Protein AF-A0A430B0X4-F1 (afdb_monomer)

Secondary structure (DSSP, 8-state):
-HHHHHHHGGGGGGSSSHHHHHHHHHHHHHHHHHHHHHHHHSEEETTHHHHHHHHHHIIIIIIHHHHHHHHHHHHH---HHHHHHHHHHHHHHHHHHHHHHT-GGGEEE-----HHHHHHHHHHHHHHHHHTTT-HHHHHHHHHHHHHHHHHGGGG---EEEEE---SSS--EEEE-GGG--EEEE-----------TTTHHHHTT-SGGGTHHHHHHHTT---BSEEEE--S-HHHHTTHHHHHHHS-BSEEEEETTGGG-HHHHHHHHTS-TTPEEEEE-SSEEEEETTEEEEEEE-SS---SSGGG--EEEEEETTEEEEE-TT--HHHHHHHHHH-TT---SEEEPGGGG-TTSS-HHHHHHH--SEEEE---TT-TT-PSPHHHHHHHHHTTPEEEEHHHHBEEEEEE-TT-SS--EEEEE-TTT--

Radius of gyration: 25.91 Å; Cα contacts (8 Å, |Δi|>4): 851; chains: 1; bounding box: 62×63×71 Å

pLDDT: mean 88.5, std 10.88, range [31.42, 98.5]

Sequence (432 aa):
MSLCIIYIQPYLKLFPVLWQQKLMFSLLLTICSLPLTSFHFYEWNILSLVFSFVLLPLFQWGLLPVLILCVFSSFLFPDIFLVRWFEELLETFHQLLLFMGDWRFTQMTTGTYSLLLLGILLFLLGGALYHFPENSKKSWRLVLILLFVLGGQKYMKIDGLIVFVDVGQGDSVVIQEPFHGKTVVIDTGGRLNFSVEKWQEKEINNAGAEYTLIPFLKSRGISQIDVFFASHGDEDHIGDLAELAEEIPIHTIVFGKGLEKNDSFLLEVKELKKITRLVPALGPQQLSIGNVAIDLLYPQESGDGGNNHSLVMRAVIKDRSFLFTGDLEAEGERELMEDFPKLQADVLKVAHHGSRTSSTPEFIAALNPQTAIISCGRDNRFGHPHEEVVGTLAENEIDIFRTDQSGMVYYQWYPWDGSLTKIKKVNSKSEL

Solvent-accessible surface area (backbone atoms only — not comparable to full-atom values): 21957 Å² total; per-residue (Å²): 110,72,68,57,51,67,62,48,57,74,61,38,70,79,43,92,46,72,69,55,25,51,48,49,49,33,45,53,52,46,62,69,41,42,68,55,45,27,58,76,66,10,34,49,51,70,53,51,42,60,48,46,51,58,47,48,56,46,41,64,67,47,52,49,54,49,51,53,50,44,57,58,40,53,78,79,40,90,57,64,64,63,51,51,54,48,51,54,52,49,50,53,52,49,52,51,49,50,64,57,58,69,54,51,91,44,52,44,48,25,11,62,74,53,72,66,55,48,51,51,44,52,49,38,48,51,51,15,64,66,30,41,87,84,35,52,70,60,13,52,51,34,49,50,49,43,52,49,50,50,69,46,50,34,55,67,39,53,54,20,38,38,33,44,46,47,30,39,47,27,37,25,34,40,39,36,37,41,49,64,47,50,29,38,34,37,34,39,3,10,63,79,86,67,94,68,58,85,85,52,51,68,64,57,72,64,48,23,28,81,72,33,52,50,52,49,39,23,39,67,24,47,63,52,34,56,35,35,35,42,26,40,46,50,49,34,27,40,53,24,43,38,64,46,45,73,78,34,48,47,46,26,41,35,32,21,31,28,28,87,73,24,67,60,40,47,57,34,59,64,72,49,64,94,78,46,41,80,41,75,39,53,20,80,39,78,46,76,53,78,92,43,46,36,35,32,59,28,26,68,62,75,45,69,13,47,42,69,25,14,28,22,35,38,34,58,53,83,74,42,33,36,32,40,34,44,37,28,25,49,68,39,48,49,51,52,41,71,77,38,78,80,51,64,26,45,32,32,44,42,16,44,30,24,34,87,62,17,62,42,66,69,54,49,62,59,30,58,37,57,30,37,36,30,40,22,18,68,91,41,93,84,54,46,53,27,68,69,38,55,44,49,40,51,76,66,70,28,47,78,44,43,22,56,77,32,19,33,41,33,41,36,33,46,86,88,50,80,45,72,72,43,84,46,67,43,55,85,83,82,82,128

InterPro domains:
  IPR001279 Metallo-beta-lactamase [PF00753] (166-377)
  IPR001279 Metallo-beta-lactamase [SM00849] (169-378)
  IPR004477 ComEC/Rec2-related protein [PF03772] (3-126)
  IPR004797 Competence protein ComEC/Rec2 [TIGR00361] (14-407)
  IPR035681 ComA-like, MBL domain [cd07731] (162-353)
  IPR036866 Ribonuclease Z/Hydroxyacylglutathione hydrolase-like [G3DSA:3.60.15.10] (160-414)
  IPR036866 Ribonuclease Z/Hydroxyacylglutathione hydrolase-like [SSF56281] (162-411)
  IPR052159 Bacterial competence-related DNA uptake protein [PTHR30619] (19-419)

Mean predicted aligned error: 7.08 Å

Foldseek 3Di:
DVVQLVLCVVLLVVDVDPLSSLLVSLVLVLLLCVLVCCQVQQKDFPCSSVCCSVVVCCCVVPLVVLVVVVVVCVVVDVDVVSVVVSVVVVVVVVVVVVVVVLVLVRMFRQAHDDPVVSVVLNVLSVVLSVCCRPPVPSSVVSSVVSVCCSRCVLLVQQKWKWKFFQLAAATWIWTAHGSRAAIEIFFFFAQDDDDDDPVCVVVSVCGGCVNIVLSVCSNSSQQAHAEYEQQFQDRGGCVCLLVNCSRHPYQEYEYAAQRCQPPSVVVSCVSHDPRYHYHHDAPQDWDDTPPKIKGFHDDNDHDNRDLCRTGWIWIDDQPFIEIDREARFPVSLVVSCVSCVQAAGQEYAFHPLQDPRGQDLVSCVSRLYQEYERRHHAPDPRCGNDPVNVVSCVVSVHHYHYCNAQPMWMFMDGPPDNDGDDTHTDDPPDDD

Organism: NCBI:txid180344

Structure (mmCIF, N/CA/C/O backbone):
data_AF-A0A430B0X4-F1
#
_entry.id   AF-A0A430B0X4-F1
#
loop_
_atom_site.group_PDB
_atom_site.id
_atom_site.type_symbol
_atom_site.label_atom_id
_atom_site.label_alt_id
_atom_site.label_comp_id
_atom_site.label_asym_id
_atom_site.label_entity_id
_atom_site.label_seq_id
_atom_site.pdbx_PDB_ins_code
_atom_site.Cartn_x
_atom_site.Cartn_y
_atom_site.Cartn_z
_atom_site.occupancy
_atom_site.B_iso_or_equiv
_atom_site.auth_seq_id
_atom_site.auth_comp_id
_atom_site.auth_asym_id
_atom_site.auth_atom_id
_atom_site.pdbx_PDB_model_num
ATOM 1 N N . MET A 1 1 ? 6.027 -1.176 -30.413 1.00 68.88 1 MET A N 1
ATOM 2 C CA . MET A 1 1 ? 7.444 -1.591 -30.538 1.00 68.88 1 MET A CA 1
ATOM 3 C C . MET A 1 1 ? 7.920 -1.737 -31.981 1.00 68.88 1 MET A C 1
ATOM 5 O O . MET A 1 1 ? 8.886 -1.073 -32.332 1.00 68.88 1 MET A O 1
ATOM 9 N N . SER A 1 2 ? 7.261 -2.520 -32.842 1.00 76.25 2 SER A N 1
ATOM 10 C CA . SER A 1 2 ? 7.733 -2.772 -34.221 1.00 76.25 2 SER A CA 1
ATOM 11 C C . SER A 1 2 ? 7.939 -1.504 -35.064 1.00 76.25 2 SER A C 1
ATOM 13 O O . SER A 1 2 ? 8.945 -1.386 -35.756 1.00 76.25 2 SER A O 1
ATOM 15 N N . LEU A 1 3 ? 7.050 -0.511 -34.941 1.00 78.38 3 LEU A N 1
ATOM 16 C CA . LEU A 1 3 ? 7.197 0.791 -35.610 1.00 78.38 3 LEU A CA 1
ATOM 17 C C . LEU A 1 3 ? 8.462 1.549 -35.171 1.00 78.38 3 LEU A C 1
ATOM 19 O O . LEU A 1 3 ? 9.155 2.121 -36.007 1.00 78.38 3 LEU A O 1
ATOM 23 N N . CYS A 1 4 ? 8.800 1.516 -33.877 1.00 80.75 4 CYS A N 1
ATOM 24 C CA . CYS A 1 4 ? 10.001 2.173 -33.356 1.00 80.75 4 CYS A CA 1
ATOM 25 C C . CYS A 1 4 ? 11.271 1.494 -33.880 1.00 80.75 4 CYS A C 1
ATOM 27 O O . CYS A 1 4 ? 12.213 2.179 -34.258 1.00 80.75 4 CYS A O 1
ATOM 29 N N . ILE A 1 5 ? 11.279 0.158 -33.967 1.00 84.12 5 ILE A N 1
ATOM 30 C CA . ILE A 1 5 ? 12.403 -0.607 -34.529 1.00 84.12 5 ILE A CA 1
ATOM 31 C C . ILE A 1 5 ? 12.640 -0.213 -35.991 1.00 84.12 5 ILE A C 1
ATOM 33 O O . ILE A 1 5 ? 13.765 0.137 -36.348 1.00 84.12 5 ILE A O 1
ATOM 37 N N . ILE A 1 6 ? 11.579 -0.207 -36.809 1.00 85.25 6 ILE A N 1
ATOM 38 C CA . ILE A 1 6 ? 11.643 0.182 -38.228 1.00 85.25 6 ILE A CA 1
ATOM 39 C C . ILE A 1 6 ? 12.188 1.609 -38.373 1.00 85.25 6 ILE A C 1
ATOM 41 O O . ILE A 1 6 ? 13.013 1.866 -39.247 1.00 85.25 6 ILE A O 1
ATOM 45 N N . TYR A 1 7 ? 11.766 2.524 -37.498 1.00 85.00 7 TYR A N 1
ATOM 46 C CA . TYR A 1 7 ? 12.221 3.911 -37.524 1.00 85.00 7 TYR A CA 1
ATOM 47 C C . TYR A 1 7 ? 13.682 4.080 -37.074 1.00 85.00 7 TYR A C 1
ATOM 49 O O . TYR A 1 7 ? 14.415 4.855 -37.674 1.00 85.00 7 TYR A O 1
ATOM 57 N N . ILE A 1 8 ? 14.135 3.370 -36.036 1.00 86.69 8 ILE A N 1
ATOM 58 C CA . ILE A 1 8 ? 15.494 3.514 -35.478 1.00 86.69 8 ILE A CA 1
ATOM 59 C C . ILE A 1 8 ? 16.561 2.916 -36.409 1.00 86.69 8 ILE A C 1
ATOM 61 O O . ILE A 1 8 ? 17.664 3.455 -36.522 1.00 86.69 8 ILE A O 1
ATOM 65 N N . GLN A 1 9 ? 16.249 1.801 -37.076 1.00 85.69 9 GLN A N 1
ATOM 66 C CA . GLN A 1 9 ? 17.218 0.980 -37.808 1.00 85.69 9 GLN A CA 1
ATOM 67 C C . GLN A 1 9 ? 18.061 1.738 -38.861 1.00 85.69 9 GLN A C 1
ATOM 69 O O . GLN A 1 9 ? 19.275 1.511 -38.903 1.00 85.69 9 GLN A O 1
ATOM 74 N N . PRO A 1 10 ? 17.510 2.657 -39.681 1.00 87.38 10 PRO A N 1
ATOM 75 C CA . PRO A 1 10 ? 18.298 3.442 -40.634 1.00 87.38 10 PRO A CA 1
ATOM 76 C C . PRO A 1 10 ? 19.366 4.317 -39.967 1.00 87.38 10 PRO A C 1
ATOM 78 O O . PRO A 1 10 ? 20.463 4.465 -40.505 1.00 87.38 10 PRO A O 1
ATOM 81 N N . TYR A 1 11 ? 19.074 4.859 -38.783 1.00 84.06 11 TYR A N 1
ATOM 82 C CA . TYR A 1 11 ? 19.940 5.813 -38.085 1.00 84.06 11 TYR A CA 1
ATOM 83 C C . TYR A 1 11 ? 21.075 5.151 -37.311 1.00 84.06 11 TYR A C 1
ATOM 85 O O . TYR A 1 11 ? 22.072 5.802 -37.009 1.00 84.06 11 TYR A O 1
ATOM 93 N N . LEU A 1 12 ? 20.994 3.844 -37.048 1.00 86.00 12 LEU A N 1
ATOM 94 C CA . LEU A 1 12 ? 22.111 3.104 -36.457 1.00 86.00 12 LEU A CA 1
ATOM 95 C C . LEU A 1 12 ? 23.358 3.148 -37.348 1.00 86.00 12 LEU A C 1
ATOM 97 O O . LEU A 1 12 ? 24.471 3.138 -36.836 1.00 86.00 12 LEU A O 1
ATOM 101 N N . LYS A 1 13 ? 23.191 3.291 -38.670 1.00 85.06 13 LYS A N 1
ATOM 102 C CA . LYS A 1 13 ? 24.306 3.426 -39.622 1.00 85.06 13 LYS A CA 1
ATOM 103 C C . LYS A 1 13 ? 25.156 4.684 -39.405 1.00 85.06 13 LYS A C 1
ATOM 105 O O . LYS A 1 13 ? 26.257 4.751 -39.939 1.00 85.06 13 LYS A O 1
ATOM 110 N N . LEU A 1 14 ? 24.677 5.655 -38.619 1.00 83.44 14 LEU A N 1
ATOM 111 C CA . LEU A 1 14 ? 25.454 6.832 -38.215 1.00 83.44 14 LEU A CA 1
ATOM 112 C C . LEU A 1 14 ? 26.623 6.470 -37.281 1.00 83.44 14 LEU A C 1
ATOM 114 O O . LEU A 1 14 ? 27.565 7.250 -37.157 1.00 83.44 14 LEU A O 1
ATOM 118 N N . PHE A 1 15 ? 26.584 5.299 -36.636 1.00 86.50 15 PHE A N 1
ATOM 119 C CA . PHE A 1 15 ? 27.659 4.823 -35.770 1.00 86.50 15 PHE A CA 1
ATOM 120 C C . PHE A 1 15 ? 28.603 3.901 -36.554 1.00 86.50 15 PHE A C 1
ATOM 122 O O . PHE A 1 15 ? 28.154 2.880 -37.086 1.00 86.50 15 PHE A O 1
ATOM 129 N N . PRO A 1 16 ? 29.911 4.212 -36.615 1.00 85.56 16 PRO A N 1
ATOM 130 C CA . PRO A 1 16 ? 30.855 3.485 -37.462 1.00 85.56 16 PRO A CA 1
ATOM 131 C C . PRO A 1 16 ? 31.179 2.079 -36.943 1.00 85.56 16 PRO A C 1
ATOM 133 O O . PRO A 1 16 ? 31.606 1.227 -37.719 1.00 85.56 16 PRO A O 1
ATOM 136 N N . VAL A 1 17 ? 30.980 1.813 -35.646 1.00 91.94 17 VAL A N 1
ATOM 137 C CA . VAL A 1 17 ? 31.359 0.539 -35.021 1.00 91.94 17 VAL A CA 1
ATOM 138 C C . VAL A 1 17 ? 30.130 -0.281 -34.628 1.00 91.94 17 VAL A C 1
ATOM 140 O O . VAL A 1 17 ? 29.227 0.217 -33.960 1.00 91.94 17 VAL A O 1
ATOM 143 N N . LEU A 1 18 ? 30.121 -1.575 -34.970 1.00 85.94 18 LEU A N 1
ATOM 144 C CA . LEU A 1 18 ? 28.987 -2.485 -34.732 1.00 85.94 18 LEU A CA 1
ATOM 145 C C . LEU A 1 18 ? 28.515 -2.534 -33.270 1.00 85.94 18 LEU A C 1
ATOM 147 O O . LEU A 1 18 ? 27.313 -2.590 -33.017 1.00 85.94 18 LEU A O 1
ATOM 151 N N . TRP A 1 19 ? 29.425 -2.506 -32.292 1.00 82.81 19 TRP A N 1
ATOM 152 C CA . TRP A 1 19 ? 29.021 -2.524 -30.881 1.00 82.81 19 TRP A CA 1
ATOM 153 C C . TRP A 1 19 ? 28.303 -1.228 -30.473 1.00 82.81 19 TRP A C 1
ATOM 155 O O . TRP A 1 19 ? 27.345 -1.284 -29.707 1.00 82.81 19 TRP A O 1
ATOM 165 N N . GLN A 1 20 ? 28.690 -0.079 -31.044 1.00 87.62 20 GLN A N 1
ATOM 166 C CA . GLN A 1 20 ? 28.015 1.204 -30.816 1.00 87.62 20 GLN A CA 1
ATOM 167 C C . GLN A 1 20 ? 26.603 1.189 -31.405 1.00 87.62 20 GLN A C 1
ATOM 169 O O . GLN A 1 20 ? 25.675 1.682 -30.771 1.00 87.62 20 GLN A O 1
ATOM 174 N N . GLN A 1 21 ? 26.421 0.566 -32.575 1.00 88.06 21 GLN A N 1
ATOM 175 C CA . GLN A 1 21 ? 25.100 0.384 -33.185 1.00 88.06 21 GLN A CA 1
ATOM 176 C C . GLN A 1 21 ? 24.174 -0.429 -32.277 1.00 88.06 21 GLN A C 1
ATOM 178 O O . GLN A 1 21 ? 23.034 -0.037 -32.050 1.00 88.06 21 GLN A O 1
ATOM 183 N N . LYS A 1 22 ? 24.667 -1.536 -31.710 1.00 85.00 22 LYS A N 1
ATOM 184 C CA . LYS A 1 22 ? 23.889 -2.388 -30.794 1.00 85.00 22 LYS A CA 1
ATOM 185 C C . LYS A 1 22 ? 23.558 -1.698 -29.479 1.00 85.00 22 LYS A C 1
ATOM 187 O O . LYS A 1 22 ? 22.436 -1.821 -28.987 1.00 85.00 22 LYS A O 1
ATOM 192 N N . LEU A 1 23 ? 24.522 -0.963 -28.928 1.00 85.81 23 LEU A N 1
ATOM 193 C CA . LEU A 1 23 ? 24.323 -0.189 -27.709 1.00 85.81 23 LEU A CA 1
ATOM 194 C C . LEU A 1 23 ? 23.265 0.891 -27.931 1.00 85.81 23 LEU A C 1
ATOM 196 O O . LEU A 1 23 ? 22.318 0.994 -27.159 1.00 85.81 23 LEU A O 1
ATOM 200 N N . MET A 1 24 ? 23.383 1.642 -29.026 1.00 86.56 24 MET A N 1
ATOM 201 C CA . MET A 1 24 ? 22.424 2.685 -29.376 1.00 86.56 24 MET A CA 1
ATOM 202 C C . MET A 1 24 ? 21.040 2.115 -29.691 1.00 86.56 24 MET A C 1
ATOM 204 O O . MET A 1 24 ? 20.037 2.693 -29.287 1.00 86.56 24 MET A O 1
ATOM 208 N N . PHE A 1 25 ? 20.968 0.969 -30.371 1.00 87.69 25 PHE A N 1
ATOM 209 C CA . PHE A 1 25 ? 19.702 0.282 -30.610 1.00 87.69 25 PHE A CA 1
ATOM 210 C C . PHE A 1 25 ? 19.014 -0.086 -29.297 1.00 87.69 25 PHE A C 1
ATOM 212 O O . PHE A 1 25 ? 17.849 0.252 -29.119 1.00 87.69 25 PHE A O 1
ATOM 219 N N . SER A 1 26 ? 19.747 -0.700 -28.363 1.00 86.56 26 SER A N 1
ATOM 220 C CA . SER A 1 26 ? 19.223 -1.064 -27.040 1.00 86.56 26 SER A CA 1
ATOM 221 C C . SER A 1 26 ? 18.746 0.177 -26.279 1.00 86.56 26 SER A C 1
ATOM 223 O O . SER A 1 26 ? 17.634 0.194 -25.766 1.00 86.56 26 SER A O 1
ATOM 225 N N . LEU A 1 27 ? 19.535 1.256 -26.307 1.00 87.00 27 LEU A N 1
ATOM 226 C CA . LEU A 1 27 ? 19.205 2.539 -25.686 1.00 87.00 27 LEU A CA 1
ATOM 227 C C . LEU A 1 27 ? 17.918 3.158 -26.216 1.00 87.00 27 LEU A C 1
ATOM 229 O O . LEU A 1 27 ? 17.025 3.501 -25.442 1.00 87.00 27 LEU A O 1
ATOM 233 N N . LEU A 1 28 ? 17.808 3.287 -27.534 1.00 87.56 28 LEU A N 1
ATOM 234 C CA . LEU A 1 28 ? 16.633 3.874 -28.162 1.00 87.56 28 LEU A CA 1
ATOM 235 C C . LEU A 1 28 ? 15.401 2.985 -27.979 1.00 87.56 28 LEU A C 1
ATOM 237 O O . LEU A 1 28 ? 14.313 3.512 -27.760 1.00 87.56 28 LEU A O 1
ATOM 241 N N . LEU A 1 29 ? 15.562 1.659 -28.013 1.00 87.19 29 LEU A N 1
ATOM 242 C CA . LEU A 1 29 ? 14.483 0.708 -27.758 1.00 87.19 29 LEU A CA 1
ATOM 243 C C . LEU A 1 29 ? 13.935 0.860 -26.332 1.00 87.19 29 LEU A C 1
ATOM 245 O O . LEU A 1 29 ? 12.721 0.988 -26.168 1.00 87.19 29 LEU A O 1
ATOM 249 N N . THR A 1 30 ? 14.819 0.917 -25.327 1.00 88.06 30 THR A N 1
ATOM 250 C CA . THR A 1 30 ? 14.433 1.155 -23.931 1.00 88.06 30 THR A CA 1
ATOM 251 C C . THR A 1 30 ? 13.682 2.478 -23.814 1.00 88.06 30 THR A C 1
ATOM 253 O O . THR A 1 30 ? 12.539 2.473 -23.365 1.00 88.06 30 THR A O 1
ATOM 256 N N . ILE A 1 31 ? 14.243 3.586 -24.317 1.00 89.31 31 ILE A N 1
ATOM 257 C CA . ILE A 1 31 ? 13.604 4.915 -24.269 1.00 89.31 31 ILE A CA 1
ATOM 258 C C . ILE A 1 31 ? 12.225 4.913 -24.948 1.00 89.31 31 ILE A C 1
ATOM 260 O O . ILE A 1 31 ? 11.288 5.511 -24.423 1.00 89.31 31 ILE A O 1
ATOM 264 N N . CYS A 1 32 ? 12.074 4.223 -26.082 1.00 90.44 32 CYS A N 1
ATOM 265 C CA . CYS A 1 32 ? 10.790 4.128 -26.781 1.00 90.44 32 CYS A CA 1
ATOM 266 C C . CYS A 1 32 ? 9.724 3.378 -25.979 1.00 90.44 32 CYS A C 1
ATOM 268 O O . CYS A 1 32 ? 8.540 3.682 -26.107 1.00 90.44 32 CYS A O 1
ATOM 270 N N . SER A 1 33 ? 10.134 2.391 -25.181 1.00 90.25 33 SER A N 1
ATOM 271 C CA . SER A 1 33 ? 9.215 1.618 -24.346 1.00 90.25 33 SER A CA 1
ATOM 272 C C . SER A 1 33 ? 8.806 2.341 -23.060 1.00 90.25 33 SER A C 1
ATOM 274 O O . SER A 1 33 ? 7.693 2.106 -22.596 1.00 90.25 33 SER A O 1
ATOM 276 N N . LEU A 1 34 ? 9.632 3.264 -22.538 1.00 90.69 34 LEU A N 1
ATOM 277 C CA . LEU A 1 34 ? 9.438 3.882 -21.216 1.00 90.69 34 LEU A CA 1
ATOM 278 C C . LEU A 1 34 ? 8.034 4.470 -20.987 1.00 90.69 34 LEU A C 1
ATOM 280 O O . LEU A 1 34 ? 7.414 4.103 -19.992 1.00 90.69 34 LEU A O 1
ATOM 284 N N . PRO A 1 35 ? 7.467 5.323 -21.869 1.00 92.88 35 PRO A N 1
ATOM 285 C CA . PRO A 1 35 ? 6.143 5.894 -21.616 1.00 92.88 35 PRO A CA 1
ATOM 286 C C . PRO A 1 35 ? 5.018 4.857 -21.580 1.00 92.88 35 PRO A C 1
ATOM 288 O O . PRO A 1 35 ? 3.962 5.144 -21.032 1.00 92.88 35 PRO A O 1
ATOM 291 N N . LEU A 1 36 ? 5.204 3.682 -22.184 1.00 92.00 36 LEU A N 1
ATOM 292 C CA . LEU A 1 36 ? 4.205 2.614 -22.178 1.00 92.00 36 LEU A CA 1
ATOM 293 C C . LEU A 1 36 ? 4.408 1.678 -20.989 1.00 92.00 36 LEU A C 1
ATOM 295 O O . LEU A 1 36 ? 3.442 1.344 -20.311 1.00 92.00 36 LEU A O 1
ATOM 299 N N . THR A 1 37 ? 5.651 1.286 -20.700 1.00 90.75 37 THR A N 1
ATOM 300 C CA . THR A 1 37 ? 5.951 0.423 -19.552 1.00 90.75 37 THR A CA 1
ATOM 301 C C . THR A 1 37 ? 5.586 1.115 -18.246 1.00 90.75 37 THR A C 1
ATOM 303 O O . THR A 1 37 ? 4.884 0.527 -17.432 1.00 90.75 37 THR A O 1
ATOM 306 N N . SER A 1 38 ? 5.944 2.391 -18.086 1.00 91.25 38 SER A N 1
ATOM 307 C CA . SER A 1 38 ? 5.576 3.168 -16.899 1.00 91.25 38 SER A CA 1
ATOM 308 C C . SER A 1 38 ? 4.064 3.404 -16.790 1.00 91.25 38 SER A C 1
ATOM 310 O O . SER A 1 38 ? 3.557 3.561 -15.687 1.00 91.25 38 SER A O 1
ATOM 312 N N . PHE A 1 39 ? 3.324 3.399 -17.906 1.00 91.56 39 PHE A N 1
ATOM 313 C CA . PHE A 1 39 ? 1.870 3.593 -17.896 1.00 91.56 39 PHE A CA 1
ATOM 314 C C . PHE A 1 39 ? 1.136 2.344 -17.403 1.00 91.56 39 PHE A C 1
ATOM 316 O O . PHE A 1 39 ? 0.157 2.470 -16.679 1.00 91.56 39 PHE A O 1
ATOM 323 N N . HIS A 1 40 ? 1.615 1.156 -17.780 1.00 89.62 40 HIS A N 1
ATOM 324 C CA . HIS A 1 40 ? 0.972 -0.113 -17.433 1.00 89.62 40 HIS A CA 1
ATOM 325 C C . HIS A 1 40 ? 1.483 -0.732 -16.130 1.00 89.62 40 HIS A C 1
ATOM 327 O O . HIS A 1 40 ? 0.705 -1.339 -15.408 1.00 89.62 40 HIS A O 1
ATOM 333 N N . PHE A 1 41 ? 2.777 -0.592 -15.836 1.00 89.19 41 PHE A N 1
ATOM 334 C CA . PHE A 1 41 ? 3.414 -1.228 -14.677 1.00 89.19 41 PHE A CA 1
ATOM 335 C C . PHE A 1 41 ? 3.735 -0.239 -13.554 1.00 89.19 41 PHE A C 1
ATOM 337 O O . PHE A 1 41 ? 4.196 -0.641 -12.492 1.00 89.19 41 PHE A O 1
ATOM 344 N N . TYR A 1 42 ? 3.526 1.063 -13.780 1.00 92.94 42 TYR A N 1
ATOM 345 C CA . TYR A 1 42 ? 3.795 2.146 -12.824 1.00 92.94 42 TYR A CA 1
ATOM 346 C C . TYR A 1 42 ? 5.252 2.281 -12.379 1.00 92.94 42 TYR A C 1
ATOM 348 O O . TYR A 1 42 ? 5.568 3.162 -11.577 1.00 92.94 42 TYR A O 1
ATOM 356 N N . GLU A 1 43 ? 6.162 1.495 -12.941 1.00 90.12 43 GLU A N 1
ATOM 357 C CA . GLU A 1 43 ? 7.576 1.479 -12.607 1.00 90.12 43 GLU A CA 1
ATOM 358 C C . GLU A 1 43 ? 8.449 1.240 -13.837 1.00 90.12 43 GLU A C 1
ATOM 360 O O . GLU A 1 43 ? 8.002 0.767 -14.885 1.00 90.12 43 GLU A O 1
ATOM 365 N N . TRP A 1 44 ? 9.726 1.578 -13.700 1.00 87.94 44 TRP A N 1
ATOM 366 C CA . TRP A 1 44 ? 10.751 1.204 -14.662 1.00 87.94 44 TRP A CA 1
ATOM 367 C C . TRP A 1 44 ? 12.087 1.022 -13.949 1.00 87.94 44 TRP A C 1
ATOM 369 O O . TRP A 1 44 ? 12.389 1.715 -12.979 1.00 87.94 44 TRP A O 1
ATOM 379 N N . ASN A 1 45 ? 12.907 0.092 -14.431 1.00 86.44 45 ASN A N 1
ATOM 380 C CA . ASN A 1 45 ? 14.240 -0.135 -13.884 1.00 86.44 45 ASN A CA 1
ATOM 381 C C . ASN A 1 45 ? 15.280 0.640 -14.714 1.00 86.44 45 ASN A C 1
ATOM 383 O O . ASN A 1 45 ? 15.358 0.464 -15.933 1.00 86.44 45 ASN A O 1
ATOM 387 N N . ILE A 1 46 ? 16.093 1.482 -14.068 1.00 83.38 46 ILE A N 1
ATOM 388 C CA . ILE A 1 46 ? 17.122 2.299 -14.740 1.00 83.38 46 ILE A CA 1
ATOM 389 C C . ILE A 1 46 ? 18.162 1.415 -15.447 1.00 83.38 46 ILE A C 1
ATOM 391 O O . ILE A 1 46 ? 18.632 1.737 -16.542 1.00 83.38 46 ILE A O 1
ATOM 395 N N . LEU A 1 47 ? 18.499 0.270 -14.853 1.00 85.06 47 LEU A N 1
ATOM 396 C CA . LEU A 1 47 ? 19.438 -0.699 -15.409 1.00 85.06 47 LEU A CA 1
ATOM 397 C C . LEU A 1 47 ? 18.839 -1.578 -16.502 1.00 85.06 47 LEU A C 1
ATOM 399 O O . LEU A 1 47 ? 19.597 -2.303 -17.145 1.00 85.06 47 LEU A O 1
ATOM 403 N N . SER A 1 48 ? 17.541 -1.457 -16.812 1.00 81.94 48 SER A N 1
ATOM 404 C CA . SER A 1 48 ? 16.922 -2.170 -17.942 1.00 81.94 48 SER A CA 1
ATOM 405 C C . SER A 1 48 ? 17.702 -1.976 -19.238 1.00 81.94 48 SER A C 1
ATOM 407 O O . SER A 1 48 ? 17.766 -2.888 -20.055 1.00 81.94 48 SER A O 1
ATOM 409 N N . LEU A 1 49 ? 18.334 -0.813 -19.421 1.00 80.44 49 LEU A N 1
ATOM 410 C CA . LEU A 1 49 ? 19.230 -0.545 -20.541 1.00 80.44 49 LEU A CA 1
ATOM 411 C C . LEU A 1 49 ? 20.441 -1.486 -20.564 1.00 80.44 49 LEU A C 1
ATOM 413 O O . LEU A 1 49 ? 20.748 -2.096 -21.588 1.00 80.44 49 LEU A O 1
ATOM 417 N N . VAL A 1 50 ? 21.151 -1.555 -19.438 1.00 82.56 50 VAL A N 1
ATOM 418 C CA . VAL A 1 50 ? 22.370 -2.353 -19.281 1.00 82.56 50 VAL A CA 1
ATOM 419 C C . VAL A 1 50 ? 22.019 -3.827 -19.422 1.00 82.56 50 VAL A C 1
ATOM 421 O O . VAL A 1 50 ? 22.662 -4.545 -20.185 1.00 82.56 50 VAL A O 1
ATOM 424 N N . PHE A 1 51 ? 20.943 -4.251 -18.761 1.00 83.25 51 PHE A N 1
ATOM 425 C CA . PHE A 1 51 ? 20.436 -5.613 -18.829 1.00 83.25 51 PHE A CA 1
ATOM 426 C C . PHE A 1 51 ? 20.003 -5.968 -20.247 1.00 83.25 51 PHE A C 1
ATOM 428 O O . PHE A 1 51 ? 20.456 -6.975 -20.769 1.00 83.25 51 PHE A O 1
ATOM 435 N N . SER A 1 52 ? 19.247 -5.114 -20.938 1.00 80.94 52 SER A N 1
ATOM 436 C CA . SER A 1 52 ? 18.861 -5.363 -22.334 1.00 80.94 52 SER A CA 1
ATOM 437 C C . SER A 1 52 ? 20.081 -5.483 -23.247 1.00 80.94 52 SER A C 1
ATOM 439 O O . SER A 1 52 ? 20.134 -6.379 -24.083 1.00 80.94 52 SER A O 1
ATOM 441 N N . PHE A 1 53 ? 21.091 -4.625 -23.078 1.00 83.75 53 PHE A N 1
ATOM 442 C CA . PHE A 1 53 ? 22.299 -4.668 -23.901 1.00 83.75 53 PHE A CA 1
ATOM 443 C C . PHE A 1 53 ? 23.133 -5.942 -23.683 1.00 83.75 53 PHE A C 1
ATOM 445 O O . PHE A 1 53 ? 23.684 -6.474 -24.645 1.00 83.75 53 PHE A O 1
ATOM 452 N N . VAL A 1 54 ? 23.224 -6.433 -22.442 1.00 84.00 54 VAL A N 1
ATOM 453 C CA . VAL A 1 54 ? 23.999 -7.638 -22.090 1.00 84.00 54 VAL A CA 1
ATOM 454 C C . VAL A 1 54 ? 23.212 -8.922 -22.366 1.00 84.00 54 VAL A C 1
ATOM 456 O O . VAL A 1 54 ? 23.749 -9.861 -22.951 1.00 84.00 54 VAL A O 1
ATOM 459 N N . LEU A 1 55 ? 21.937 -8.965 -21.981 1.00 83.50 55 LEU A N 1
ATOM 460 C CA . LEU A 1 55 ? 21.090 -10.155 -22.069 1.00 83.50 55 LEU A CA 1
ATOM 461 C C . LEU A 1 55 ? 20.627 -10.433 -23.498 1.00 83.50 55 LEU A C 1
ATOM 463 O O . LEU A 1 55 ? 20.524 -11.597 -23.875 1.00 83.50 55 LEU A O 1
ATOM 467 N N . LEU A 1 56 ? 20.379 -9.403 -24.318 1.00 83.00 56 LEU A N 1
ATOM 468 C CA . LEU A 1 56 ? 19.863 -9.612 -25.673 1.00 83.00 56 LEU A CA 1
ATOM 469 C C . LEU A 1 56 ? 20.829 -10.437 -26.548 1.00 83.00 56 LEU A C 1
ATOM 471 O O . LEU A 1 56 ? 20.365 -11.401 -27.156 1.00 83.00 56 LEU A O 1
ATOM 475 N N . PRO A 1 57 ? 22.150 -10.161 -26.601 1.00 83.38 57 PRO A N 1
ATOM 476 C CA . PRO A 1 57 ? 23.094 -11.024 -27.309 1.00 83.38 57 PRO A CA 1
ATOM 477 C C . PRO A 1 57 ? 23.202 -12.431 -26.710 1.00 83.38 57 PRO A C 1
ATOM 479 O O . PRO A 1 57 ? 23.259 -13.393 -27.469 1.00 83.38 57 PRO A O 1
ATOM 482 N N . LEU A 1 58 ? 23.205 -12.569 -25.377 1.00 85.06 58 LEU A N 1
ATOM 483 C CA . LEU A 1 58 ? 23.265 -13.880 -24.711 1.00 85.06 58 LEU A CA 1
ATOM 484 C C . LEU A 1 58 ? 22.061 -14.749 -25.086 1.00 85.06 58 LEU A C 1
ATOM 486 O O . LEU A 1 58 ? 22.215 -15.919 -25.435 1.00 85.06 58 LEU A O 1
ATOM 490 N N . PHE A 1 59 ? 20.872 -14.155 -25.098 1.00 86.75 59 PHE A N 1
ATOM 491 C CA . PHE A 1 59 ? 19.652 -14.823 -25.519 1.00 86.75 59 PHE A CA 1
ATOM 492 C C . PHE A 1 59 ? 19.671 -15.155 -27.018 1.00 86.75 59 PHE A C 1
ATOM 494 O O . PHE A 1 59 ? 19.448 -16.299 -27.402 1.00 86.75 59 PHE A O 1
ATOM 501 N N . GLN A 1 60 ? 19.970 -14.177 -27.881 1.00 86.69 60 GLN A N 1
ATOM 502 C CA . GLN A 1 60 ? 19.901 -14.345 -29.338 1.00 86.69 60 GLN A CA 1
ATOM 503 C C . GLN A 1 60 ? 20.973 -15.275 -29.908 1.00 86.69 60 GLN A C 1
ATOM 505 O O . GLN A 1 60 ? 20.728 -15.921 -30.924 1.00 86.69 60 GLN A O 1
ATOM 510 N N . TRP A 1 61 ? 22.167 -15.298 -29.318 1.00 86.62 61 TRP A N 1
ATOM 511 C CA . TRP A 1 61 ? 23.314 -16.036 -29.853 1.00 86.62 61 TRP A CA 1
ATOM 512 C C . TRP A 1 61 ? 23.696 -17.258 -29.029 1.00 86.62 61 TRP A C 1
ATOM 514 O O . TRP A 1 61 ? 24.323 -18.165 -29.566 1.00 86.62 61 TRP A O 1
ATOM 524 N N . GLY A 1 62 ? 23.335 -17.287 -27.748 1.00 85.25 62 GLY A N 1
ATOM 525 C CA . GLY A 1 62 ? 23.521 -18.450 -26.889 1.00 85.25 62 GLY A CA 1
ATOM 526 C C . GLY A 1 62 ? 22.252 -19.288 -26.832 1.00 85.25 62 GLY A C 1
ATOM 527 O O . GLY A 1 62 ? 22.178 -20.364 -27.416 1.00 85.25 62 GLY A O 1
ATOM 528 N N . LEU A 1 63 ? 21.236 -18.769 -26.149 1.00 88.31 63 LEU A N 1
ATOM 529 C CA . LEU A 1 63 ? 20.069 -19.548 -25.732 1.00 88.31 63 LEU A CA 1
ATOM 530 C C . LEU A 1 63 ? 19.180 -19.977 -26.912 1.00 88.31 63 LEU A C 1
ATOM 532 O O . LEU A 1 63 ? 18.836 -21.151 -27.023 1.00 88.31 63 LEU A O 1
ATOM 536 N N . LEU A 1 64 ? 18.853 -19.062 -27.830 1.00 90.06 64 LEU A N 1
ATOM 537 C CA . LEU A 1 64 ? 17.961 -19.341 -28.961 1.00 90.06 64 LEU A CA 1
ATOM 538 C C . LEU A 1 64 ? 18.551 -20.352 -29.970 1.00 90.06 64 LEU A C 1
ATOM 540 O O . LEU A 1 64 ? 17.833 -21.282 -30.340 1.00 90.06 64 LEU A O 1
ATOM 544 N N . PRO A 1 65 ? 19.822 -20.249 -30.417 1.00 90.31 65 PRO A N 1
ATOM 545 C CA . PRO A 1 65 ? 20.400 -21.246 -31.316 1.00 90.31 65 PRO A CA 1
ATOM 546 C C . PRO A 1 65 ? 20.497 -22.629 -30.672 1.00 90.31 65 PRO A C 1
ATOM 548 O O . PRO A 1 65 ? 20.202 -23.619 -31.337 1.00 90.31 65 PRO A O 1
ATOM 551 N N . VAL A 1 66 ? 20.856 -22.701 -29.385 1.00 87.94 66 VAL A N 1
ATOM 552 C CA . VAL A 1 66 ? 20.900 -23.971 -28.645 1.00 87.94 66 VAL A CA 1
ATOM 553 C C . VAL A 1 66 ? 19.503 -24.572 -28.532 1.00 87.94 66 VAL A C 1
ATOM 555 O O . VAL A 1 66 ? 19.339 -25.741 -28.855 1.00 87.94 66 VAL A O 1
ATOM 558 N N . LEU A 1 67 ? 18.483 -23.779 -28.189 1.00 90.31 67 LEU A N 1
ATOM 559 C CA . LEU A 1 67 ? 17.092 -24.240 -28.149 1.00 90.31 67 LEU A CA 1
ATOM 560 C C . LEU A 1 67 ? 16.656 -24.829 -29.497 1.00 90.31 67 LEU A C 1
ATOM 562 O O . LEU A 1 67 ? 16.073 -25.910 -29.543 1.00 90.31 67 LEU A O 1
ATOM 566 N N . ILE A 1 68 ? 16.960 -24.139 -30.600 1.00 90.44 68 ILE A N 1
ATOM 567 C CA . ILE A 1 68 ? 16.651 -24.619 -31.952 1.00 90.44 68 ILE A CA 1
ATOM 568 C C . ILE A 1 68 ? 17.359 -25.955 -32.218 1.00 90.44 68 ILE A C 1
ATOM 570 O O . ILE A 1 68 ? 16.724 -26.896 -32.693 1.00 90.44 68 ILE A O 1
ATOM 574 N N . LEU A 1 69 ? 18.648 -26.062 -31.883 1.00 88.12 69 LEU A N 1
ATOM 575 C CA . LEU A 1 69 ? 19.412 -27.303 -32.030 1.00 88.12 69 LEU A CA 1
ATOM 576 C C . LEU A 1 69 ? 18.826 -28.441 -31.188 1.00 88.12 69 LEU A C 1
ATOM 578 O O . LEU A 1 69 ? 18.680 -29.535 -31.721 1.00 88.12 69 LEU A O 1
ATOM 582 N N . CYS A 1 70 ? 18.436 -28.187 -29.936 1.00 87.12 70 CYS A N 1
ATOM 583 C CA . CYS A 1 70 ? 17.791 -29.164 -29.056 1.00 87.12 70 CYS A CA 1
ATOM 584 C C . CYS A 1 70 ? 16.449 -29.651 -29.623 1.00 87.12 70 CYS A C 1
ATOM 586 O O . CYS A 1 70 ? 16.168 -30.849 -29.620 1.00 87.12 70 CYS A O 1
ATOM 588 N N . VAL A 1 71 ? 15.627 -28.741 -30.158 1.00 87.62 71 VAL A N 1
ATOM 589 C CA . VAL A 1 71 ? 14.356 -29.100 -30.807 1.00 87.62 71 VAL A CA 1
ATOM 590 C C . VAL A 1 71 ? 14.615 -29.987 -32.023 1.00 87.62 71 VAL A C 1
ATOM 592 O O . VAL A 1 71 ? 14.023 -31.057 -32.126 1.00 87.62 71 VAL A O 1
ATOM 595 N N . PHE A 1 72 ? 15.532 -29.609 -32.918 1.00 87.69 72 PHE A N 1
ATOM 596 C CA . PHE A 1 72 ? 15.844 -30.428 -34.092 1.00 87.69 72 PHE A CA 1
ATOM 597 C C . PHE A 1 72 ? 16.502 -31.764 -33.736 1.00 87.69 72 PHE A C 1
ATOM 599 O O . PHE A 1 72 ? 16.165 -32.784 -34.340 1.00 87.69 72 PHE A O 1
ATOM 606 N N . SER A 1 73 ? 17.403 -31.784 -32.751 1.00 83.94 73 SER A N 1
ATOM 607 C CA . SER A 1 73 ? 18.049 -33.015 -32.307 1.00 83.94 73 SER A CA 1
ATOM 608 C C . SER A 1 73 ? 17.033 -33.979 -31.712 1.00 83.94 73 SER A C 1
ATOM 610 O O . SER A 1 73 ? 17.126 -35.159 -32.014 1.00 83.94 73 SER A O 1
ATOM 612 N N . SER A 1 74 ? 16.024 -33.490 -30.979 1.00 85.56 74 SER A N 1
ATOM 613 C CA . SER A 1 74 ? 14.983 -34.330 -30.365 1.00 85.56 74 SER A CA 1
ATOM 614 C C . SER A 1 74 ? 14.186 -35.176 -31.370 1.00 85.56 74 SER A C 1
ATOM 616 O O . SER A 1 74 ? 13.737 -36.269 -31.029 1.00 85.56 74 SER A O 1
ATOM 618 N N . PHE A 1 75 ? 14.053 -34.718 -32.623 1.00 85.25 75 PHE A N 1
ATOM 619 C CA . PHE A 1 75 ? 13.394 -35.480 -33.692 1.00 85.25 75 PHE A CA 1
ATOM 620 C C . PHE A 1 75 ? 14.278 -36.582 -34.286 1.00 85.25 75 PHE A C 1
ATOM 622 O O . PHE A 1 75 ? 13.760 -37.553 -34.833 1.00 85.25 75 PHE A O 1
ATOM 629 N N . LEU A 1 76 ? 15.601 -36.411 -34.234 1.00 83.69 76 LEU A N 1
ATOM 630 C CA . LEU A 1 76 ? 16.569 -37.312 -34.868 1.00 83.69 76 LEU A CA 1
ATOM 631 C C . LEU A 1 76 ? 17.149 -38.319 -33.875 1.00 83.69 76 LEU A C 1
ATOM 633 O O . LEU A 1 76 ? 17.369 -39.479 -34.217 1.00 83.69 76 LEU A O 1
ATOM 637 N N . PHE A 1 77 ? 17.380 -37.871 -32.645 1.00 78.19 77 PHE A N 1
ATOM 638 C CA . PHE A 1 77 ? 17.950 -38.640 -31.557 1.00 78.19 77 PHE A CA 1
ATOM 639 C C . PHE A 1 77 ? 17.206 -38.261 -30.269 1.00 78.19 77 PHE A C 1
ATOM 641 O O . PHE A 1 77 ? 17.173 -37.080 -29.917 1.00 78.19 77 PHE A O 1
ATOM 648 N N . PRO A 1 78 ? 16.648 -39.221 -29.514 1.00 70.31 78 PRO A N 1
ATOM 649 C CA . PRO A 1 78 ? 16.184 -38.979 -28.149 1.00 70.31 78 PRO A CA 1
ATOM 650 C C . PRO A 1 78 ? 17.398 -38.828 -27.213 1.00 70.31 78 PRO A C 1
ATOM 652 O O . PRO A 1 78 ? 17.594 -39.608 -26.284 1.00 70.31 78 PRO A O 1
ATOM 655 N N . ASP A 1 79 ? 18.280 -37.876 -27.521 1.00 65.69 79 ASP A N 1
ATOM 656 C CA . ASP A 1 79 ? 19.519 -37.643 -26.795 1.00 65.69 79 ASP A CA 1
ATOM 657 C C . ASP A 1 79 ? 19.244 -36.764 -25.573 1.00 65.69 79 ASP A C 1
ATOM 659 O O . ASP A 1 79 ? 18.970 -35.566 -25.671 1.00 65.69 79 ASP A O 1
ATOM 663 N N . ILE A 1 80 ? 19.315 -37.396 -24.403 1.00 71.81 80 ILE A N 1
ATOM 664 C CA . ILE A 1 80 ? 19.089 -36.773 -23.097 1.00 71.81 80 ILE A CA 1
ATOM 665 C C . ILE A 1 80 ? 20.216 -35.777 -22.767 1.00 71.81 80 ILE A C 1
ATOM 667 O O . ILE A 1 80 ? 20.003 -34.842 -21.996 1.00 71.81 80 ILE A O 1
ATOM 671 N N . PHE A 1 81 ? 21.411 -35.930 -23.351 1.00 80.38 81 PHE A N 1
ATOM 672 C CA . PHE A 1 81 ? 22.576 -35.127 -22.979 1.00 80.38 81 PHE A CA 1
ATOM 673 C C . PHE A 1 81 ? 22.450 -33.654 -23.394 1.00 80.38 81 PHE A C 1
ATOM 675 O O . PHE A 1 81 ? 22.659 -32.765 -22.570 1.00 80.38 81 PHE A O 1
ATOM 682 N N . LEU A 1 82 ? 22.067 -33.385 -24.649 1.00 79.50 82 LEU A N 1
ATOM 683 C CA . LEU A 1 82 ? 21.866 -32.018 -25.153 1.00 79.50 82 LEU A CA 1
ATOM 684 C C . LEU A 1 82 ? 20.737 -31.293 -24.415 1.00 79.50 82 LEU A C 1
ATOM 686 O O . LEU A 1 82 ? 20.852 -30.101 -24.139 1.00 79.50 82 LEU A O 1
ATOM 690 N N . VAL A 1 83 ? 19.663 -32.015 -24.082 1.00 81.88 83 VAL A N 1
ATOM 691 C CA . VAL A 1 83 ? 18.534 -31.472 -23.316 1.00 81.88 83 VAL A CA 1
ATOM 692 C C . VAL A 1 83 ? 18.981 -31.094 -21.906 1.00 81.88 83 VAL A C 1
ATOM 694 O O . VAL A 1 83 ? 18.771 -29.958 -21.496 1.00 81.88 83 VAL A O 1
ATOM 697 N N . ARG A 1 84 ? 19.690 -31.987 -21.205 1.00 83.88 84 ARG A N 1
ATOM 698 C CA . ARG A 1 84 ? 20.213 -31.715 -19.859 1.00 83.88 84 ARG A CA 1
ATOM 699 C C . ARG A 1 84 ? 21.181 -30.532 -19.833 1.00 83.88 84 ARG A C 1
ATOM 701 O O . ARG A 1 84 ? 21.107 -29.694 -18.942 1.00 83.88 84 ARG A O 1
ATOM 708 N N . TRP A 1 85 ? 22.084 -30.442 -20.809 1.00 85.25 85 TRP A N 1
ATOM 709 C CA . TRP A 1 85 ? 23.006 -29.308 -20.891 1.00 85.25 85 TRP A CA 1
ATOM 710 C C . TRP A 1 85 ? 22.265 -27.983 -21.120 1.00 85.25 85 TRP A C 1
ATOM 712 O O . TRP A 1 85 ? 22.622 -26.955 -20.544 1.00 85.25 85 TRP A O 1
ATOM 722 N N . PHE A 1 86 ? 21.207 -28.001 -21.933 1.00 86.81 86 PHE A N 1
ATOM 723 C CA . PHE A 1 86 ? 20.360 -26.831 -22.133 1.00 86.81 86 PHE A CA 1
ATOM 724 C C . PHE A 1 86 ? 19.567 -26.458 -20.873 1.00 86.81 86 PHE A C 1
ATOM 726 O O . PHE A 1 86 ? 19.473 -25.274 -20.567 1.00 86.81 86 PHE A O 1
ATOM 733 N N . GLU A 1 87 ? 19.060 -27.432 -20.113 1.00 87.62 87 GLU A N 1
ATOM 734 C CA . GLU A 1 87 ? 18.439 -27.191 -18.802 1.00 87.62 87 GLU A CA 1
ATOM 735 C C . GLU A 1 87 ? 19.417 -26.515 -17.828 1.00 87.62 87 GLU A C 1
ATOM 737 O O . GLU A 1 87 ? 19.065 -25.510 -17.217 1.00 87.62 87 GLU A O 1
ATOM 742 N N . GLU A 1 88 ? 20.668 -26.980 -17.743 1.00 89.19 88 GLU A N 1
ATOM 743 C CA . GLU A 1 88 ? 21.707 -26.350 -16.908 1.00 89.19 88 GLU A CA 1
ATOM 744 C C . GLU A 1 88 ? 22.028 -24.910 -17.362 1.00 89.19 88 GLU A C 1
ATOM 746 O O . GLU A 1 88 ? 22.221 -24.010 -16.536 1.00 89.19 88 GLU A O 1
ATOM 751 N N . LEU A 1 89 ? 22.049 -24.659 -18.677 1.00 88.50 89 LEU A N 1
ATOM 752 C CA . LEU A 1 89 ? 22.215 -23.314 -19.235 1.00 88.50 89 LEU A CA 1
ATOM 753 C C . LEU A 1 89 ? 21.023 -22.404 -18.898 1.00 88.50 89 LEU A C 1
ATOM 755 O O . LEU A 1 89 ? 21.231 -21.242 -18.539 1.00 88.50 89 LEU A O 1
ATOM 759 N N . LEU A 1 90 ? 19.794 -22.915 -19.015 1.00 89.56 90 LEU A N 1
ATOM 760 C CA . LEU A 1 90 ? 18.571 -22.196 -18.657 1.00 89.56 90 LEU A CA 1
ATOM 761 C C . LEU A 1 90 ? 18.545 -21.855 -17.171 1.00 89.56 90 LEU A C 1
ATOM 763 O O . LEU A 1 90 ? 18.254 -20.712 -16.835 1.00 89.56 90 LEU A O 1
ATOM 767 N N . GLU A 1 91 ? 18.897 -22.805 -16.307 1.00 91.62 91 GLU A N 1
ATOM 768 C CA . GLU A 1 91 ? 18.962 -22.591 -14.864 1.00 91.62 91 GLU A CA 1
ATOM 769 C C . GLU A 1 91 ? 20.001 -21.519 -14.526 1.00 91.62 91 GLU A C 1
ATOM 771 O O . GLU A 1 91 ? 19.710 -20.558 -13.822 1.00 91.62 91 GLU A O 1
ATOM 776 N N . THR A 1 92 ? 21.194 -21.590 -15.122 1.00 89.81 92 THR A N 1
ATOM 777 C CA . THR A 1 92 ? 22.230 -20.560 -14.936 1.00 89.81 92 THR A CA 1
ATOM 778 C C . THR A 1 92 ? 21.746 -19.179 -15.391 1.00 89.81 92 THR A C 1
ATOM 780 O O . THR A 1 92 ? 21.995 -18.171 -14.725 1.00 89.81 92 THR A O 1
ATOM 783 N N . PHE A 1 93 ? 21.042 -19.111 -16.524 1.00 88.19 93 PHE A N 1
ATOM 784 C CA . PHE A 1 93 ? 20.460 -17.866 -17.022 1.00 88.19 93 PHE A CA 1
ATOM 785 C C . PHE A 1 93 ? 19.343 -17.353 -16.104 1.00 88.19 93 PHE A C 1
ATOM 787 O O . PHE A 1 93 ? 19.276 -16.154 -15.842 1.00 88.19 93 PHE A O 1
ATOM 794 N N . HIS A 1 94 ? 18.505 -18.243 -15.573 1.00 90.00 94 HIS A N 1
ATOM 795 C CA . HIS A 1 94 ? 17.464 -17.912 -14.606 1.00 90.00 94 HIS A CA 1
ATOM 796 C C . HIS A 1 94 ? 18.058 -17.346 -13.311 1.00 90.00 94 HIS A C 1
ATOM 798 O O . HIS A 1 94 ? 17.663 -16.261 -12.892 1.00 90.00 94 HIS A O 1
ATOM 804 N N . GLN A 1 95 ? 19.079 -17.992 -12.745 1.00 89.75 95 GLN A N 1
ATOM 805 C CA . GLN A 1 95 ? 19.792 -17.502 -11.561 1.00 89.75 95 GLN A CA 1
ATOM 806 C C . GLN A 1 95 ? 20.445 -16.132 -11.801 1.00 89.75 95 GLN A C 1
ATOM 808 O O . GLN A 1 95 ? 20.413 -15.262 -10.932 1.00 89.75 95 GLN A O 1
ATOM 813 N N . LEU A 1 96 ? 20.989 -15.890 -13.001 1.00 86.94 96 LEU A N 1
ATOM 814 C CA . LEU A 1 96 ? 21.497 -14.568 -13.380 1.00 86.94 96 LEU A CA 1
ATOM 815 C C . LEU A 1 96 ? 20.380 -13.511 -13.409 1.00 86.94 96 LEU A C 1
ATOM 817 O O . LEU A 1 96 ? 20.601 -12.385 -12.965 1.00 86.94 96 LEU A O 1
ATOM 821 N N . LEU A 1 97 ? 19.195 -13.857 -13.923 1.00 85.00 97 LEU A N 1
ATOM 822 C CA . LEU A 1 97 ? 18.038 -12.960 -13.925 1.00 85.00 97 LEU A CA 1
ATOM 823 C C . LEU A 1 97 ? 17.541 -12.665 -12.508 1.00 85.00 97 LEU A C 1
ATOM 825 O O . LEU A 1 97 ? 17.239 -11.508 -12.236 1.00 85.00 97 LEU A O 1
ATOM 829 N N . LEU A 1 98 ? 17.498 -13.660 -11.615 1.00 84.69 98 LEU A N 1
ATOM 830 C CA . LEU A 1 98 ? 17.144 -13.462 -10.204 1.00 84.69 98 LEU A CA 1
ATOM 831 C C . LEU A 1 98 ? 18.140 -12.519 -9.520 1.00 84.69 98 LEU A C 1
ATOM 833 O O . LEU A 1 98 ? 17.740 -11.494 -8.979 1.00 84.69 98 LEU A O 1
ATOM 837 N N . PHE A 1 99 ? 19.442 -12.774 -9.678 1.00 84.50 99 PHE A N 1
ATOM 838 C CA . PHE A 1 99 ? 20.495 -11.904 -9.150 1.00 84.50 99 PHE A CA 1
ATOM 839 C C . PHE A 1 99 ? 20.386 -10.455 -9.658 1.00 84.50 99 PHE A C 1
ATOM 841 O O . PHE A 1 99 ? 20.610 -9.503 -8.911 1.00 84.50 99 PHE A O 1
ATOM 848 N N . MET A 1 100 ? 20.052 -10.265 -10.939 1.00 81.31 100 MET A N 1
ATOM 849 C CA . MET A 1 100 ? 19.793 -8.935 -11.504 1.00 81.31 100 MET A CA 1
ATOM 850 C C . MET A 1 100 ? 18.476 -8.330 -10.998 1.00 81.31 100 MET A C 1
ATOM 852 O O . MET A 1 100 ? 18.386 -7.113 -10.832 1.00 81.31 100 MET A O 1
ATOM 856 N N . GLY A 1 101 ? 17.462 -9.164 -10.767 1.00 76.25 101 GLY A N 1
ATOM 857 C CA . GLY A 1 101 ? 16.163 -8.793 -10.212 1.00 76.25 101 GLY A CA 1
ATOM 858 C C . GLY A 1 101 ? 16.264 -8.259 -8.786 1.00 76.25 101 GLY A C 1
ATOM 859 O O . GLY A 1 101 ? 15.553 -7.316 -8.447 1.00 76.25 101 GLY A O 1
ATOM 860 N N . ASP A 1 102 ? 17.218 -8.758 -7.998 1.00 76.12 102 ASP A N 1
ATOM 861 C CA . ASP A 1 102 ? 17.498 -8.279 -6.639 1.00 76.12 102 ASP A CA 1
ATOM 862 C C . ASP A 1 102 ? 17.998 -6.828 -6.598 1.00 76.12 102 ASP A C 1
ATOM 864 O O . ASP A 1 102 ? 17.954 -6.165 -5.556 1.00 76.12 102 ASP A O 1
ATOM 868 N N . TRP A 1 103 ? 18.443 -6.270 -7.731 1.00 78.12 103 TRP A N 1
ATOM 869 C CA . TRP A 1 103 ? 18.935 -4.890 -7.828 1.00 78.12 103 TRP A CA 1
ATOM 870 C C . TRP A 1 103 ? 17.787 -3.868 -7.897 1.00 78.12 103 TRP A C 1
ATOM 872 O O . TRP A 1 103 ? 17.810 -2.895 -8.661 1.00 78.12 103 TRP A O 1
ATOM 882 N N . ARG A 1 104 ? 16.784 -4.060 -7.038 1.00 70.81 104 ARG A N 1
ATOM 883 C CA . ARG A 1 104 ? 15.561 -3.254 -6.922 1.00 70.81 104 ARG A CA 1
ATOM 884 C C . ARG A 1 104 ? 15.805 -1.812 -6.496 1.00 70.81 104 ARG A C 1
ATOM 886 O O . ARG A 1 104 ? 15.004 -0.943 -6.806 1.00 70.81 104 ARG A O 1
ATOM 893 N N . PHE A 1 105 ? 16.960 -1.500 -5.902 1.00 73.19 105 PHE A N 1
ATOM 894 C CA . PHE A 1 105 ? 17.356 -0.111 -5.611 1.00 73.19 105 PHE A CA 1
ATOM 895 C C . PHE A 1 105 ? 17.449 0.777 -6.871 1.00 73.19 105 PHE A C 1
ATOM 897 O O . PHE A 1 105 ? 17.562 1.996 -6.763 1.00 73.19 105 PHE A O 1
ATOM 904 N N . THR A 1 106 ? 17.418 0.173 -8.065 1.00 79.94 106 THR A N 1
ATOM 905 C CA . THR A 1 106 ? 17.404 0.864 -9.363 1.00 79.94 106 THR A CA 1
ATOM 906 C C . THR A 1 106 ? 16.020 0.954 -10.009 1.00 79.94 106 THR A C 1
ATOM 908 O O . THR A 1 106 ? 15.886 1.554 -11.081 1.00 79.94 106 THR A O 1
ATOM 911 N N . GLN A 1 107 ? 14.990 0.384 -9.379 1.00 85.75 107 GLN A N 1
ATOM 912 C CA . GLN A 1 107 ? 13.602 0.565 -9.788 1.00 85.75 107 GLN A CA 1
ATOM 913 C C . GLN A 1 107 ? 13.116 1.957 -9.384 1.00 85.75 107 GLN A C 1
ATOM 915 O O . GLN A 1 107 ? 13.312 2.425 -8.265 1.00 85.75 107 GLN A O 1
ATOM 920 N N . MET A 1 108 ? 12.467 2.632 -10.326 1.00 88.94 108 MET A N 1
ATOM 921 C CA . MET A 1 108 ? 11.831 3.921 -10.116 1.00 88.94 108 MET A CA 1
ATOM 922 C C . MET A 1 108 ? 10.324 3.776 -10.271 1.00 88.94 108 MET A C 1
ATOM 924 O O . MET A 1 108 ? 9.813 3.632 -11.384 1.00 88.94 108 MET A O 1
ATOM 928 N N . THR A 1 109 ? 9.602 3.896 -9.160 1.00 92.12 109 THR A N 1
ATOM 929 C CA . THR A 1 109 ? 8.142 3.994 -9.170 1.00 92.12 109 THR A CA 1
ATOM 930 C C . THR A 1 109 ? 7.726 5.370 -9.682 1.00 92.12 109 THR A C 1
ATOM 932 O O . THR A 1 109 ? 8.099 6.406 -9.117 1.00 92.12 109 THR A O 1
ATOM 935 N N . THR A 1 110 ? 6.955 5.369 -10.764 1.00 91.75 110 THR A N 1
ATOM 936 C CA . THR A 1 110 ? 6.436 6.551 -11.466 1.00 91.75 110 THR A CA 1
ATOM 937 C C . THR A 1 110 ? 4.978 6.838 -11.138 1.00 91.75 110 THR A C 1
ATOM 939 O O . THR A 1 110 ? 4.594 8.004 -11.156 1.00 91.75 110 THR A O 1
ATOM 942 N N . GLY A 1 111 ? 4.183 5.821 -10.797 1.00 92.31 111 GLY A N 1
ATOM 943 C CA . GLY A 1 111 ? 2.745 5.964 -10.577 1.00 92.31 111 GLY A CA 1
ATOM 944 C C . GLY A 1 111 ? 1.927 6.114 -11.856 1.00 92.31 111 GLY A C 1
ATOM 945 O O . GLY A 1 111 ? 2.455 6.247 -12.956 1.00 92.31 111 GLY A O 1
ATOM 946 N N . THR A 1 112 ? 0.607 6.122 -11.699 1.00 91.00 112 THR A N 1
ATOM 947 C CA . THR A 1 112 ? -0.362 6.352 -12.776 1.00 91.00 112 THR A CA 1
ATOM 948 C C . THR A 1 112 ? -0.238 7.761 -13.334 1.00 91.00 112 THR A C 1
ATOM 950 O O . THR A 1 112 ? -0.015 8.708 -12.574 1.00 91.00 112 THR A O 1
ATOM 953 N N . TYR A 1 113 ? -0.530 7.926 -14.618 1.00 91.00 113 TYR A N 1
ATOM 954 C CA . TYR A 1 113 ? -0.726 9.230 -15.244 1.00 91.00 113 TYR A CA 1
ATOM 955 C C . TYR A 1 113 ? -1.861 9.204 -16.261 1.00 91.00 113 TYR A C 1
ATOM 957 O O . TYR A 1 113 ? -2.268 8.151 -16.737 1.00 91.00 113 TYR A O 1
ATOM 965 N N . SER A 1 114 ? -2.393 10.381 -16.591 1.00 91.88 114 SER A N 1
ATOM 966 C CA . SER A 1 114 ? -3.514 10.509 -17.521 1.00 91.88 114 SER A CA 1
ATOM 967 C C . SER A 1 114 ? -3.120 10.168 -18.962 1.00 91.88 114 SER A C 1
ATOM 969 O O . SER A 1 114 ? -1.968 10.331 -19.371 1.00 91.88 114 SER A O 1
ATOM 971 N N . LEU A 1 115 ? -4.110 9.787 -19.778 1.00 94.31 115 LEU A N 1
ATOM 972 C CA . LEU A 1 115 ? -3.930 9.596 -21.225 1.00 94.31 115 LEU A CA 1
ATOM 973 C C . LEU A 1 115 ? -3.395 10.855 -21.923 1.00 94.31 115 LEU A C 1
ATOM 975 O O . LEU A 1 115 ? -2.650 10.757 -22.896 1.00 94.31 115 LEU A O 1
ATOM 979 N N . LEU A 1 116 ? -3.731 12.042 -21.407 1.00 95.06 116 LEU A N 1
ATOM 980 C CA . LEU A 1 116 ? -3.173 13.301 -21.894 1.00 95.06 116 LEU A CA 1
ATOM 981 C C . LEU A 1 116 ? -1.663 13.368 -21.646 1.00 95.06 116 LEU A C 1
ATOM 983 O O . LEU A 1 116 ? -0.913 13.693 -22.566 1.00 95.06 116 LEU A O 1
ATOM 987 N N . LEU A 1 117 ? -1.210 13.034 -20.431 1.00 94.12 117 LEU A N 1
ATOM 988 C CA . LEU A 1 117 ? 0.220 13.013 -20.133 1.00 94.12 117 LEU A CA 1
ATOM 989 C C . LEU A 1 117 ? 0.938 11.956 -20.974 1.00 94.12 117 LEU A C 1
ATOM 991 O O . LEU A 1 117 ? 1.991 12.250 -21.530 1.00 94.12 117 LEU A O 1
ATOM 995 N N . LEU A 1 118 ? 0.341 10.774 -21.155 1.00 95.38 118 LEU A N 1
ATOM 996 C CA . LEU A 1 118 ? 0.864 9.757 -22.070 1.00 95.38 118 LEU A CA 1
ATOM 997 C C . LEU A 1 118 ? 1.024 10.315 -23.494 1.00 95.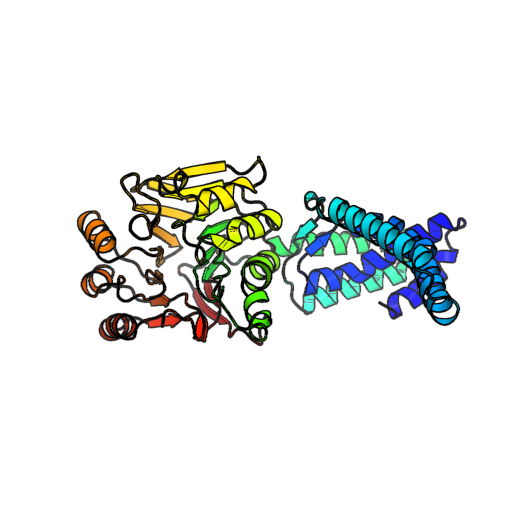38 118 LEU A C 1
ATOM 999 O O . LEU A 1 118 ? 2.086 10.163 -24.094 1.00 95.38 118 LEU A O 1
ATOM 1003 N N . GLY A 1 119 ? 0.019 11.022 -24.017 1.00 96.44 119 GLY A N 1
ATOM 1004 C CA . GLY A 1 119 ? 0.089 11.682 -25.323 1.00 96.44 119 GLY A CA 1
ATOM 1005 C C . GLY A 1 119 ? 1.226 12.706 -25.420 1.00 96.44 119 GLY A C 1
ATOM 1006 O O . GLY A 1 119 ? 1.962 12.713 -26.407 1.00 96.44 119 GLY A O 1
ATOM 1007 N N . ILE A 1 120 ? 1.430 13.520 -24.379 1.00 96.06 120 ILE A N 1
ATOM 1008 C CA . ILE A 1 120 ? 2.544 14.481 -24.297 1.00 96.06 120 ILE A CA 1
ATOM 1009 C C . ILE A 1 120 ? 3.893 13.752 -24.306 1.00 96.06 120 ILE A C 1
ATOM 1011 O O . ILE A 1 120 ? 4.801 14.142 -25.039 1.00 96.06 120 ILE A O 1
ATOM 1015 N N . LEU A 1 121 ? 4.032 12.679 -23.528 1.00 95.81 121 LEU A N 1
ATOM 1016 C CA . LEU A 1 121 ? 5.261 11.889 -23.457 1.00 95.81 121 LEU A CA 1
ATOM 1017 C C . LEU A 1 121 ? 5.579 11.216 -24.798 1.00 95.81 121 LEU A C 1
ATOM 1019 O O . LEU A 1 121 ? 6.722 11.261 -25.251 1.00 95.81 121 LEU A O 1
ATOM 1023 N N . LEU A 1 122 ? 4.573 10.657 -25.473 1.00 95.31 122 LEU A N 1
ATOM 1024 C CA . LEU A 1 122 ? 4.726 10.080 -26.810 1.00 95.31 122 LEU A CA 1
ATOM 1025 C C . LEU A 1 122 ? 5.064 11.146 -27.861 1.00 95.31 122 LEU A C 1
ATOM 1027 O O . LEU A 1 122 ? 5.871 10.888 -28.753 1.00 95.31 122 LEU A O 1
ATOM 1031 N N . PHE A 1 123 ? 4.513 12.356 -27.740 1.00 95.75 123 PHE A N 1
ATOM 1032 C CA . PHE A 1 123 ? 4.872 13.482 -28.601 1.00 95.75 123 PHE A CA 1
ATOM 1033 C C . PHE A 1 123 ? 6.327 13.926 -28.390 1.00 95.75 123 PHE A C 1
ATOM 1035 O O . PHE A 1 123 ? 7.065 14.098 -29.362 1.00 95.75 123 PHE A O 1
ATOM 1042 N N . LEU A 1 124 ? 6.776 14.054 -27.135 1.00 96.31 124 LEU A N 1
ATOM 1043 C CA . LEU A 1 124 ? 8.174 14.354 -26.802 1.00 96.31 124 LEU A CA 1
ATOM 1044 C C . LEU A 1 124 ? 9.123 13.275 -27.332 1.00 96.31 124 LEU A C 1
ATOM 1046 O O . LEU A 1 124 ? 10.159 13.603 -27.911 1.00 96.31 124 LEU A O 1
ATOM 1050 N N . LEU A 1 125 ? 8.747 12.002 -27.184 1.00 94.81 125 LEU A N 1
ATOM 1051 C CA . LEU A 1 125 ? 9.480 10.864 -27.733 1.00 94.81 125 LEU A CA 1
ATOM 1052 C C . LEU A 1 125 ? 9.564 10.939 -29.264 1.00 94.81 125 LEU A C 1
ATOM 1054 O O . LEU A 1 125 ? 10.653 10.822 -29.822 1.00 94.81 125 LEU A O 1
ATOM 1058 N N . GLY A 1 126 ? 8.443 11.188 -29.945 1.00 93.19 126 GLY A N 1
ATOM 1059 C CA . GLY A 1 126 ? 8.399 11.356 -31.398 1.00 93.19 126 GLY A CA 1
ATOM 1060 C C . GLY A 1 126 ? 9.278 12.513 -31.876 1.00 93.19 126 GLY A C 1
ATOM 1061 O O . GLY A 1 126 ? 10.052 12.355 -32.817 1.00 93.19 126 GLY A O 1
ATOM 1062 N N . GLY A 1 127 ? 9.240 13.653 -31.179 1.00 94.00 127 GLY A N 1
ATOM 1063 C CA . GLY A 1 127 ? 10.112 14.796 -31.451 1.00 94.00 127 GLY A CA 1
ATOM 1064 C C . GLY A 1 127 ? 11.596 14.499 -31.212 1.00 94.00 127 GLY A C 1
ATOM 1065 O O . GLY A 1 127 ? 12.444 14.952 -31.985 1.00 94.00 127 GLY A O 1
ATOM 1066 N N . ALA A 1 128 ? 11.926 13.720 -30.176 1.00 93.25 128 ALA A N 1
ATOM 1067 C CA . ALA A 1 128 ? 13.292 13.270 -29.923 1.00 93.25 128 ALA A CA 1
ATOM 1068 C C . ALA A 1 128 ? 13.793 12.393 -31.078 1.00 93.25 128 ALA A C 1
ATOM 1070 O O . ALA A 1 128 ? 14.824 12.693 -31.677 1.00 93.25 128 ALA A O 1
ATOM 1071 N N . LEU A 1 129 ? 13.012 11.382 -31.462 1.00 90.75 129 LEU A N 1
ATOM 1072 C CA . LEU A 1 129 ? 13.317 10.485 -32.578 1.00 90.75 129 LEU A CA 1
ATOM 1073 C C . LEU A 1 129 ? 13.419 11.222 -33.924 1.00 90.75 129 LEU A C 1
ATOM 1075 O O . LEU A 1 129 ? 14.297 10.909 -34.726 1.00 90.75 129 LEU A O 1
ATOM 1079 N N . TYR A 1 130 ? 12.569 12.222 -34.166 1.00 91.50 130 TYR A N 1
ATOM 1080 C CA . TYR A 1 130 ? 12.622 13.063 -35.364 1.00 91.50 130 TYR A CA 1
ATOM 1081 C C . TYR A 1 130 ? 13.927 13.861 -35.455 1.00 91.50 130 TYR A C 1
ATOM 1083 O O . TYR A 1 130 ? 14.571 13.895 -36.499 1.00 91.50 130 TYR A O 1
ATOM 1091 N N . HIS A 1 131 ? 14.353 14.479 -34.350 1.00 91.44 131 HIS A N 1
ATOM 1092 C CA . HIS A 1 131 ? 15.561 15.304 -34.324 1.00 91.44 131 HIS A CA 1
ATOM 1093 C C . HIS A 1 131 ? 16.861 14.524 -34.123 1.00 91.44 131 HIS A C 1
ATOM 1095 O O . HIS A 1 131 ? 17.932 15.098 -34.315 1.00 91.44 131 HIS A O 1
ATOM 1101 N N . PHE A 1 132 ? 16.798 13.250 -33.739 1.00 88.44 132 PHE A N 1
ATOM 1102 C CA . PHE A 1 132 ? 17.970 12.410 -33.493 1.00 88.44 132 PHE A CA 1
ATOM 1103 C C . PHE A 1 132 ? 19.025 12.434 -34.622 1.00 88.44 132 PHE A C 1
ATOM 1105 O O . PHE A 1 132 ? 20.204 12.594 -34.295 1.00 88.44 132 PHE A O 1
ATOM 1112 N N . PRO A 1 133 ? 18.658 12.357 -35.921 1.00 86.25 133 PRO A N 1
ATOM 1113 C CA . PRO A 1 133 ? 19.630 12.282 -37.015 1.00 86.25 133 PRO A CA 1
ATOM 1114 C C . PRO A 1 133 ? 20.306 13.625 -37.320 1.00 86.25 133 PRO A C 1
ATOM 1116 O O . PRO A 1 133 ? 21.491 13.665 -37.633 1.00 86.25 133 PRO A O 1
ATOM 1119 N N . GLU A 1 134 ? 19.554 14.725 -37.232 1.00 87.56 134 GLU A N 1
ATOM 1120 C CA . GLU A 1 134 ? 20.008 16.061 -37.647 1.00 87.56 134 GLU A CA 1
ATOM 1121 C C . GLU A 1 134 ? 20.578 16.885 -36.486 1.00 87.56 134 GLU A C 1
ATOM 1123 O O . GLU A 1 134 ? 21.461 17.722 -36.669 1.00 87.56 134 GLU A O 1
ATOM 1128 N N . ASN A 1 135 ? 20.063 16.683 -35.271 1.00 88.38 135 ASN A N 1
ATOM 1129 C CA . ASN A 1 135 ? 20.408 17.474 -34.097 1.00 88.38 135 ASN A CA 1
ATOM 1130 C C . ASN A 1 135 ? 20.317 16.638 -32.814 1.00 88.38 135 ASN A C 1
ATOM 1132 O O . ASN A 1 135 ? 19.391 16.770 -32.002 1.00 88.38 135 ASN A O 1
ATOM 1136 N N . SER A 1 136 ? 21.343 15.816 -32.597 1.00 85.19 136 SER A N 1
ATOM 1137 C CA . SER A 1 136 ? 21.445 14.931 -31.432 1.00 85.19 136 SER A CA 1
ATOM 1138 C C . SER A 1 136 ? 21.315 15.675 -30.096 1.00 85.19 136 SER A C 1
ATOM 1140 O O . SER A 1 136 ? 20.682 15.169 -29.172 1.00 85.19 136 SER A O 1
ATOM 1142 N N . LYS A 1 137 ? 21.820 16.915 -29.990 1.00 93.19 137 LYS A N 1
ATOM 1143 C CA . LYS A 1 137 ? 21.680 17.740 -28.775 1.00 93.19 137 LYS A CA 1
ATOM 1144 C C . LYS A 1 137 ? 20.217 18.063 -28.468 1.00 93.19 137 LYS A C 1
ATOM 1146 O O . LYS A 1 137 ? 19.811 17.987 -27.311 1.00 93.19 137 LYS A O 1
ATOM 1151 N N . LYS A 1 138 ? 19.419 18.427 -29.479 1.00 94.56 138 LYS A N 1
ATOM 1152 C CA . LYS A 1 138 ? 17.983 18.698 -29.302 1.00 94.56 138 LYS A CA 1
ATOM 1153 C C . LYS A 1 138 ? 17.224 17.423 -28.934 1.00 94.56 138 LYS A C 1
ATOM 1155 O O . LYS A 1 138 ? 16.416 17.469 -28.013 1.00 94.56 138 LYS A O 1
ATOM 1160 N N . SER A 1 139 ? 17.535 16.299 -29.584 1.00 92.38 139 SER A N 1
ATOM 1161 C CA . SER A 1 139 ? 16.966 14.989 -29.235 1.00 92.38 139 SER A CA 1
ATOM 1162 C C . SER A 1 139 ? 17.207 14.642 -27.766 1.00 92.38 139 SER A C 1
ATOM 1164 O O . SER A 1 139 ? 16.261 14.370 -27.034 1.00 92.38 139 SER A O 1
ATOM 1166 N N . TRP A 1 140 ? 18.457 14.722 -27.299 1.00 93.50 140 TRP A N 1
ATOM 1167 C CA . TRP A 1 140 ? 18.788 14.408 -25.907 1.00 93.50 140 TRP A CA 1
ATOM 1168 C C . TRP A 1 140 ? 18.126 15.353 -24.903 1.00 93.50 140 TRP A C 1
ATOM 1170 O O . TRP A 1 140 ? 17.698 14.899 -23.848 1.00 93.50 140 TRP A O 1
ATOM 1180 N N . ARG A 1 141 ? 17.952 16.640 -25.231 1.00 96.38 141 ARG A N 1
ATOM 1181 C CA . ARG A 1 141 ? 17.167 17.563 -24.389 1.00 96.38 141 ARG A CA 1
ATOM 1182 C C . ARG A 1 141 ? 15.711 17.120 -24.252 1.00 96.38 141 ARG A C 1
ATOM 1184 O O . ARG A 1 141 ? 15.182 17.161 -23.150 1.00 96.38 141 ARG A O 1
ATOM 1191 N N . LEU A 1 142 ? 15.077 16.685 -25.342 1.00 96.38 142 LEU A N 1
ATOM 1192 C CA . LEU A 1 142 ? 13.702 16.177 -25.304 1.00 96.38 142 LEU A CA 1
ATOM 1193 C C . LEU A 1 142 ? 13.596 14.886 -24.482 1.00 96.38 142 LEU A C 1
ATOM 1195 O O . LEU A 1 142 ? 12.665 14.758 -23.694 1.00 96.38 142 LEU A O 1
ATOM 1199 N N . VAL A 1 143 ? 14.574 13.979 -24.594 1.00 94.19 143 VAL A N 1
ATOM 1200 C CA . VAL A 1 143 ? 14.653 12.779 -23.740 1.00 94.19 143 VAL A CA 1
ATOM 1201 C C . VAL A 1 143 ? 14.801 13.159 -22.266 1.00 94.19 143 VAL A C 1
ATOM 1203 O O . VAL A 1 143 ? 14.101 12.605 -21.427 1.00 94.19 143 VAL A O 1
ATOM 1206 N N . LEU A 1 144 ? 15.656 14.128 -21.930 1.00 95.19 144 LEU A N 1
ATOM 1207 C CA . LEU A 1 144 ? 15.811 14.593 -20.547 1.00 95.19 144 LEU A CA 1
ATOM 1208 C C . LEU A 1 144 ? 14.522 15.219 -19.998 1.00 95.19 144 LEU A C 1
ATOM 1210 O O . LEU A 1 144 ? 14.174 14.962 -18.851 1.00 95.19 144 LEU A O 1
ATOM 1214 N N . ILE A 1 145 ? 13.792 15.992 -20.810 1.00 96.62 145 ILE A N 1
ATOM 1215 C CA . ILE A 1 145 ? 12.476 16.528 -20.429 1.00 96.62 145 ILE A CA 1
ATOM 1216 C C . ILE A 1 145 ? 11.485 15.382 -20.201 1.00 96.62 145 ILE A C 1
ATOM 1218 O O . ILE A 1 145 ? 10.787 15.381 -19.194 1.00 96.62 145 ILE A O 1
ATOM 1222 N N . LEU A 1 146 ? 11.448 14.388 -21.093 1.00 95.12 146 LEU A N 1
ATOM 1223 C CA . LEU A 1 146 ? 10.601 13.203 -20.950 1.00 95.12 146 LEU A CA 1
ATOM 1224 C C . LEU A 1 146 ? 10.893 12.457 -19.640 1.00 95.12 146 LEU A C 1
ATOM 1226 O O . LEU A 1 146 ? 9.962 12.147 -18.901 1.00 95.12 146 LEU A O 1
ATOM 1230 N N . LEU A 1 147 ? 12.170 12.217 -19.322 1.00 92.81 147 LEU A N 1
ATOM 1231 C CA . LEU A 1 147 ? 12.583 11.551 -18.082 1.00 92.81 147 LEU A CA 1
ATOM 1232 C C . LEU A 1 147 ? 12.244 12.389 -16.843 1.00 92.81 147 LEU A C 1
ATOM 1234 O O . LEU A 1 147 ? 11.776 11.842 -15.847 1.00 92.81 147 LEU A O 1
ATOM 1238 N N . PHE A 1 148 ? 12.434 13.709 -16.911 1.00 93.62 148 PHE A N 1
ATOM 1239 C CA . PHE A 1 148 ? 12.074 14.628 -15.832 1.00 93.62 148 PHE A CA 1
ATOM 1240 C C . PHE A 1 148 ? 10.566 14.622 -15.561 1.00 93.62 148 PHE A C 1
ATOM 1242 O O . PHE A 1 148 ? 10.151 14.522 -14.411 1.00 93.62 148 PHE A O 1
ATOM 1249 N N . VAL A 1 149 ? 9.743 14.673 -16.613 1.00 93.56 149 VAL A N 1
ATOM 1250 C CA . VAL A 1 149 ? 8.282 14.611 -16.486 1.00 93.56 149 VAL A CA 1
ATOM 1251 C C . VAL A 1 149 ? 7.852 13.257 -15.920 1.00 93.56 149 VAL A C 1
ATOM 1253 O O . VAL A 1 149 ? 7.092 13.233 -14.959 1.00 93.56 149 VAL A O 1
ATOM 1256 N N . LEU A 1 150 ? 8.374 12.140 -16.441 1.00 90.94 150 LEU A N 1
ATOM 1257 C CA . LEU A 1 150 ? 8.056 10.797 -15.937 1.00 90.94 150 LEU A CA 1
ATOM 1258 C C . LEU A 1 150 ? 8.426 10.610 -14.460 1.00 90.94 150 LEU A C 1
ATOM 1260 O O . LEU A 1 150 ? 7.620 10.100 -13.687 1.00 90.94 150 LEU A O 1
ATOM 1264 N N . GLY A 1 151 ? 9.630 11.025 -14.059 1.00 89.00 151 GLY A N 1
ATOM 1265 C CA . GLY A 1 151 ? 10.088 10.902 -12.673 1.00 89.00 151 GLY A CA 1
ATOM 1266 C C . GLY A 1 151 ? 9.418 11.893 -11.716 1.00 89.00 151 GLY A C 1
ATOM 1267 O O . GLY A 1 151 ? 9.252 11.590 -10.535 1.00 89.00 151 GLY A O 1
ATOM 1268 N N . GLY A 1 152 ? 9.025 13.067 -12.218 1.00 90.12 152 GLY A N 1
ATOM 1269 C CA . GLY A 1 152 ? 8.459 14.158 -11.426 1.00 90.12 152 GLY A CA 1
ATOM 1270 C C . GLY A 1 152 ? 6.943 14.095 -11.237 1.00 90.12 152 GLY A C 1
ATOM 1271 O O . GLY A 1 152 ? 6.431 14.637 -10.262 1.00 90.12 152 GLY A O 1
ATOM 1272 N N . GLN A 1 153 ? 6.207 13.433 -12.134 1.00 89.81 153 GLN A N 1
ATOM 1273 C CA . GLN A 1 153 ? 4.743 13.526 -12.165 1.00 89.81 153 GLN A CA 1
ATOM 1274 C C . GLN A 1 153 ? 4.051 13.016 -10.890 1.00 89.81 153 GLN A C 1
ATOM 1276 O O . GLN A 1 153 ? 3.036 13.577 -10.486 1.00 89.81 153 GLN A O 1
ATOM 1281 N N . LYS A 1 154 ? 4.633 12.032 -10.191 1.00 89.00 154 LYS A N 1
ATOM 1282 C CA . LYS A 1 154 ? 4.087 11.530 -8.918 1.00 89.00 154 LYS A CA 1
ATOM 1283 C C . LYS A 1 154 ? 4.010 12.592 -7.819 1.00 89.00 154 LYS A C 1
ATOM 1285 O O . LYS A 1 154 ? 3.091 12.548 -7.010 1.00 89.00 154 LYS A O 1
ATOM 1290 N N . TYR A 1 155 ? 4.912 13.575 -7.832 1.00 88.31 155 TYR A N 1
ATOM 1291 C CA . TYR A 1 155 ? 4.924 14.691 -6.878 1.00 88.31 155 TYR A CA 1
ATOM 1292 C C . TYR A 1 155 ? 3.858 15.751 -7.186 1.00 88.31 155 TYR A C 1
ATOM 1294 O O . TYR A 1 155 ? 3.603 16.631 -6.371 1.00 88.31 155 TYR A O 1
ATOM 1302 N N . MET A 1 156 ? 3.208 15.660 -8.351 1.00 86.50 156 MET A N 1
ATOM 1303 C CA . MET A 1 156 ? 2.091 16.529 -8.729 1.00 86.50 156 MET A CA 1
ATOM 1304 C C . MET A 1 156 ? 0.745 16.006 -8.204 1.00 86.50 156 MET A C 1
ATOM 1306 O O . MET A 1 156 ? -0.280 16.650 -8.421 1.00 86.50 156 MET A O 1
ATOM 1310 N N . LYS A 1 157 ? 0.725 14.852 -7.516 1.00 85.62 157 LYS A N 1
ATOM 1311 C CA . LYS A 1 157 ? -0.456 14.359 -6.798 1.00 85.62 157 LYS A CA 1
ATOM 1312 C C . LYS A 1 157 ? -0.663 15.198 -5.538 1.00 85.62 157 LYS A C 1
ATOM 1314 O O . LYS A 1 157 ? 0.011 15.029 -4.526 1.00 85.62 157 LYS A O 1
ATOM 1319 N N . ILE A 1 158 ? -1.562 16.166 -5.660 1.00 90.50 158 ILE A N 1
ATOM 1320 C CA . ILE A 1 158 ? -1.911 17.157 -4.634 1.00 90.50 158 ILE A CA 1
ATOM 1321 C C . ILE A 1 158 ? -2.929 16.635 -3.612 1.00 90.50 158 ILE A C 1
ATOM 1323 O O . ILE A 1 158 ? -3.161 17.295 -2.608 1.00 90.50 158 ILE A O 1
ATOM 1327 N N . ASP A 1 159 ? -3.564 15.497 -3.880 1.00 91.31 159 ASP A N 1
ATOM 1328 C CA . ASP A 1 159 ? -4.545 14.845 -3.015 1.00 91.31 159 ASP A CA 1
ATOM 1329 C C . ASP A 1 159 ? -3.865 13.990 -1.941 1.00 91.31 159 ASP A C 1
ATOM 1331 O O . ASP A 1 159 ? -2.911 13.263 -2.225 1.00 91.31 159 ASP A O 1
ATOM 1335 N N . GLY A 1 160 ? -4.391 14.056 -0.721 1.00 92.94 160 GLY A N 1
ATOM 1336 C CA . GLY A 1 160 ? -4.192 13.035 0.301 1.00 92.94 160 GLY A CA 1
ATOM 1337 C C . GLY A 1 160 ? -5.320 12.012 0.243 1.00 92.94 160 GLY A C 1
ATOM 1338 O O . GLY A 1 160 ? -6.422 12.319 -0.229 1.00 92.94 160 GLY A O 1
ATOM 1339 N N . LEU A 1 161 ? -5.048 10.792 0.701 1.00 94.00 161 LEU A N 1
ATOM 1340 C CA . LEU A 1 161 ? -6.044 9.728 0.722 1.00 94.00 161 LEU A CA 1
ATOM 1341 C C . LEU A 1 161 ? -5.930 8.792 1.926 1.00 94.00 161 LEU A C 1
ATOM 1343 O O . LEU A 1 161 ? -4.855 8.615 2.494 1.00 94.00 161 LEU A O 1
ATOM 1347 N N . ILE A 1 162 ? -7.063 8.183 2.270 1.00 96.19 162 ILE A N 1
ATOM 1348 C CA . ILE A 1 162 ? -7.161 6.950 3.053 1.00 96.19 162 ILE A CA 1
ATOM 1349 C C . ILE A 1 162 ? -7.860 5.936 2.156 1.00 96.19 162 ILE A C 1
ATOM 1351 O O . ILE A 1 162 ? -8.910 6.253 1.593 1.00 96.19 162 ILE A O 1
ATOM 1355 N N . VAL A 1 163 ? -7.301 4.744 1.996 1.00 96.19 163 VAL A N 1
ATOM 1356 C CA . VAL A 1 163 ? -7.922 3.670 1.214 1.00 96.19 163 VAL A CA 1
ATOM 1357 C C . VAL A 1 163 ? -8.004 2.418 2.048 1.00 96.19 163 VAL A C 1
ATOM 1359 O O . VAL A 1 163 ? -6.985 1.965 2.548 1.00 96.19 163 VAL A O 1
ATOM 1362 N N . PHE A 1 164 ? -9.200 1.854 2.126 1.00 96.56 164 PHE A N 1
ATOM 1363 C CA . PHE A 1 164 ? -9.436 0.492 2.580 1.00 96.56 164 PHE A CA 1
ATOM 1364 C C . PHE A 1 164 ? -9.337 -0.391 1.341 1.00 96.56 164 PHE A C 1
ATOM 1366 O O . PHE A 1 164 ? -10.186 -0.318 0.443 1.00 96.56 164 PHE A O 1
ATOM 1373 N N . VAL A 1 165 ? -8.216 -1.095 1.231 1.00 95.19 165 VAL A N 1
ATOM 1374 C CA . VAL A 1 165 ? -7.834 -1.865 0.051 1.00 95.19 165 VAL A CA 1
ATOM 1375 C C . VAL A 1 165 ? -8.620 -3.175 0.055 1.00 95.19 165 VAL A C 1
ATOM 1377 O O . VAL A 1 165 ? -8.701 -3.863 1.065 1.00 95.19 165 VAL A O 1
ATOM 1380 N N . ASP A 1 166 ? -9.208 -3.521 -1.088 1.00 92.88 166 ASP A N 1
ATOM 1381 C CA . ASP A 1 166 ? -9.859 -4.812 -1.300 1.00 92.88 166 ASP A CA 1
ATOM 1382 C C . ASP A 1 166 ? -8.774 -5.866 -1.544 1.00 92.88 166 ASP A C 1
ATOM 1384 O O . ASP A 1 166 ? -8.361 -6.090 -2.682 1.00 92.88 166 ASP A O 1
ATOM 1388 N N . VAL A 1 167 ? -8.263 -6.437 -0.453 1.00 89.56 167 VAL A N 1
ATOM 1389 C CA . VAL A 1 167 ? -7.261 -7.519 -0.445 1.00 89.56 167 VAL A CA 1
ATOM 1390 C C . VAL A 1 167 ? -7.912 -8.909 -0.454 1.00 89.56 167 VAL A C 1
ATOM 1392 O O . VAL A 1 167 ? -7.247 -9.922 -0.257 1.00 89.56 167 VAL A O 1
ATOM 1395 N N . GLY A 1 168 ? -9.223 -8.982 -0.706 1.00 87.88 168 GLY A N 1
ATOM 1396 C CA . GLY A 1 168 ? -10.006 -10.193 -0.505 1.00 87.88 168 GLY A CA 1
ATOM 1397 C C . GLY A 1 168 ? -10.391 -10.352 0.963 1.00 87.88 168 GLY A C 1
ATOM 1398 O O . GLY A 1 168 ? -11.008 -9.460 1.539 1.00 87.88 168 GLY A O 1
ATOM 1399 N N . GLN A 1 169 ? -10.093 -11.510 1.552 1.00 88.12 169 GLN A N 1
ATOM 1400 C CA . GLN A 1 169 ? -10.337 -11.738 2.975 1.00 88.12 169 GLN A CA 1
ATOM 1401 C C . GLN A 1 169 ? -9.136 -11.233 3.776 1.00 88.12 169 GLN A C 1
ATOM 1403 O O . GLN A 1 169 ? -8.046 -11.776 3.627 1.00 88.12 169 GLN A O 1
ATOM 1408 N N . GLY A 1 170 ? -9.361 -10.206 4.593 1.00 92.00 170 GLY A N 1
ATOM 1409 C CA . GLY A 1 170 ? -8.336 -9.577 5.416 1.00 92.00 170 GLY A CA 1
ATOM 1410 C C . GLY A 1 170 ? -8.427 -8.059 5.419 1.00 92.00 170 GLY A C 1
ATOM 1411 O O . GLY A 1 170 ? -9.341 -7.472 4.831 1.00 92.00 170 GLY A O 1
ATOM 1412 N N . ASP A 1 171 ? -7.445 -7.433 6.058 1.00 94.56 171 ASP A N 1
ATOM 1413 C CA . ASP A 1 171 ? -7.353 -5.984 6.207 1.00 94.56 171 ASP A CA 1
ATOM 1414 C C . ASP A 1 171 ? -6.132 -5.398 5.516 1.00 94.56 171 ASP A C 1
ATOM 1416 O O . ASP A 1 171 ? -5.008 -5.844 5.708 1.00 94.56 171 ASP A O 1
ATOM 1420 N N . SER A 1 172 ? -6.336 -4.298 4.794 1.00 96.94 172 SER A N 1
ATOM 1421 C CA . SER A 1 172 ? -5.242 -3.386 4.493 1.00 96.94 172 SER A CA 1
ATOM 1422 C C . SER A 1 172 ? -5.752 -1.966 4.307 1.00 96.94 172 SER A C 1
ATOM 1424 O O . SER A 1 172 ? -6.678 -1.703 3.533 1.00 96.94 172 SER A O 1
ATOM 1426 N N . VAL A 1 173 ? -5.137 -1.025 5.020 1.00 98.06 173 VAL A N 1
ATOM 1427 C CA . VAL A 1 173 ? -5.457 0.399 4.936 1.00 98.06 173 VAL A CA 1
ATOM 1428 C C . VAL A 1 173 ? -4.214 1.192 4.573 1.00 98.06 173 VAL A C 1
ATOM 1430 O O . VAL A 1 173 ? -3.171 1.067 5.204 1.00 98.06 173 VAL A O 1
ATOM 1433 N N . VAL A 1 174 ? -4.332 2.077 3.586 1.00 98.06 174 VAL A N 1
ATOM 1434 C CA . VAL A 1 174 ? -3.252 2.977 3.170 1.00 98.06 174 VAL A CA 1
ATOM 1435 C C . VAL A 1 174 ? -3.647 4.417 3.444 1.00 98.06 174 VAL A C 1
ATOM 1437 O O . VAL A 1 174 ? -4.653 4.889 2.922 1.00 98.06 174 VAL A O 1
ATOM 1440 N N . ILE A 1 175 ? -2.820 5.141 4.194 1.00 97.31 175 ILE A N 1
ATOM 1441 C CA . ILE A 1 175 ? -2.937 6.585 4.404 1.00 97.31 175 ILE A CA 1
ATOM 1442 C C . ILE A 1 175 ? -1.756 7.257 3.701 1.00 97.31 175 ILE A C 1
ATOM 1444 O O . ILE A 1 175 ? -0.600 7.024 4.048 1.00 97.31 175 ILE A O 1
ATOM 1448 N N . GLN A 1 176 ? -2.038 8.107 2.716 1.00 95.88 176 GLN A N 1
ATOM 1449 C CA . GLN A 1 176 ? -1.028 8.874 1.988 1.00 95.88 176 GLN A CA 1
ATOM 1450 C C . GLN A 1 176 ? -1.307 10.364 2.146 1.00 95.88 176 GLN A C 1
ATOM 1452 O O . GLN A 1 176 ? -2.397 10.841 1.828 1.00 95.88 176 GLN A O 1
ATOM 1457 N N . GLU A 1 177 ? -0.309 11.118 2.595 1.00 94.06 177 GLU A N 1
ATOM 1458 C CA . GLU A 1 177 ? -0.414 12.572 2.662 1.00 94.06 177 GLU A CA 1
ATOM 1459 C C . GLU A 1 177 ? -0.391 13.242 1.271 1.00 94.06 177 GLU A C 1
ATOM 1461 O O . GLU A 1 177 ? 0.224 12.720 0.332 1.00 94.06 177 GLU A O 1
ATOM 1466 N N . PRO A 1 178 ? -0.984 14.447 1.141 1.00 92.44 178 PRO A N 1
ATOM 1467 C CA . PRO A 1 178 ? -0.853 15.284 -0.048 1.00 92.44 178 PRO A CA 1
ATOM 1468 C C . PRO A 1 178 ? 0.598 15.517 -0.484 1.00 92.44 178 PRO A C 1
ATOM 1470 O O . PRO A 1 178 ? 1.518 15.490 0.331 1.00 92.44 178 PRO A O 1
ATOM 1473 N N . PHE A 1 179 ? 0.789 15.843 -1.766 1.00 90.56 179 PHE A N 1
ATOM 1474 C CA . PHE A 1 179 ? 2.095 16.162 -2.363 1.00 90.56 179 PHE A CA 1
ATOM 1475 C C . PHE A 1 179 ? 3.123 15.031 -2.262 1.00 90.56 179 PHE A C 1
ATOM 1477 O O . PHE A 1 179 ? 4.323 15.291 -2.164 1.00 90.56 179 PHE A O 1
ATOM 1484 N N . HIS A 1 180 ? 2.657 13.777 -2.317 1.00 89.81 180 HIS A N 1
ATOM 1485 C CA . HIS A 1 180 ? 3.518 12.599 -2.168 1.00 89.81 180 HIS A CA 1
ATOM 1486 C C . HIS A 1 180 ? 4.271 12.616 -0.822 1.00 89.81 180 HIS A C 1
ATOM 1488 O O . HIS A 1 180 ? 5.470 12.352 -0.757 1.00 89.81 180 HIS A O 1
ATOM 1494 N N . GLY A 1 181 ? 3.561 13.009 0.243 1.00 92.56 181 GLY A N 1
ATOM 1495 C CA . GLY A 1 181 ? 4.091 13.077 1.602 1.00 92.56 181 GLY A CA 1
ATOM 1496 C C . GLY A 1 181 ? 4.240 11.698 2.251 1.00 92.56 181 GLY A C 1
ATOM 1497 O O . GLY A 1 181 ? 4.462 10.693 1.570 1.00 92.56 181 GLY A O 1
ATOM 1498 N N . LYS A 1 182 ? 4.137 11.639 3.584 1.00 95.81 182 LYS A N 1
ATOM 1499 C CA . LYS A 1 182 ? 4.317 10.377 4.305 1.00 95.81 182 LYS A CA 1
ATOM 1500 C C . LYS A 1 182 ? 3.248 9.357 3.928 1.00 95.81 182 LYS A C 1
ATOM 1502 O O . LYS A 1 182 ? 2.090 9.704 3.688 1.00 95.81 182 LYS A O 1
ATOM 1507 N N . THR A 1 183 ? 3.667 8.097 3.872 1.00 97.50 183 THR A N 1
ATOM 1508 C CA . THR A 1 183 ? 2.792 6.951 3.622 1.00 97.50 183 THR A CA 1
ATOM 1509 C C . THR A 1 183 ? 2.780 6.034 4.834 1.00 97.50 183 THR A C 1
ATOM 1511 O O . THR A 1 183 ? 3.829 5.559 5.276 1.00 97.50 183 THR A O 1
ATOM 1514 N N . VAL A 1 184 ? 1.577 5.770 5.331 1.00 98.19 184 VAL A N 1
ATOM 1515 C CA . VAL A 1 184 ? 1.293 4.790 6.373 1.00 98.19 184 VAL A CA 1
ATOM 1516 C C . VAL A 1 184 ? 0.501 3.643 5.765 1.00 98.19 184 VAL A C 1
ATOM 1518 O O . VAL A 1 184 ? -0.426 3.877 4.991 1.00 98.19 184 VAL A O 1
ATOM 1521 N N . VAL A 1 185 ? 0.864 2.417 6.120 1.00 98.25 185 VAL A N 1
ATOM 1522 C CA . VAL A 1 185 ? 0.091 1.216 5.792 1.00 98.25 185 VAL A CA 1
ATOM 1523 C C . VAL A 1 185 ? -0.275 0.525 7.100 1.00 98.25 185 VAL A C 1
ATOM 1525 O O . VAL A 1 185 ? 0.563 0.439 7.991 1.00 98.25 185 VAL A O 1
ATOM 1528 N N . ILE A 1 186 ? -1.521 0.096 7.239 1.00 98.31 186 ILE A N 1
ATOM 1529 C CA . ILE A 1 186 ? -2.013 -0.701 8.362 1.00 98.31 186 ILE A CA 1
ATOM 1530 C C . ILE A 1 186 ? -2.427 -2.035 7.767 1.00 98.31 186 ILE A C 1
ATOM 1532 O O . ILE A 1 186 ? -3.350 -2.047 6.955 1.00 98.31 186 ILE A O 1
ATOM 1536 N N . ASP A 1 187 ? -1.741 -3.102 8.164 1.00 97.19 187 ASP A N 1
ATOM 1537 C CA . ASP A 1 187 ? -1.943 -4.465 7.676 1.00 97.19 187 ASP A CA 1
ATOM 1538 C C . ASP A 1 187 ? -1.771 -4.629 6.145 1.00 97.19 187 ASP A C 1
ATOM 1540 O O . ASP A 1 187 ? -1.782 -3.682 5.345 1.00 97.19 187 ASP A O 1
ATOM 1544 N N . THR A 1 188 ? -1.520 -5.860 5.717 1.00 94.62 188 THR A N 1
ATOM 1545 C CA . THR A 1 188 ? -1.288 -6.251 4.320 1.00 94.62 188 THR A CA 1
ATOM 1546 C C . THR A 1 188 ? -2.405 -7.085 3.718 1.00 94.62 188 THR A C 1
ATOM 1548 O O . THR A 1 188 ? -2.479 -7.186 2.494 1.00 94.62 188 THR A O 1
ATOM 1551 N N . GLY A 1 189 ? -3.255 -7.683 4.547 1.00 91.38 189 GLY A N 1
ATOM 1552 C CA . GLY A 1 189 ? -4.006 -8.869 4.171 1.00 91.38 189 GLY A CA 1
ATOM 1553 C C . GLY A 1 189 ? -3.105 -10.101 4.216 1.00 91.38 189 GLY A C 1
ATOM 1554 O O . GLY A 1 189 ? -1.994 -10.057 4.759 1.00 91.38 189 GLY A O 1
ATOM 1555 N N . GLY A 1 190 ? -3.564 -11.169 3.575 1.00 85.62 190 GLY A N 1
ATOM 1556 C CA . GLY A 1 190 ? -2.730 -12.319 3.262 1.00 85.62 190 GLY A CA 1
ATOM 1557 C C . GLY A 1 190 ? -3.483 -13.427 2.548 1.00 85.62 190 GLY A C 1
ATOM 1558 O O . GLY A 1 190 ? -4.687 -13.347 2.272 1.00 85.62 190 GLY A O 1
ATOM 1559 N N . ARG A 1 191 ? -2.749 -14.488 2.219 1.00 80.19 191 ARG A N 1
ATOM 1560 C CA . ARG A 1 191 ? -3.276 -15.644 1.494 1.00 80.19 191 ARG A CA 1
ATOM 1561 C C . ARG A 1 191 ? -3.754 -16.700 2.472 1.00 80.19 191 ARG A C 1
ATOM 1563 O O . ARG A 1 191 ? -2.980 -17.538 2.904 1.00 80.19 191 ARG A O 1
ATOM 1570 N N . LEU A 1 192 ? -5.049 -16.725 2.757 1.00 66.62 192 LEU A N 1
ATOM 1571 C CA . LEU A 1 192 ? -5.602 -17.778 3.605 1.00 66.62 192 LEU A CA 1
ATOM 1572 C C . LEU A 1 192 ? -5.475 -19.154 2.940 1.00 66.62 192 LEU A C 1
ATOM 1574 O O . LEU A 1 192 ? -6.178 -19.483 1.975 1.00 66.62 192 LEU A O 1
ATOM 1578 N N . ASN A 1 193 ? -4.580 -19.976 3.482 1.00 60.03 193 ASN A N 1
ATOM 1579 C CA . ASN A 1 193 ? -4.275 -21.303 2.965 1.00 60.03 193 ASN A CA 1
ATOM 1580 C C . ASN A 1 193 ? -5.338 -22.323 3.389 1.00 60.03 193 ASN A C 1
ATOM 1582 O O . ASN A 1 193 ? -5.164 -23.121 4.312 1.00 60.03 193 ASN A O 1
ATOM 1586 N N . PHE A 1 194 ? -6.466 -22.339 2.683 1.00 59.31 194 PHE A N 1
ATOM 1587 C CA . PHE A 1 194 ? -7.462 -23.388 2.867 1.00 59.31 194 PHE A CA 1
ATOM 1588 C C . PHE A 1 194 ? -7.107 -24.647 2.069 1.00 59.31 194 PHE A C 1
ATOM 1590 O O . PHE A 1 194 ? -6.703 -24.573 0.911 1.00 59.31 194 PHE A O 1
ATOM 1597 N N . SER A 1 195 ? -7.346 -25.830 2.646 1.00 53.25 195 SER A N 1
ATOM 1598 C CA . SER A 1 195 ? -7.290 -27.089 1.894 1.00 53.25 195 SER A CA 1
ATOM 1599 C C . SER A 1 195 ? -8.327 -27.037 0.769 1.00 53.25 195 SER A C 1
ATOM 1601 O O . SER A 1 195 ? -9.535 -26.987 1.032 1.00 53.25 195 SER A O 1
ATOM 1603 N N . VAL A 1 196 ? -7.867 -27.005 -0.481 1.00 58.28 196 VAL A N 1
ATOM 1604 C CA . VAL A 1 196 ? -8.733 -26.919 -1.660 1.00 58.28 196 VAL A CA 1
ATOM 1605 C C . VAL A 1 196 ? -8.418 -28.003 -2.674 1.00 58.28 196 VAL A C 1
ATOM 1607 O O . VAL A 1 196 ? -7.322 -28.557 -2.709 1.00 58.28 196 VAL A O 1
ATOM 1610 N N . GLU A 1 197 ? -9.407 -28.331 -3.501 1.00 57.09 197 GLU A N 1
ATOM 1611 C CA . GLU A 1 197 ? -9.200 -29.245 -4.616 1.00 57.09 197 GLU A CA 1
ATOM 1612 C C . GLU A 1 197 ? -8.344 -28.578 -5.705 1.00 57.09 197 GLU A C 1
ATOM 1614 O O . GLU A 1 197 ? -8.452 -27.377 -5.946 1.00 57.09 197 GLU A O 1
ATOM 1619 N N . LYS A 1 198 ? -7.533 -29.366 -6.425 1.00 59.09 198 LYS A N 1
ATOM 1620 C CA . LYS A 1 198 ? -6.548 -28.882 -7.417 1.00 59.09 198 LYS A CA 1
ATOM 1621 C C . LYS A 1 198 ? -7.082 -27.910 -8.479 1.00 59.09 198 LYS A C 1
ATOM 1623 O O . LYS A 1 198 ? -6.313 -27.165 -9.074 1.00 59.09 198 LYS A O 1
ATOM 1628 N N . TRP A 1 199 ? -8.381 -27.931 -8.773 1.00 62.25 199 TRP A N 1
ATOM 1629 C CA . TRP A 1 199 ? -8.989 -27.014 -9.743 1.00 62.25 199 TRP A CA 1
ATOM 1630 C C . TRP A 1 199 ? -9.254 -25.610 -9.168 1.00 62.25 199 TRP A C 1
ATOM 1632 O O . TRP A 1 199 ? -9.327 -24.659 -9.941 1.00 62.25 199 TRP A O 1
ATOM 1642 N N . GLN A 1 200 ? -9.343 -25.472 -7.840 1.00 51.72 200 GLN A N 1
ATOM 1643 C CA . GLN A 1 200 ? -9.537 -24.207 -7.115 1.00 51.72 200 GLN A CA 1
ATOM 1644 C C . GLN A 1 200 ? -8.216 -23.502 -6.774 1.00 51.72 200 GLN A C 1
ATOM 1646 O O . GLN A 1 200 ? -8.214 -22.295 -6.542 1.00 51.72 200 GLN A O 1
ATOM 1651 N N . GLU A 1 201 ? -7.083 -24.214 -6.801 1.00 54.56 201 GLU A N 1
ATOM 1652 C CA . GLU A 1 201 ? -5.748 -23.653 -6.515 1.00 54.56 201 GLU A CA 1
ATOM 1653 C C . GLU A 1 201 ? -5.430 -22.412 -7.376 1.00 54.56 201 GLU A C 1
ATOM 1655 O O . GLU A 1 201 ? -4.778 -21.477 -6.920 1.00 54.56 201 GLU A O 1
ATOM 1660 N N . LYS A 1 202 ? -5.941 -22.348 -8.615 1.00 48.19 202 LYS A N 1
ATOM 1661 C CA . LYS A 1 202 ? -5.711 -21.215 -9.528 1.00 48.19 202 LYS A CA 1
ATOM 1662 C C . LYS A 1 202 ? -6.387 -19.906 -9.110 1.00 48.19 202 LYS A C 1
ATOM 1664 O O . LYS A 1 202 ? -5.876 -18.854 -9.475 1.00 48.19 202 LYS A O 1
ATOM 1669 N N . GLU A 1 203 ? -7.524 -19.955 -8.417 1.00 49.62 203 GLU A N 1
ATOM 1670 C CA . GLU A 1 203 ? -8.197 -18.739 -7.931 1.00 49.62 203 GLU A CA 1
ATOM 1671 C C . GLU A 1 203 ? -7.535 -18.206 -6.656 1.00 49.62 203 GLU A C 1
ATOM 1673 O O . GLU A 1 203 ? -7.409 -16.995 -6.512 1.00 49.62 203 GLU A O 1
ATOM 1678 N N . ILE A 1 204 ? -7.020 -19.094 -5.796 1.00 51.72 204 ILE A N 1
ATOM 1679 C CA . ILE A 1 204 ? -6.294 -18.724 -4.568 1.00 51.72 204 ILE A CA 1
ATOM 1680 C C . ILE A 1 204 ? -4.928 -18.109 -4.888 1.00 51.72 204 ILE A C 1
ATOM 1682 O O . ILE A 1 204 ? -4.520 -17.154 -4.241 1.00 51.72 204 ILE A O 1
ATOM 1686 N N . ASN A 1 205 ? -4.254 -18.577 -5.942 1.00 48.56 205 ASN A N 1
ATOM 1687 C CA . ASN A 1 205 ? -2.971 -18.011 -6.377 1.00 48.56 205 ASN A CA 1
ATOM 1688 C C . ASN A 1 205 ? -3.057 -16.561 -6.901 1.00 48.56 205 ASN A C 1
ATOM 1690 O O . ASN A 1 205 ? -2.014 -15.944 -7.090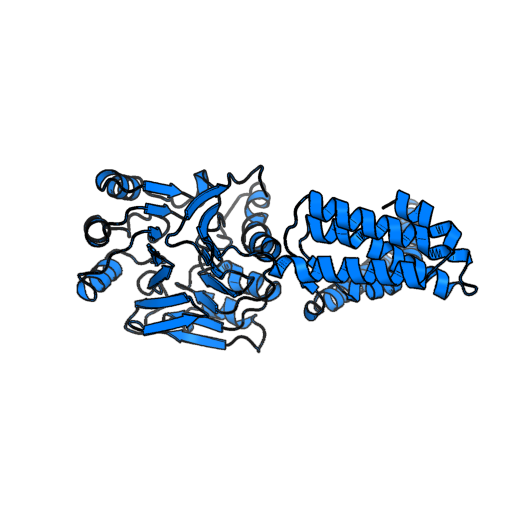 1.00 48.56 205 ASN A O 1
ATOM 1694 N N . ASN A 1 206 ? -4.264 -16.031 -7.152 1.00 51.31 206 ASN A N 1
ATOM 1695 C CA . ASN A 1 206 ? -4.485 -14.621 -7.506 1.00 51.31 206 ASN A CA 1
ATOM 1696 C C . ASN A 1 206 ? -4.934 -13.769 -6.300 1.00 51.31 206 ASN A C 1
ATOM 1698 O O . ASN A 1 206 ? -5.353 -12.625 -6.483 1.00 51.31 206 ASN A O 1
ATOM 1702 N N . ALA A 1 207 ? -4.916 -14.332 -5.090 1.00 54.62 207 ALA A N 1
ATOM 1703 C CA . ALA A 1 207 ? -5.117 -13.602 -3.847 1.00 54.62 207 ALA A CA 1
ATOM 1704 C C . ALA A 1 207 ? -3.756 -13.170 -3.281 1.00 54.62 207 ALA A C 1
ATOM 1706 O O . ALA A 1 207 ? -2.759 -13.871 -3.454 1.00 54.62 207 ALA A O 1
ATOM 1707 N N . GLY A 1 208 ? -3.734 -12.009 -2.632 1.00 74.31 208 GLY A N 1
ATOM 1708 C CA . GLY A 1 208 ? -2.557 -11.457 -1.969 1.00 74.31 208 GLY A CA 1
ATOM 1709 C C . GLY A 1 208 ? -2.158 -10.060 -2.451 1.00 74.31 208 GLY A C 1
ATOM 1710 O O . GLY A 1 208 ? -2.731 -9.496 -3.399 1.00 74.31 208 GLY A O 1
ATOM 1711 N N . ALA A 1 209 ? -1.170 -9.486 -1.774 1.00 80.56 209 ALA A N 1
ATOM 1712 C CA . ALA A 1 209 ? -0.689 -8.130 -1.984 1.00 80.56 209 ALA A CA 1
ATOM 1713 C C . ALA A 1 209 ? -0.191 -7.886 -3.420 1.00 80.56 209 ALA A C 1
ATOM 1715 O O . ALA A 1 209 ? -0.419 -6.791 -3.943 1.00 80.56 209 ALA A O 1
ATOM 1716 N N . GLU A 1 210 ? 0.405 -8.883 -4.091 1.00 83.56 210 GLU A N 1
ATOM 1717 C CA . GLU A 1 210 ? 0.905 -8.813 -5.477 1.00 83.56 210 GLU A CA 1
ATOM 1718 C C . GLU A 1 210 ? -0.153 -8.333 -6.479 1.00 83.56 210 GLU A C 1
ATOM 1720 O O . GLU A 1 210 ? 0.171 -7.629 -7.438 1.00 83.56 210 GLU A O 1
ATOM 1725 N N . TYR A 1 211 ? -1.426 -8.667 -6.253 1.00 83.50 211 TYR A N 1
ATOM 1726 C CA . TYR A 1 211 ? -2.519 -8.347 -7.176 1.00 83.50 211 TYR A CA 1
ATOM 1727 C C . TYR A 1 211 ? -3.351 -7.138 -6.744 1.00 83.50 211 TYR A C 1
ATOM 1729 O O . TYR A 1 211 ? -4.114 -6.599 -7.548 1.00 83.50 211 TYR A O 1
ATOM 1737 N N . THR A 1 212 ? -3.209 -6.697 -5.492 1.00 89.00 212 THR A N 1
ATOM 1738 C CA . THR A 1 212 ? -4.098 -5.704 -4.875 1.00 89.00 212 THR A CA 1
ATOM 1739 C C . THR A 1 212 ? -3.303 -4.534 -4.289 1.00 89.00 212 THR A C 1
ATOM 1741 O O . THR A 1 212 ? -3.218 -3.469 -4.912 1.00 89.00 212 THR A O 1
ATOM 1744 N N . LEU A 1 213 ? -2.675 -4.726 -3.127 1.00 93.81 213 LEU A N 1
ATOM 1745 C CA . LEU A 1 213 ? -1.965 -3.696 -2.372 1.00 93.81 213 LEU A CA 1
ATOM 1746 C C . LEU A 1 213 ? -0.725 -3.163 -3.104 1.00 93.81 213 LEU A C 1
ATOM 1748 O O . LEU A 1 213 ? -0.587 -1.950 -3.263 1.00 93.81 213 LEU A O 1
ATOM 1752 N N . ILE A 1 214 ? 0.166 -4.031 -3.591 1.00 94.00 214 ILE A N 1
ATOM 1753 C CA . ILE A 1 214 ? 1.418 -3.622 -4.247 1.00 94.00 214 ILE A CA 1
ATOM 1754 C C . ILE A 1 214 ? 1.137 -2.839 -5.541 1.00 94.00 214 ILE A C 1
ATOM 1756 O O . ILE A 1 214 ? 1.659 -1.722 -5.674 1.00 94.00 214 ILE A O 1
ATOM 1760 N N . PRO A 1 215 ? 0.289 -3.317 -6.480 1.00 92.44 215 PRO A N 1
ATOM 1761 C CA . PRO A 1 215 ? -0.081 -2.539 -7.657 1.00 92.44 215 PRO A CA 1
ATOM 1762 C C . PRO A 1 215 ? -0.729 -1.210 -7.283 1.00 92.44 215 PRO A C 1
ATOM 1764 O O . PRO A 1 215 ? -0.411 -0.193 -7.900 1.00 92.44 215 PRO A O 1
ATOM 1767 N N . PHE A 1 216 ? -1.581 -1.181 -6.251 1.00 94.25 216 PHE A N 1
ATOM 1768 C CA . PHE A 1 216 ? -2.193 0.055 -5.772 1.00 94.25 216 PHE A CA 1
ATOM 1769 C C . PHE A 1 216 ? -1.141 1.058 -5.275 1.00 94.25 216 PHE A C 1
ATOM 1771 O O . PHE A 1 216 ? -1.129 2.207 -5.734 1.00 94.25 216 PHE A O 1
ATOM 1778 N N . LEU A 1 217 ? -0.218 0.638 -4.409 1.00 95.75 217 LEU A N 1
ATOM 1779 C CA . LEU A 1 217 ? 0.865 1.485 -3.905 1.00 95.75 217 LEU A CA 1
ATOM 1780 C C . LEU A 1 217 ? 1.735 2.007 -5.061 1.00 95.75 217 LEU A C 1
ATOM 1782 O O . LEU A 1 217 ? 1.954 3.221 -5.185 1.00 95.75 217 LEU A O 1
ATOM 1786 N N . LYS A 1 218 ? 2.136 1.122 -5.985 1.00 94.19 218 LYS A N 1
ATOM 1787 C CA . LYS A 1 218 ? 2.897 1.495 -7.187 1.00 94.19 218 LYS A CA 1
ATOM 1788 C C . LYS A 1 218 ? 2.121 2.485 -8.057 1.00 94.19 218 LYS A C 1
ATOM 1790 O O . LYS A 1 218 ? 2.699 3.484 -8.481 1.00 94.19 218 LYS A O 1
ATOM 1795 N N . SER A 1 219 ? 0.809 2.306 -8.238 1.00 92.94 219 SER A N 1
ATOM 1796 C CA . SER A 1 219 ? -0.081 3.224 -8.973 1.00 92.94 219 SER A CA 1
ATOM 1797 C C . SER A 1 219 ? -0.121 4.627 -8.341 1.00 92.94 219 SER A C 1
ATOM 1799 O O . SER A 1 219 ? -0.164 5.659 -9.024 1.00 92.94 219 SER A O 1
ATOM 1801 N N . ARG A 1 220 ? -0.012 4.708 -7.010 1.00 93.38 220 ARG A N 1
ATOM 1802 C CA . ARG A 1 220 ? 0.117 5.963 -6.254 1.00 93.38 220 ARG A CA 1
ATOM 1803 C C . ARG A 1 220 ? 1.532 6.545 -6.277 1.00 93.38 220 ARG A C 1
ATOM 1805 O O . ARG A 1 220 ? 1.756 7.621 -5.725 1.00 93.38 220 ARG A O 1
ATOM 1812 N N . GLY A 1 221 ? 2.459 5.906 -6.989 1.00 93.44 221 GLY A N 1
ATOM 1813 C CA . GLY A 1 221 ? 3.856 6.315 -7.082 1.00 93.44 221 GLY A CA 1
ATOM 1814 C C . GLY A 1 221 ? 4.632 6.063 -5.791 1.00 93.44 221 GLY A C 1
ATOM 1815 O O . GLY A 1 221 ? 5.716 6.627 -5.632 1.00 93.44 221 GLY A O 1
ATOM 1816 N N . ILE A 1 222 ? 4.063 5.307 -4.849 1.00 94.62 222 ILE A N 1
ATOM 1817 C CA . ILE A 1 222 ? 4.654 5.024 -3.542 1.00 94.62 222 ILE A CA 1
ATOM 1818 C C . ILE A 1 222 ? 5.816 4.060 -3.767 1.00 94.62 222 ILE A C 1
ATOM 1820 O O . ILE A 1 222 ? 5.639 2.966 -4.291 1.00 94.62 222 ILE A O 1
ATOM 1824 N N . SER A 1 223 ? 7.017 4.508 -3.411 1.00 92.19 223 SER A N 1
ATOM 1825 C CA . SER A 1 223 ? 8.260 3.740 -3.552 1.00 92.19 223 SER A CA 1
ATOM 1826 C C . SER A 1 223 ? 8.866 3.341 -2.207 1.00 92.19 223 SER A C 1
ATOM 1828 O O . SER A 1 223 ? 9.941 2.756 -2.178 1.00 92.19 223 SER A O 1
ATOM 1830 N N . GLN A 1 224 ? 8.229 3.730 -1.103 1.00 93.69 224 GLN A N 1
ATOM 1831 C CA . GLN A 1 224 ? 8.604 3.377 0.263 1.00 93.69 224 GLN A CA 1
ATOM 1832 C C . GLN A 1 224 ? 7.396 3.564 1.183 1.00 93.69 224 GLN A C 1
ATOM 1834 O O . GLN A 1 224 ? 6.560 4.434 0.928 1.00 93.69 224 GLN A O 1
ATOM 1839 N N . ILE A 1 225 ? 7.348 2.798 2.265 1.00 96.44 225 ILE A N 1
ATOM 1840 C CA . ILE A 1 225 ? 6.386 2.951 3.356 1.00 96.44 225 ILE A CA 1
ATOM 1841 C C . ILE A 1 225 ? 7.137 3.538 4.551 1.00 96.44 225 ILE A C 1
ATOM 1843 O O . ILE A 1 225 ? 8.140 2.981 5.003 1.00 96.44 225 ILE A O 1
ATOM 1847 N N . ASP A 1 226 ? 6.684 4.685 5.057 1.00 97.25 226 ASP A N 1
ATOM 1848 C CA . ASP A 1 226 ? 7.349 5.356 6.177 1.00 97.25 226 ASP A CA 1
ATOM 1849 C C . ASP A 1 226 ? 7.074 4.638 7.501 1.00 97.25 226 ASP A C 1
ATOM 1851 O O . ASP A 1 226 ? 7.984 4.451 8.319 1.00 97.25 226 ASP A O 1
ATOM 1855 N N . VAL A 1 227 ? 5.818 4.233 7.699 1.00 97.81 227 VAL A N 1
ATOM 1856 C CA . VAL A 1 227 ? 5.380 3.454 8.856 1.00 97.81 227 VAL A CA 1
ATOM 1857 C C . VAL A 1 227 ? 4.375 2.404 8.410 1.00 97.81 227 VAL A C 1
ATOM 1859 O O . VAL A 1 227 ? 3.366 2.722 7.788 1.00 97.81 227 VAL A O 1
ATOM 1862 N N . PHE A 1 228 ? 4.660 1.157 8.740 1.00 98.00 228 PHE A N 1
ATOM 1863 C CA . PHE A 1 228 ? 3.723 0.054 8.663 1.00 98.00 228 PHE A CA 1
ATOM 1864 C C . PHE A 1 228 ? 3.230 -0.259 10.077 1.00 98.00 228 PHE A C 1
ATOM 1866 O O . PHE A 1 228 ? 4.043 -0.340 10.999 1.00 98.00 228 PHE A O 1
ATOM 1873 N N . PHE A 1 229 ? 1.927 -0.419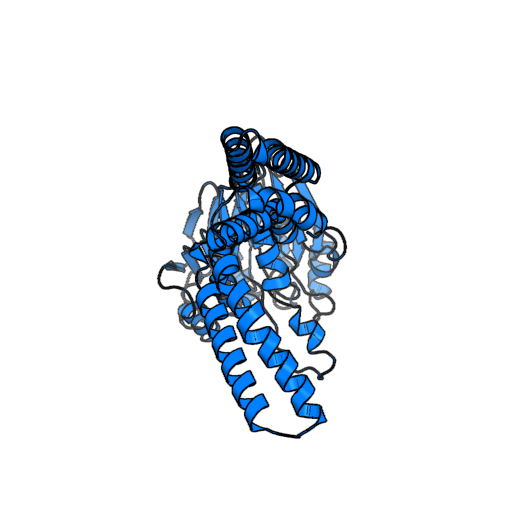 10.257 1.00 98.19 229 PHE A N 1
ATOM 1874 C CA . PHE A 1 229 ? 1.328 -0.892 11.497 1.00 98.19 229 PHE A CA 1
ATOM 1875 C C . PHE A 1 229 ? 0.841 -2.322 11.304 1.00 98.19 229 PHE A C 1
ATOM 1877 O O . PHE A 1 229 ? 0.064 -2.566 10.387 1.00 98.19 229 PHE A O 1
ATOM 1884 N N . ALA A 1 230 ? 1.286 -3.232 12.170 1.00 96.94 230 ALA A N 1
ATOM 1885 C CA . ALA A 1 230 ? 0.698 -4.561 12.295 1.00 96.94 230 ALA A CA 1
ATOM 1886 C C . ALA A 1 230 ? -0.306 -4.539 13.448 1.00 96.94 230 ALA A C 1
ATOM 1888 O O . ALA A 1 230 ? 0.080 -4.242 14.588 1.00 96.94 230 ALA A O 1
ATOM 1889 N N . SER A 1 231 ? -1.573 -4.827 13.156 1.00 95.06 231 SER A N 1
ATOM 1890 C CA . SER A 1 231 ? -2.606 -4.908 14.185 1.00 95.06 231 SER A CA 1
ATOM 1891 C C . SER A 1 231 ? -2.389 -6.128 15.082 1.00 95.06 231 SER A C 1
ATOM 1893 O O . SER A 1 231 ? -2.248 -5.957 16.291 1.00 95.06 231 SER A O 1
ATOM 1895 N N . HIS A 1 232 ? -2.283 -7.324 14.503 1.00 92.62 232 HIS A N 1
ATOM 1896 C CA . HIS A 1 232 ? -2.009 -8.587 15.195 1.00 92.62 232 HIS 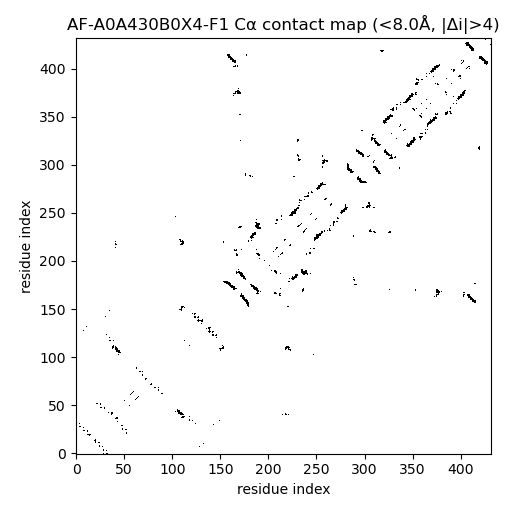A CA 1
ATOM 1897 C C . HIS A 1 232 ? -1.359 -9.617 14.248 1.00 92.62 232 HIS A C 1
ATOM 1899 O O . HIS A 1 232 ? -0.914 -9.265 13.157 1.00 92.62 232 HIS A O 1
ATOM 1905 N N . GLY A 1 233 ? -1.205 -10.861 14.712 1.00 90.19 233 GLY A N 1
ATOM 1906 C CA . GLY A 1 233 ? -0.367 -11.888 14.080 1.00 90.19 233 GLY A CA 1
ATOM 1907 C C . GLY A 1 233 ? -1.014 -12.777 13.020 1.00 90.19 233 GLY A C 1
ATOM 1908 O O . GLY A 1 233 ? -0.330 -13.679 12.524 1.00 90.19 233 GLY A O 1
ATOM 1909 N N . ASP A 1 234 ? -2.288 -12.571 12.696 1.00 91.06 234 ASP A N 1
ATOM 1910 C CA . ASP A 1 234 ? -3.026 -13.495 11.834 1.00 91.06 234 ASP A CA 1
ATOM 1911 C C . ASP A 1 234 ? -2.694 -13.294 10.347 1.00 91.06 234 ASP A C 1
ATOM 1913 O O . ASP A 1 234 ? -2.272 -12.223 9.892 1.00 91.06 234 ASP A O 1
ATOM 1917 N N . GLU A 1 235 ? -2.851 -14.374 9.577 1.00 88.12 235 GLU A N 1
ATOM 1918 C CA . GLU A 1 235 ? -2.450 -14.445 8.166 1.00 88.12 235 GLU A CA 1
ATOM 1919 C C . GLU A 1 235 ? -3.219 -13.430 7.308 1.00 88.12 235 GLU A C 1
ATOM 1921 O O . GLU A 1 235 ? -2.640 -12.832 6.414 1.00 88.12 235 GLU A O 1
ATOM 1926 N N . ASP A 1 236 ? -4.484 -13.142 7.606 1.00 87.38 236 ASP A N 1
ATOM 1927 C CA . ASP A 1 236 ? -5.291 -12.142 6.900 1.00 87.38 236 ASP A CA 1
ATOM 1928 C C . ASP A 1 236 ? -5.017 -10.686 7.330 1.00 87.38 236 ASP A C 1
ATOM 1930 O O . ASP A 1 236 ? -5.686 -9.764 6.859 1.00 87.38 236 ASP A O 1
ATOM 1934 N N . HIS A 1 237 ? -3.992 -10.456 8.157 1.00 93.19 237 HIS A N 1
ATOM 1935 C CA . HIS A 1 237 ? -3.512 -9.125 8.538 1.00 93.19 237 HIS A CA 1
ATOM 1936 C C . HIS A 1 237 ? -2.056 -8.900 8.149 1.00 93.19 237 HIS A C 1
ATOM 1938 O O . HIS A 1 237 ? -1.740 -7.862 7.576 1.00 93.19 237 HIS A O 1
ATOM 1944 N N . ILE A 1 238 ? -1.164 -9.850 8.426 1.00 92.75 238 ILE A N 1
ATOM 1945 C CA . ILE A 1 238 ? 0.278 -9.696 8.169 1.00 92.75 238 ILE A CA 1
ATOM 1946 C C . ILE A 1 238 ? 0.847 -10.720 7.183 1.00 92.75 238 ILE A C 1
ATOM 1948 O O . ILE A 1 238 ? 2.054 -10.716 6.959 1.00 92.75 238 ILE A O 1
ATOM 1952 N N . GLY A 1 239 ? 0.020 -11.591 6.599 1.00 89.94 239 GLY A N 1
ATOM 1953 C CA . GLY A 1 239 ? 0.487 -12.733 5.805 1.00 89.94 239 GLY A CA 1
ATOM 1954 C C . GLY A 1 239 ? 1.191 -12.379 4.494 1.00 89.94 239 GLY A C 1
ATOM 1955 O O . GLY A 1 239 ? 1.877 -13.226 3.938 1.00 89.94 239 GLY A O 1
ATOM 1956 N N . ASP A 1 240 ? 1.060 -11.140 4.011 1.00 92.25 240 ASP A N 1
ATOM 1957 C CA . ASP A 1 240 ? 1.813 -10.639 2.852 1.00 92.25 240 ASP A CA 1
ATOM 1958 C C . ASP A 1 240 ? 2.851 -9.561 3.239 1.00 92.25 240 ASP A C 1
ATOM 1960 O O . ASP A 1 240 ? 3.309 -8.787 2.390 1.00 92.25 240 ASP A O 1
ATOM 1964 N N . LEU A 1 241 ? 3.239 -9.462 4.517 1.00 93.69 241 LEU A N 1
ATOM 1965 C CA . LEU A 1 241 ? 4.199 -8.459 4.988 1.00 93.69 241 LEU A CA 1
ATOM 1966 C C . LEU A 1 241 ? 5.589 -8.654 4.371 1.00 93.69 241 LEU A C 1
ATOM 1968 O O . LEU A 1 241 ? 6.189 -7.675 3.909 1.00 93.69 241 LEU A O 1
ATOM 1972 N N . ALA A 1 242 ? 6.106 -9.885 4.341 1.00 90.75 242 ALA A N 1
ATOM 1973 C CA . ALA A 1 242 ? 7.385 -10.188 3.706 1.00 90.75 242 ALA A CA 1
ATOM 1974 C C . ALA A 1 242 ? 7.351 -9.852 2.206 1.00 90.75 242 ALA A C 1
ATOM 1976 O O . ALA A 1 242 ? 8.222 -9.127 1.719 1.00 90.75 242 ALA A O 1
ATOM 1977 N N . GLU A 1 243 ? 6.300 -10.282 1.501 1.00 90.00 243 GLU A N 1
ATOM 1978 C CA . GLU A 1 243 ? 6.092 -10.006 0.073 1.00 90.00 243 GLU A CA 1
ATOM 1979 C C . GLU A 1 243 ? 6.049 -8.494 -0.213 1.00 90.00 243 GLU A C 1
ATOM 1981 O O . GLU A 1 243 ? 6.745 -7.983 -1.099 1.00 90.00 243 GLU A O 1
ATOM 1986 N N . LEU A 1 244 ? 5.295 -7.739 0.591 1.00 92.75 244 LEU A N 1
ATOM 1987 C CA . LEU A 1 244 ? 5.239 -6.285 0.490 1.00 92.75 244 LEU A CA 1
ATOM 1988 C C . LEU A 1 244 ? 6.618 -5.651 0.696 1.00 92.75 244 LEU A C 1
ATOM 1990 O O . LEU A 1 244 ? 7.001 -4.759 -0.063 1.00 92.75 244 LEU A O 1
ATOM 1994 N N . ALA A 1 245 ? 7.368 -6.091 1.706 1.00 91.38 245 ALA A N 1
ATOM 1995 C CA . ALA A 1 245 ? 8.674 -5.532 2.042 1.00 91.38 245 ALA A CA 1
ATOM 1996 C C . ALA A 1 245 ? 9.777 -5.876 1.024 1.00 91.38 245 ALA A C 1
ATOM 1998 O O . ALA A 1 245 ? 10.776 -5.146 0.909 1.00 91.38 245 ALA A O 1
ATOM 1999 N N . GLU A 1 246 ? 9.614 -6.963 0.269 1.00 87.19 246 GLU A N 1
ATOM 2000 C CA . GLU A 1 246 ? 10.475 -7.283 -0.865 1.00 87.19 246 GLU A CA 1
ATOM 2001 C C . GLU A 1 246 ? 10.321 -6.254 -1.992 1.00 87.19 246 GLU A C 1
ATOM 2003 O O . GLU A 1 246 ? 11.328 -5.814 -2.570 1.00 87.19 246 GLU A O 1
ATOM 2008 N N . GLU A 1 247 ? 9.083 -5.857 -2.301 1.00 88.06 247 GLU A N 1
ATOM 2009 C CA . GLU A 1 247 ? 8.728 -4.932 -3.388 1.00 88.06 247 GLU A CA 1
ATOM 2010 C C . GLU A 1 247 ? 8.865 -3.455 -2.995 1.00 88.06 247 GLU A C 1
ATOM 2012 O 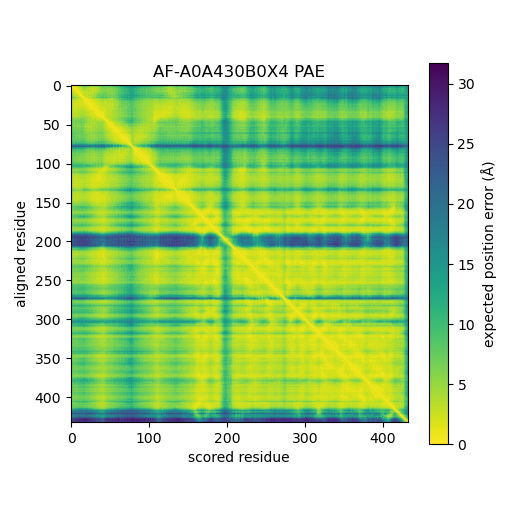O . GLU A 1 247 ? 9.397 -2.649 -3.762 1.00 88.06 247 GLU A O 1
ATOM 2017 N N . ILE A 1 248 ? 8.403 -3.082 -1.802 1.00 91.50 248 ILE A N 1
ATOM 2018 C CA . ILE A 1 248 ? 8.335 -1.699 -1.329 1.00 91.50 248 ILE A CA 1
ATOM 2019 C C . ILE A 1 248 ? 9.034 -1.605 0.033 1.00 91.50 248 ILE A C 1
ATOM 2021 O O . ILE A 1 248 ? 8.521 -2.106 1.030 1.00 91.50 248 ILE A O 1
ATOM 2025 N N . PRO A 1 249 ? 10.195 -0.927 0.119 1.00 92.06 249 PRO A N 1
ATOM 2026 C CA . PRO A 1 249 ? 10.923 -0.776 1.373 1.00 92.06 249 PRO A CA 1
ATOM 2027 C C . PRO A 1 249 ? 10.070 -0.153 2.483 1.00 92.06 249 PRO A C 1
ATOM 2029 O O . PRO A 1 249 ? 9.476 0.911 2.293 1.00 92.06 249 PRO A O 1
ATOM 2032 N N . ILE A 1 250 ? 10.083 -0.779 3.660 1.00 94.75 250 ILE A N 1
ATOM 2033 C CA . ILE A 1 250 ? 9.404 -0.298 4.866 1.00 94.75 250 ILE A CA 1
ATOM 2034 C C . ILE A 1 250 ? 10.450 0.272 5.824 1.00 94.75 250 ILE A C 1
ATOM 2036 O O . ILE A 1 250 ? 11.402 -0.412 6.191 1.00 94.75 250 ILE A O 1
ATOM 2040 N N . HIS A 1 251 ? 10.300 1.530 6.236 1.00 95.06 251 HIS A N 1
ATOM 2041 C CA . HIS A 1 251 ? 11.261 2.165 7.141 1.00 95.06 251 HIS A CA 1
ATOM 2042 C C . HIS A 1 251 ? 11.034 1.760 8.604 1.00 95.06 251 HIS A C 1
ATOM 2044 O O . HIS A 1 251 ? 11.987 1.458 9.326 1.00 95.06 251 HIS A O 1
ATOM 2050 N N . THR A 1 252 ? 9.777 1.749 9.049 1.00 96.88 252 THR A N 1
ATOM 2051 C CA . THR A 1 252 ? 9.404 1.446 10.437 1.00 96.88 252 THR A CA 1
ATOM 2052 C C . THR A 1 252 ? 8.215 0.503 10.453 1.00 96.88 252 THR A C 1
ATOM 2054 O O . THR A 1 252 ? 7.239 0.773 9.763 1.00 96.88 252 THR A O 1
ATOM 2057 N N . ILE A 1 253 ? 8.270 -0.551 11.262 1.00 97.38 253 ILE A N 1
ATOM 2058 C CA . ILE A 1 253 ? 7.125 -1.406 11.575 1.00 97.38 253 ILE A CA 1
ATOM 2059 C C . ILE A 1 253 ? 6.788 -1.207 13.048 1.00 97.38 253 ILE A C 1
ATOM 2061 O O . ILE A 1 253 ? 7.637 -1.424 13.916 1.00 97.38 253 ILE A O 1
ATOM 2065 N N . VAL A 1 254 ? 5.567 -0.760 13.316 1.00 97.44 254 VAL A N 1
ATOM 2066 C CA . VAL A 1 254 ? 5.011 -0.569 14.654 1.00 97.44 254 VAL A CA 1
ATOM 2067 C C . VAL A 1 254 ? 3.967 -1.652 14.899 1.00 97.44 254 VAL A C 1
ATOM 2069 O O . VAL A 1 254 ? 3.163 -1.942 14.021 1.00 97.44 254 VAL A O 1
ATOM 2072 N N . PHE A 1 255 ? 3.981 -2.261 16.077 1.00 96.25 255 PHE A N 1
ATOM 2073 C CA . PHE A 1 255 ? 3.086 -3.369 16.413 1.00 96.25 255 PHE A CA 1
ATOM 2074 C C . PHE A 1 255 ? 2.766 -3.396 17.904 1.00 96.25 255 PHE A C 1
ATOM 2076 O O . PHE A 1 255 ? 3.535 -2.868 18.711 1.00 96.25 255 PHE A O 1
ATOM 2083 N N . GLY A 1 256 ? 1.649 -4.024 18.274 1.00 94.06 256 GLY A N 1
ATOM 2084 C CA . GLY A 1 256 ? 1.281 -4.233 19.673 1.00 94.06 256 GLY A CA 1
ATOM 2085 C C . GLY A 1 256 ? 2.340 -5.049 20.417 1.00 94.06 256 GLY A C 1
ATOM 2086 O O . GLY A 1 256 ? 2.761 -6.115 19.966 1.00 94.06 256 GLY A O 1
ATOM 2087 N N . LYS A 1 257 ? 2.804 -4.552 21.566 1.00 92.81 257 LYS A N 1
ATOM 2088 C CA . LYS A 1 257 ? 3.814 -5.244 22.372 1.00 92.81 257 LYS A CA 1
ATOM 2089 C C . LYS A 1 257 ? 3.302 -6.620 22.802 1.00 92.81 257 LYS A C 1
ATOM 2091 O O . LYS A 1 257 ? 2.247 -6.749 23.414 1.00 92.81 257 LYS A O 1
ATOM 2096 N N . GLY A 1 258 ? 4.102 -7.647 22.572 1.00 90.12 258 GLY A N 1
ATOM 2097 C CA . GLY A 1 258 ? 3.707 -9.045 22.708 1.00 90.12 258 GLY A CA 1
ATOM 2098 C C . GLY A 1 258 ? 3.661 -9.762 21.364 1.00 90.12 258 GLY A C 1
ATOM 2099 O O . GLY A 1 258 ? 3.994 -10.943 21.331 1.00 90.12 258 GLY A O 1
ATOM 2100 N N . LEU A 1 259 ? 3.370 -9.052 20.266 1.00 91.81 259 LEU A N 1
ATOM 2101 C CA . LEU A 1 259 ? 3.356 -9.636 18.924 1.00 91.81 259 LEU A CA 1
ATOM 2102 C C . LEU A 1 259 ? 4.735 -10.167 18.505 1.00 91.81 259 LEU A C 1
ATOM 2104 O O . LEU A 1 259 ? 4.823 -11.153 17.786 1.00 91.81 259 LEU A O 1
ATOM 2108 N N . GLU A 1 260 ? 5.828 -9.617 19.042 1.00 91.31 260 GLU A N 1
ATOM 2109 C CA . GLU A 1 260 ? 7.180 -10.155 18.845 1.00 91.31 260 GLU A CA 1
ATOM 2110 C C . GLU A 1 260 ? 7.390 -11.579 19.398 1.00 91.31 260 GLU A C 1
ATOM 2112 O O . GLU A 1 260 ? 8.452 -12.162 19.192 1.00 91.31 260 GLU A O 1
ATOM 2117 N N . LYS A 1 261 ? 6.417 -12.130 20.135 1.00 89.56 261 LYS A N 1
ATOM 2118 C CA . LYS A 1 261 ? 6.415 -13.517 20.623 1.00 89.56 261 LYS A CA 1
ATOM 2119 C C . LYS A 1 261 ? 5.615 -14.459 19.718 1.00 89.56 261 LYS A C 1
ATOM 2121 O O . LYS A 1 261 ? 5.662 -15.664 19.942 1.00 89.56 261 LYS A O 1
ATOM 2126 N N . ASN A 1 262 ? 4.857 -13.925 18.762 1.00 90.25 262 ASN A N 1
ATOM 2127 C CA . ASN A 1 262 ? 4.031 -14.702 17.850 1.00 90.25 262 ASN A CA 1
ATOM 2128 C C . ASN A 1 262 ? 4.902 -15.277 16.720 1.00 90.25 262 ASN A C 1
ATOM 2130 O O . ASN A 1 262 ? 5.631 -14.542 16.053 1.00 90.25 262 ASN A O 1
ATOM 2134 N N . ASP A 1 263 ? 4.826 -16.592 16.505 1.00 88.19 263 ASP A N 1
ATOM 2135 C CA . ASP A 1 263 ? 5.660 -17.289 15.519 1.00 88.19 263 ASP A CA 1
ATOM 2136 C C . ASP A 1 263 ? 5.373 -16.843 14.076 1.00 88.19 263 ASP A C 1
ATOM 2138 O O . ASP A 1 263 ? 6.313 -16.707 13.295 1.00 88.19 263 ASP A O 1
ATOM 2142 N N . SER A 1 264 ? 4.106 -16.567 13.733 1.00 85.12 264 SER A N 1
ATOM 2143 C CA . SER A 1 264 ? 3.698 -16.063 12.410 1.00 85.12 264 SER A CA 1
ATOM 2144 C C . SER A 1 264 ? 4.361 -14.716 12.128 1.00 85.12 264 SER A C 1
ATOM 2146 O O . SER A 1 264 ? 5.088 -14.557 11.149 1.00 85.12 264 SER A O 1
ATOM 2148 N N . PHE A 1 265 ? 4.246 -13.777 13.071 1.00 90.38 265 PHE A N 1
ATOM 2149 C CA . PHE A 1 265 ? 4.899 -12.476 12.949 1.00 90.38 265 PHE A CA 1
ATOM 2150 C C . PHE A 1 265 ? 6.423 -12.587 12.868 1.00 90.38 265 PHE A C 1
ATOM 2152 O O . PHE A 1 265 ? 7.052 -11.896 12.068 1.00 90.38 265 PHE A O 1
ATOM 2159 N N . LEU A 1 266 ? 7.038 -13.465 13.668 1.00 89.06 266 LEU A N 1
ATOM 2160 C CA . LEU A 1 266 ? 8.483 -13.688 13.629 1.00 89.06 266 LEU A CA 1
ATOM 2161 C C . LEU A 1 266 ? 8.967 -14.231 12.279 1.00 89.06 266 LEU A C 1
ATOM 2163 O O . LEU A 1 266 ? 10.072 -13.877 11.862 1.00 89.06 266 LEU A O 1
ATOM 2167 N N . LEU A 1 267 ? 8.174 -15.070 11.607 1.00 86.75 267 LEU A N 1
ATOM 2168 C CA . LEU A 1 267 ? 8.474 -15.555 10.258 1.00 86.75 267 LEU A CA 1
ATOM 2169 C C . LEU A 1 267 ? 8.463 -14.400 9.253 1.00 86.75 267 LEU A C 1
ATOM 2171 O O . LEU A 1 267 ? 9.458 -14.210 8.555 1.00 86.75 267 LEU A O 1
ATOM 2175 N N . GLU A 1 268 ? 7.412 -13.580 9.269 1.00 88.44 268 GLU A N 1
ATOM 2176 C CA . GLU A 1 268 ? 7.272 -12.422 8.379 1.00 88.44 268 GLU A CA 1
ATOM 2177 C C . GLU A 1 268 ? 8.400 -11.399 8.571 1.00 88.44 268 GLU A C 1
ATOM 2179 O O . GLU A 1 268 ? 9.014 -10.930 7.610 1.00 88.44 268 GLU A O 1
ATOM 2184 N N . VAL A 1 269 ? 8.746 -11.066 9.823 1.00 89.00 269 VAL A N 1
ATOM 2185 C CA . VAL A 1 269 ? 9.765 -10.034 10.079 1.00 89.00 269 VAL A CA 1
ATOM 2186 C C . VAL A 1 269 ? 11.202 -10.509 9.870 1.00 89.00 269 VAL A C 1
ATOM 2188 O O . VAL A 1 269 ? 12.106 -9.683 9.721 1.00 89.00 269 VAL A O 1
ATOM 2191 N N . LYS A 1 270 ? 11.448 -11.822 9.872 1.00 84.94 270 LYS A N 1
ATOM 2192 C CA . LYS A 1 270 ? 12.790 -12.392 9.687 1.00 84.94 270 LYS A CA 1
ATOM 2193 C C . LYS A 1 270 ? 13.305 -12.210 8.262 1.00 84.94 270 LYS A C 1
ATOM 2195 O O . LYS A 1 270 ? 14.510 -12.023 8.082 1.00 84.94 270 LYS A O 1
ATOM 2200 N N . GLU A 1 271 ? 12.406 -12.2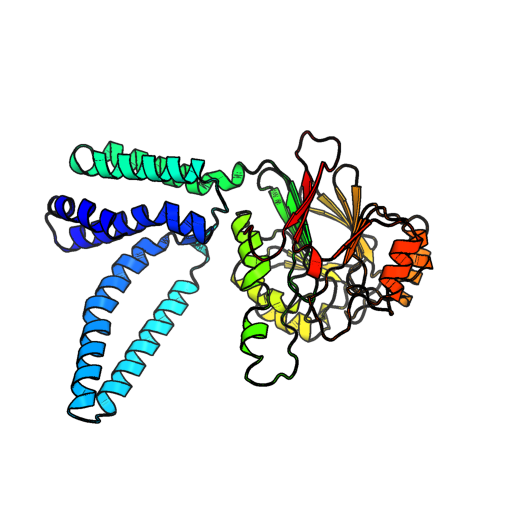34 7.285 1.00 76.12 271 GLU A N 1
ATOM 2201 C CA . GLU A 1 271 ? 12.726 -12.045 5.866 1.00 76.12 271 GLU A CA 1
ATOM 2202 C C . GLU A 1 271 ? 12.931 -10.558 5.506 1.00 76.12 271 GLU A C 1
ATOM 2204 O O . GLU A 1 271 ? 13.404 -10.211 4.422 1.00 76.12 271 GLU A O 1
ATOM 2209 N N . LEU A 1 272 ? 12.663 -9.642 6.445 1.00 82.38 272 LEU A N 1
ATOM 2210 C CA . LEU A 1 272 ? 12.843 -8.213 6.221 1.00 82.38 272 LEU A CA 1
ATOM 2211 C C . LEU A 1 272 ? 14.317 -7.816 6.101 1.00 82.38 272 LEU A C 1
ATOM 2213 O O . LEU A 1 272 ? 15.219 -8.281 6.806 1.00 82.38 272 LEU A O 1
ATOM 2217 N N . LYS A 1 273 ? 14.566 -6.827 5.241 1.00 69.69 273 LYS A N 1
ATOM 2218 C CA . LYS A 1 273 ? 15.892 -6.218 5.086 1.00 69.69 273 LYS A CA 1
ATOM 2219 C C . LYS A 1 273 ? 16.324 -5.555 6.401 1.00 69.69 273 LYS A C 1
ATOM 2221 O O . LYS A 1 273 ? 15.549 -4.862 7.050 1.00 69.69 273 LYS A O 1
ATOM 2226 N N . LYS A 1 274 ? 17.621 -5.648 6.730 1.00 64.88 274 LYS A N 1
ATOM 2227 C CA . LYS A 1 274 ? 18.245 -5.134 7.977 1.00 64.88 274 LYS A CA 1
ATOM 2228 C C . LYS A 1 274 ? 18.027 -3.641 8.298 1.00 64.88 274 LYS A C 1
ATOM 2230 O O . LYS A 1 274 ? 18.460 -3.190 9.353 1.00 64.88 274 LYS A O 1
ATOM 2235 N N . ILE A 1 275 ? 17.455 -2.861 7.383 1.00 72.06 275 ILE A N 1
ATOM 2236 C CA . ILE A 1 275 ? 17.261 -1.410 7.520 1.00 72.06 275 ILE A CA 1
ATOM 2237 C C . ILE A 1 275 ? 15.920 -1.087 8.207 1.00 72.06 275 ILE A C 1
ATOM 2239 O O . ILE A 1 275 ? 15.767 0.008 8.745 1.00 72.06 275 ILE A O 1
ATOM 2243 N N . THR A 1 276 ? 14.973 -2.028 8.241 1.00 90.06 276 THR A N 1
ATOM 2244 C CA . THR A 1 276 ? 13.647 -1.817 8.829 1.00 90.06 276 THR A CA 1
ATOM 2245 C C . THR A 1 276 ? 13.715 -1.733 10.354 1.00 90.06 276 THR A C 1
ATOM 2247 O O . THR A 1 276 ? 14.249 -2.621 11.020 1.00 90.06 276 THR A O 1
ATOM 2250 N N . ARG A 1 277 ? 13.150 -0.669 10.936 1.00 94.56 277 ARG A N 1
ATOM 2251 C CA . ARG A 1 277 ? 13.071 -0.488 12.391 1.00 94.56 277 ARG A CA 1
ATOM 2252 C C . ARG A 1 277 ? 11.803 -1.133 12.950 1.00 94.56 277 ARG A C 1
ATOM 2254 O O . ARG A 1 277 ? 10.709 -0.664 12.662 1.00 94.56 277 ARG A O 1
ATOM 2261 N N . LEU A 1 278 ? 11.959 -2.128 13.817 1.00 95.00 278 LEU A N 1
ATOM 2262 C CA . LEU A 1 278 ? 10.864 -2.743 14.575 1.00 95.00 278 LEU A CA 1
ATOM 2263 C C . LEU A 1 278 ? 10.601 -1.961 15.875 1.00 95.00 278 LEU A C 1
ATOM 2265 O O . LEU A 1 278 ? 11.539 -1.680 16.628 1.00 95.00 278 LEU A O 1
ATOM 2269 N N . VAL A 1 279 ? 9.348 -1.580 16.131 1.00 95.81 279 VAL A N 1
ATOM 2270 C CA . VAL A 1 279 ? 8.935 -0.784 17.296 1.00 95.81 279 VAL A CA 1
ATOM 2271 C C . VAL A 1 279 ? 7.721 -1.434 17.976 1.00 95.81 279 VAL A C 1
ATOM 2273 O O . VAL A 1 279 ? 6.595 -1.210 17.533 1.00 95.81 279 VAL A O 1
ATOM 2276 N N . PRO A 1 280 ? 7.915 -2.194 19.069 1.00 95.25 280 PRO A N 1
ATOM 2277 C CA . PRO A 1 280 ? 6.797 -2.622 19.900 1.00 95.25 280 PRO A CA 1
ATOM 2278 C C . PRO A 1 280 ? 6.183 -1.403 20.598 1.00 95.25 280 PRO A C 1
ATOM 2280 O O . PRO A 1 280 ? 6.908 -0.566 21.148 1.00 95.25 280 PRO A O 1
ATOM 2283 N N . ALA A 1 281 ? 4.859 -1.310 20.594 1.00 95.31 281 ALA A N 1
ATOM 2284 C CA . ALA A 1 281 ? 4.104 -0.186 21.129 1.00 95.31 281 ALA A CA 1
ATOM 2285 C C . ALA A 1 281 ? 3.001 -0.643 22.092 1.00 95.31 281 ALA A C 1
ATOM 2287 O O . ALA A 1 281 ? 2.490 -1.758 22.004 1.00 95.31 281 ALA A O 1
ATOM 2288 N N . LEU A 1 282 ? 2.661 0.243 23.024 1.00 95.31 282 LEU A N 1
ATOM 2289 C CA . LEU A 1 282 ? 1.527 0.122 23.936 1.00 95.31 282 LEU A CA 1
ATOM 2290 C C . LEU A 1 282 ? 0.729 1.427 23.877 1.00 95.31 282 LEU A C 1
ATOM 2292 O O . LEU A 1 282 ? 1.313 2.498 23.688 1.00 95.31 282 LEU A O 1
ATOM 2296 N N . GLY A 1 283 ? -0.583 1.337 24.056 1.00 92.75 283 GLY A N 1
ATOM 2297 C CA . GLY A 1 283 ? -1.450 2.485 24.303 1.00 92.75 283 GLY A CA 1
ATOM 2298 C C . GLY A 1 283 ? -1.500 2.871 25.793 1.00 92.75 283 GLY A C 1
ATOM 2299 O O . GLY A 1 283 ? -1.077 2.092 26.646 1.00 92.75 283 GLY A O 1
ATOM 2300 N N . PRO A 1 284 ? -2.022 4.063 26.132 1.00 95.12 284 PRO A N 1
ATOM 2301 C CA . PRO A 1 284 ? -2.240 5.192 25.234 1.00 95.12 284 PRO A CA 1
ATOM 2302 C C . PRO A 1 284 ? -0.918 5.865 24.829 1.00 95.12 284 PRO A C 1
ATOM 2304 O O . PRO A 1 284 ? -0.127 6.280 25.678 1.00 95.12 284 PRO A O 1
ATOM 2307 N N . GLN A 1 285 ? -0.695 6.054 23.529 1.00 95.94 285 GLN A N 1
ATOM 2308 C CA . GLN A 1 285 ? 0.461 6.781 22.993 1.00 95.94 285 GLN A CA 1
ATOM 2309 C C . GLN A 1 285 ? 0.086 7.494 21.694 1.00 95.94 285 GLN A C 1
ATOM 2311 O O . GLN A 1 285 ? -0.556 6.905 20.841 1.00 95.94 285 GLN A O 1
ATOM 2316 N N . GLN A 1 286 ? 0.541 8.730 21.480 1.00 95.88 286 GLN A N 1
ATOM 2317 C CA . GLN A 1 286 ? 0.376 9.406 20.188 1.00 95.88 286 GLN A CA 1
ATOM 2318 C C . GLN A 1 286 ? 1.664 9.339 19.362 1.00 95.88 286 GLN A C 1
ATOM 2320 O O . GLN A 1 286 ? 2.756 9.626 19.859 1.00 95.88 286 GLN A O 1
ATOM 2325 N N . LEU A 1 287 ? 1.524 8.998 18.083 1.00 95.62 287 LEU A N 1
ATOM 2326 C CA . LEU A 1 287 ? 2.585 9.011 17.085 1.00 95.62 287 LEU A CA 1
ATOM 2327 C C . LEU A 1 287 ? 2.280 10.059 16.013 1.00 95.62 287 LEU A C 1
ATOM 2329 O O . LEU A 1 287 ? 1.198 10.078 15.430 1.00 95.62 287 LEU A O 1
ATOM 2333 N N . SER A 1 288 ? 3.250 10.923 15.722 1.00 94.38 288 SER A N 1
ATOM 2334 C CA . SER A 1 288 ? 3.171 11.872 14.607 1.00 94.38 288 SER A CA 1
ATOM 2335 C C . SER A 1 288 ? 3.968 11.356 13.416 1.00 94.38 288 SER A C 1
ATOM 2337 O O . SER A 1 288 ? 5.182 11.164 13.508 1.00 94.38 288 SER A O 1
ATOM 2339 N N . ILE A 1 289 ? 3.288 11.155 12.290 1.00 93.94 289 ILE A N 1
ATOM 2340 C CA . ILE A 1 289 ? 3.868 10.662 11.041 1.00 93.94 289 ILE A CA 1
ATOM 2341 C C . ILE A 1 289 ? 3.570 11.694 9.957 1.00 93.94 289 ILE A C 1
ATOM 2343 O O . ILE A 1 289 ? 2.470 11.756 9.411 1.00 93.94 289 ILE A O 1
ATOM 2347 N N . GLY A 1 290 ? 4.550 12.556 9.682 1.00 91.06 290 GLY A N 1
ATOM 2348 C CA . GLY A 1 290 ? 4.307 13.734 8.846 1.00 91.06 290 GLY A CA 1
ATOM 2349 C C . GLY A 1 290 ? 3.325 14.676 9.543 1.00 91.06 290 GLY A C 1
ATOM 2350 O O . GLY A 1 290 ? 3.564 15.061 10.686 1.00 91.06 290 GLY A O 1
ATOM 2351 N N . ASN A 1 291 ? 2.227 15.022 8.873 1.00 89.62 291 ASN A N 1
ATOM 2352 C CA . ASN A 1 291 ? 1.128 15.814 9.435 1.00 89.62 291 ASN A CA 1
ATOM 2353 C C . ASN A 1 291 ? -0.045 14.954 9.935 1.00 89.62 291 ASN A C 1
ATOM 2355 O O . ASN A 1 291 ? -1.065 15.509 10.346 1.00 89.62 291 ASN A O 1
ATOM 2359 N N . VAL A 1 292 ? 0.069 13.622 9.902 1.00 89.25 292 VAL A N 1
ATOM 2360 C CA . VAL A 1 292 ? -0.944 12.712 10.449 1.00 89.25 292 VAL A CA 1
ATOM 2361 C C . VAL A 1 292 ? -0.573 12.363 11.888 1.00 89.25 292 VAL A C 1
ATOM 2363 O O . VAL A 1 292 ? 0.527 11.876 12.157 1.00 89.25 292 VAL A O 1
ATOM 2366 N N . ALA A 1 293 ? -1.492 12.615 12.818 1.00 93.12 293 ALA A N 1
ATOM 2367 C CA . ALA A 1 293 ? -1.395 12.139 14.192 1.00 93.12 293 ALA A CA 1
ATOM 2368 C C . ALA A 1 293 ? -2.228 10.862 14.343 1.00 93.12 293 ALA A C 1
ATOM 2370 O O . ALA A 1 293 ? -3.405 10.840 13.973 1.00 93.12 293 ALA A O 1
ATOM 2371 N N . ILE A 1 294 ? -1.600 9.815 14.873 1.00 96.94 294 ILE A N 1
ATOM 2372 C CA . ILE A 1 294 ? -2.229 8.530 15.166 1.00 96.94 294 ILE A CA 1
ATOM 2373 C C . ILE A 1 294 ? -2.129 8.292 16.669 1.00 96.94 294 ILE A C 1
ATOM 2375 O O . ILE A 1 294 ? -1.033 8.199 17.222 1.00 96.94 294 ILE A O 1
ATOM 2379 N N . ASP A 1 295 ? -3.280 8.205 17.320 1.00 97.62 295 ASP A N 1
ATOM 2380 C CA . ASP A 1 295 ? -3.416 7.810 18.713 1.00 97.62 295 ASP A CA 1
ATOM 2381 C C . ASP A 1 295 ? -3.469 6.277 18.771 1.00 97.62 295 ASP A C 1
ATOM 2383 O O . ASP A 1 295 ? -4.416 5.664 18.285 1.00 97.62 295 ASP A O 1
ATOM 2387 N N . LEU A 1 296 ? -2.452 5.649 19.353 1.00 97.81 296 LEU A N 1
ATOM 2388 C CA . LEU A 1 296 ? -2.479 4.247 19.753 1.00 97.81 296 LEU A CA 1
ATOM 2389 C C . LEU A 1 296 ? -3.273 4.154 21.052 1.00 97.81 296 LEU A C 1
ATOM 2391 O O . LEU A 1 296 ? -2.873 4.747 22.056 1.00 97.81 296 LEU A O 1
ATOM 2395 N N . LEU A 1 297 ? -4.395 3.444 21.029 1.00 97.06 297 LEU A N 1
ATOM 2396 C CA . LEU A 1 297 ? -5.309 3.345 22.167 1.00 97.06 297 LEU A CA 1
ATOM 2397 C C . LEU A 1 297 ? -5.103 2.048 22.954 1.00 97.06 297 LEU A C 1
ATOM 2399 O O . LEU A 1 297 ? -5.161 2.066 24.179 1.00 97.06 297 LEU A O 1
ATOM 2403 N N . TYR A 1 298 ? -4.823 0.947 22.258 1.00 95.00 298 TYR A N 1
ATOM 2404 C CA . TYR A 1 298 ? -4.774 -0.407 22.815 1.00 95.00 298 TYR A CA 1
ATOM 2405 C C . TYR A 1 298 ? -3.763 -1.259 22.023 1.00 95.00 298 TYR A C 1
ATOM 2407 O O . TYR A 1 298 ? -3.570 -0.955 20.844 1.00 95.00 298 TYR A O 1
ATOM 2415 N N . PRO A 1 299 ? -3.104 -2.284 22.601 1.00 93.50 299 PRO A N 1
ATOM 2416 C CA . PRO A 1 299 ? -3.199 -2.754 23.989 1.00 93.50 299 PRO A CA 1
ATOM 2417 C C . PRO A 1 299 ? -2.409 -1.892 24.978 1.00 93.50 299 PRO A C 1
ATOM 2419 O O . PRO A 1 299 ? -1.395 -1.294 24.617 1.00 93.50 299 PRO A O 1
ATOM 2422 N N . GLN A 1 300 ? -2.859 -1.829 26.236 1.00 90.81 300 GLN A N 1
ATOM 2423 C CA . GLN A 1 300 ? -2.141 -1.124 27.314 1.00 90.81 300 GLN A CA 1
ATOM 2424 C C . GLN A 1 300 ? -1.059 -1.979 27.983 1.00 90.81 300 GLN A C 1
ATOM 2426 O O . GLN A 1 300 ? -0.091 -1.458 28.540 1.00 90.81 300 GLN A O 1
ATOM 2431 N N . GLU A 1 301 ? -1.185 -3.300 27.882 1.00 90.62 301 GLU A N 1
ATOM 2432 C CA . GLU A 1 301 ? -0.227 -4.260 28.417 1.00 90.62 301 GLU A CA 1
ATOM 2433 C C . GLU A 1 301 ? 0.292 -5.203 27.330 1.00 90.62 301 GLU A C 1
ATOM 2435 O O . GLU A 1 301 ? -0.214 -5.255 26.212 1.00 90.62 301 GLU A O 1
ATOM 2440 N N . SER A 1 302 ? 1.375 -5.922 27.640 1.00 91.06 302 SER A N 1
ATOM 2441 C CA . SER A 1 302 ? 1.954 -6.861 26.681 1.00 91.06 302 SER A CA 1
ATOM 2442 C C . SER A 1 302 ? 1.115 -8.129 26.601 1.00 91.06 302 SER A C 1
ATOM 2444 O O . SER A 1 302 ? 1.018 -8.850 27.591 1.00 91.06 302 SER A O 1
ATOM 2446 N N . GLY A 1 303 ? 0.619 -8.431 25.406 1.00 84.94 303 GLY A N 1
ATOM 2447 C CA . GLY A 1 303 ? -0.208 -9.604 25.142 1.00 84.94 303 GLY A CA 1
ATOM 2448 C C . GLY A 1 303 ? 0.526 -10.807 24.553 1.00 84.94 303 GLY A C 1
ATOM 2449 O O . GLY A 1 303 ? 1.760 -10.933 24.635 1.00 84.94 303 GLY A O 1
ATOM 2450 N N . ASP A 1 304 ? -0.272 -11.673 23.929 1.00 82.69 304 ASP A N 1
ATOM 2451 C CA . ASP A 1 304 ? 0.136 -12.814 23.098 1.00 82.69 304 ASP A CA 1
ATOM 2452 C C . ASP A 1 304 ? 0.154 -12.502 21.588 1.00 82.69 304 ASP A C 1
ATOM 2454 O O . ASP A 1 304 ? 0.635 -13.312 20.798 1.00 82.69 304 ASP A O 1
ATOM 2458 N N . GLY A 1 305 ? -0.324 -11.317 21.191 1.00 80.19 305 GLY A N 1
ATOM 2459 C CA . GLY A 1 305 ? -0.401 -10.902 19.790 1.00 80.19 305 GLY A CA 1
ATOM 2460 C C . GLY A 1 305 ? -1.566 -11.515 19.007 1.00 80.19 305 GLY A C 1
ATOM 2461 O O . GLY A 1 305 ? -1.525 -11.470 17.780 1.00 80.19 305 GLY A O 1
ATOM 2462 N N . GLY A 1 306 ? -2.562 -12.096 19.686 1.00 87.94 306 GLY A N 1
ATOM 2463 C CA . GLY A 1 306 ? -3.833 -12.502 19.080 1.00 87.94 306 GLY A CA 1
ATOM 2464 C C . GLY A 1 306 ? -4.851 -11.358 18.994 1.00 87.94 306 GLY A C 1
ATOM 2465 O O . GLY A 1 306 ? -4.553 -10.207 19.318 1.00 87.94 306 GLY A O 1
ATOM 2466 N N . ASN A 1 307 ? -6.079 -11.698 18.608 1.00 90.44 307 ASN A N 1
ATOM 2467 C CA . ASN A 1 307 ? -7.175 -10.767 18.307 1.00 90.44 307 ASN A CA 1
ATOM 2468 C C . ASN A 1 307 ? -7.452 -9.739 19.413 1.00 90.44 307 ASN A C 1
ATOM 2470 O O . ASN A 1 307 ? -7.453 -8.533 19.157 1.00 90.44 307 ASN A O 1
ATOM 2474 N N . ASN A 1 308 ? -7.576 -10.187 20.667 1.00 91.06 308 ASN A N 1
ATOM 2475 C CA . ASN A 1 308 ? -7.774 -9.308 21.830 1.00 91.06 308 ASN A CA 1
ATOM 2476 C C . ASN A 1 308 ? -6.537 -8.500 22.234 1.00 91.06 308 ASN A C 1
ATOM 2478 O O . ASN A 1 308 ? -6.596 -7.781 23.215 1.00 91.06 308 ASN A O 1
ATOM 2482 N N . HIS A 1 309 ? -5.434 -8.577 21.494 1.00 90.06 309 HIS A N 1
ATOM 2483 C CA . HIS A 1 309 ? -4.276 -7.695 21.637 1.00 90.06 309 HIS A CA 1
ATOM 2484 C C . HIS A 1 309 ? -3.993 -6.914 20.346 1.00 90.06 309 HIS A C 1
ATOM 2486 O O . HIS A 1 309 ? -2.884 -6.403 20.167 1.00 90.06 309 HIS A O 1
ATOM 2492 N N . SER A 1 310 ? -5.002 -6.803 19.470 1.00 92.56 310 SER A N 1
ATOM 2493 C CA . SER A 1 310 ? -4.961 -5.973 18.267 1.00 92.56 310 SER A CA 1
ATOM 2494 C C . SER A 1 310 ? -4.554 -4.540 18.602 1.00 92.56 310 SER A C 1
ATOM 2496 O O . SER A 1 310 ? -5.078 -3.927 19.535 1.00 92.56 310 SER A O 1
ATOM 2498 N N . LEU A 1 311 ? -3.637 -3.976 17.816 1.00 96.06 311 LEU A N 1
ATOM 2499 C CA . LEU A 1 311 ? -3.246 -2.576 17.935 1.00 96.06 311 LEU A CA 1
ATOM 2500 C C . LEU A 1 311 ? -4.395 -1.669 17.468 1.00 96.06 311 LEU A C 1
ATOM 2502 O O . LEU A 1 311 ? -4.571 -1.436 16.271 1.00 96.06 311 LEU A O 1
ATOM 2506 N N . VAL A 1 312 ? -5.163 -1.129 18.416 1.00 97.81 312 VAL A N 1
ATOM 2507 C CA . VAL A 1 312 ? -6.262 -0.201 18.126 1.00 97.81 312 VAL A CA 1
ATOM 2508 C C . VAL A 1 312 ? -5.709 1.201 17.947 1.00 97.81 312 VAL A C 1
ATOM 2510 O O . VAL A 1 312 ? -5.009 1.737 18.813 1.00 97.81 312 VAL A O 1
ATOM 2513 N N . MET A 1 313 ? -6.069 1.822 16.830 1.00 98.19 313 MET A N 1
ATOM 2514 C CA . MET A 1 313 ? -5.557 3.125 16.433 1.00 98.19 313 MET A CA 1
ATOM 2515 C C . MET A 1 313 ? -6.685 4.074 16.076 1.00 98.19 313 MET A C 1
ATOM 2517 O O . MET A 1 313 ? -7.636 3.707 15.389 1.00 98.19 313 MET A O 1
ATOM 2521 N N . ARG A 1 314 ? -6.531 5.335 16.465 1.00 98.06 314 ARG A N 1
ATOM 2522 C CA . ARG A 1 314 ? -7.399 6.425 16.041 1.00 98.06 314 ARG A CA 1
ATOM 2523 C C . ARG A 1 314 ? -6.592 7.473 15.293 1.00 98.06 314 ARG A C 1
ATOM 2525 O O . ARG A 1 314 ? -5.606 7.986 15.808 1.00 98.06 314 ARG A O 1
ATOM 2532 N N . ALA A 1 315 ? -7.030 7.832 14.094 1.00 96.81 315 ALA A N 1
ATOM 2533 C CA . ALA A 1 315 ? -6.441 8.921 13.322 1.00 96.81 315 ALA A CA 1
ATOM 2534 C C . ALA A 1 315 ? -7.471 10.031 13.127 1.00 96.81 315 ALA A C 1
ATOM 2536 O O . ALA A 1 315 ? -8.612 9.767 12.754 1.00 96.81 315 ALA A O 1
ATOM 2537 N N . VAL A 1 316 ? -7.070 11.283 13.348 1.00 93.19 316 VAL A N 1
ATOM 2538 C CA . VAL A 1 316 ? -7.891 12.444 12.980 1.00 93.19 316 VAL A CA 1
ATOM 2539 C C . VAL A 1 316 ? -7.289 13.067 11.737 1.00 93.19 316 VAL A C 1
ATOM 2541 O O . VAL A 1 316 ? -6.176 13.591 11.765 1.00 93.19 316 VAL A O 1
ATOM 2544 N N . ILE A 1 317 ? -8.029 13.000 10.637 1.00 91.25 317 ILE A N 1
ATOM 2545 C CA . ILE A 1 317 ? -7.626 13.570 9.358 1.00 91.25 317 ILE A CA 1
ATOM 2546 C C . ILE A 1 317 ? -8.683 14.596 8.987 1.00 91.25 317 ILE A C 1
ATOM 2548 O O . ILE A 1 317 ? -9.860 14.277 8.862 1.00 91.25 317 ILE A O 1
ATOM 2552 N N . LYS A 1 318 ? -8.255 15.852 8.834 1.00 89.25 318 LYS A N 1
ATOM 2553 C CA . LYS A 1 318 ? -9.160 16.991 8.628 1.00 89.25 318 LYS A CA 1
ATOM 2554 C C . LYS A 1 318 ? -10.226 17.059 9.731 1.00 89.25 318 LYS A C 1
ATOM 2556 O O . LYS A 1 318 ? -9.875 17.254 10.890 1.00 89.25 318 LYS A O 1
ATOM 2561 N N . ASP A 1 319 ? -11.495 16.947 9.367 1.00 88.94 319 ASP A N 1
ATOM 2562 C CA . ASP A 1 319 ? -12.661 17.041 10.239 1.00 88.94 319 ASP A CA 1
ATOM 2563 C C . ASP A 1 319 ? -13.217 15.673 10.655 1.00 88.94 319 ASP A C 1
ATOM 2565 O O . ASP A 1 319 ? -14.252 15.633 11.313 1.00 88.94 319 ASP A O 1
ATOM 2569 N N . ARG A 1 320 ? -12.561 14.564 10.279 1.00 92.56 320 ARG A N 1
ATOM 2570 C CA . ARG A 1 320 ? -13.034 13.206 10.570 1.00 92.56 320 ARG A CA 1
ATOM 2571 C C . ARG A 1 320 ? -12.046 12.411 11.401 1.00 92.56 320 ARG A C 1
ATOM 2573 O O . ARG A 1 320 ? -10.832 12.456 11.198 1.00 92.56 320 ARG A O 1
ATOM 2580 N N . SER A 1 321 ? -12.606 11.634 12.309 1.00 95.62 321 SER A N 1
ATOM 2581 C CA . SER A 1 321 ? -11.921 10.630 13.102 1.00 95.62 321 SER A CA 1
ATOM 2582 C C . SER A 1 321 ? -12.162 9.233 12.530 1.00 95.62 321 SER A C 1
ATOM 2584 O O . SER A 1 321 ? -13.294 8.844 12.252 1.00 95.62 321 SER A O 1
ATOM 2586 N N . PHE A 1 322 ? -11.079 8.487 12.352 1.00 97.88 322 PHE A N 1
ATOM 2587 C CA . PHE A 1 322 ? -11.067 7.107 11.882 1.00 97.88 322 PHE A CA 1
ATOM 2588 C C . PHE A 1 322 ? -10.620 6.217 13.031 1.00 97.88 322 PHE A C 1
ATOM 2590 O O . PHE A 1 322 ? -9.608 6.527 13.664 1.00 97.88 322 PHE A O 1
ATOM 2597 N N . LEU A 1 323 ? -11.348 5.134 13.288 1.00 98.50 323 LEU A N 1
ATOM 2598 C CA . LEU A 1 323 ? -10.964 4.113 14.257 1.00 98.50 323 LEU A CA 1
ATOM 2599 C C . LEU A 1 323 ? -10.663 2.802 13.531 1.00 98.50 323 LEU A C 1
ATOM 2601 O O . LEU A 1 323 ? -11.517 2.266 12.824 1.00 98.50 323 LEU A O 1
ATOM 2605 N N . PHE A 1 324 ? -9.443 2.309 13.719 1.00 98.44 324 PHE A N 1
ATOM 2606 C CA . PHE A 1 324 ? -8.951 1.036 13.209 1.00 98.44 324 PHE A CA 1
ATOM 2607 C C . PHE A 1 324 ? -8.826 0.079 14.389 1.00 98.44 324 PHE A C 1
ATOM 2609 O O . PHE A 1 324 ? -8.000 0.296 15.274 1.00 98.44 324 PHE A O 1
ATOM 2616 N N . THR A 1 325 ? -9.681 -0.935 14.429 1.00 96.75 325 THR A N 1
ATOM 2617 C CA . THR A 1 325 ? -9.812 -1.846 15.575 1.00 96.75 325 THR A CA 1
ATOM 2618 C C . THR A 1 325 ? -9.076 -3.170 15.389 1.00 96.75 325 THR A C 1
ATOM 2620 O O . THR A 1 325 ? -8.965 -3.925 16.349 1.00 96.75 325 THR A O 1
ATOM 2623 N N . GLY A 1 326 ? -8.565 -3.454 14.184 1.00 95.38 326 GLY A N 1
ATOM 2624 C CA . GLY A 1 326 ? -8.081 -4.789 13.836 1.00 95.38 326 GLY A CA 1
ATOM 2625 C C . GLY A 1 326 ? -9.188 -5.814 14.070 1.00 95.38 326 GLY A C 1
ATOM 2626 O O . GLY A 1 326 ? -10.331 -5.597 13.647 1.00 95.38 326 GLY A O 1
ATOM 2627 N N . ASP A 1 327 ? -8.856 -6.860 14.822 1.00 96.44 327 ASP A N 1
ATOM 2628 C CA . ASP A 1 327 ? -9.758 -7.971 15.123 1.00 96.44 327 ASP A CA 1
ATOM 2629 C C . ASP A 1 327 ? -10.128 -8.043 16.606 1.00 96.44 327 ASP A C 1
ATOM 2631 O O . ASP A 1 327 ? -10.457 -9.103 17.128 1.00 96.44 327 ASP A O 1
ATOM 2635 N N . LEU A 1 328 ? -10.115 -6.894 17.291 1.00 96.19 328 LEU A N 1
ATOM 2636 C CA . LEU A 1 328 ? -10.522 -6.780 18.693 1.00 96.19 328 LEU A CA 1
ATOM 2637 C C . LEU A 1 328 ? -11.889 -7.451 18.930 1.00 96.19 328 LEU A C 1
ATOM 2639 O O . LEU A 1 328 ? -12.862 -7.150 18.236 1.00 96.19 328 LEU A O 1
ATOM 2643 N N . GLU A 1 329 ? -11.971 -8.365 19.896 1.00 96.69 329 GLU A N 1
ATOM 2644 C CA . GLU A 1 329 ? -13.216 -9.056 20.249 1.00 96.69 329 GLU A CA 1
ATOM 2645 C C . GLU A 1 329 ? -13.913 -8.375 21.429 1.00 96.69 329 GLU A C 1
ATOM 2647 O O . GLU A 1 329 ? -13.379 -7.454 22.049 1.00 96.69 329 GLU A O 1
ATOM 2652 N N . ALA A 1 330 ? -15.120 -8.837 21.760 1.00 96.88 330 ALA A N 1
ATOM 2653 C CA . ALA A 1 330 ? -15.986 -8.247 22.782 1.00 96.88 330 ALA A CA 1
ATOM 2654 C C . ALA A 1 330 ? -15.293 -7.959 24.133 1.00 96.88 330 ALA A C 1
ATOM 2656 O O . ALA A 1 330 ? -15.629 -6.985 24.809 1.00 96.88 330 ALA A O 1
ATOM 2657 N N . GLU A 1 331 ? -14.332 -8.793 24.546 1.00 95.50 331 GLU A N 1
ATOM 2658 C CA . GLU A 1 331 ? -13.555 -8.566 25.770 1.00 95.50 331 GLU A CA 1
ATOM 2659 C C . GLU A 1 331 ? -12.678 -7.312 25.659 1.00 95.50 331 GLU A C 1
ATOM 2661 O O . GLU A 1 331 ? -12.786 -6.425 26.508 1.00 95.50 331 GLU A O 1
ATOM 2666 N N . GLY A 1 332 ? -11.887 -7.201 24.588 1.00 95.25 332 GLY A N 1
ATOM 2667 C CA . GLY A 1 332 ? -11.065 -6.024 24.318 1.00 95.25 332 GLY A CA 1
ATOM 2668 C C . GLY A 1 332 ? -11.897 -4.769 24.033 1.00 95.25 332 GLY A C 1
ATOM 2669 O O . GLY A 1 332 ? -11.526 -3.675 24.454 1.00 95.25 332 GLY A O 1
ATOM 2670 N N . GLU A 1 333 ? -13.061 -4.903 23.388 1.00 97.31 333 GLU A N 1
ATOM 2671 C CA . GLU A 1 333 ? -14.006 -3.793 23.188 1.00 97.31 333 GLU A CA 1
ATOM 2672 C C . GLU A 1 333 ? -14.499 -3.214 24.517 1.00 97.31 333 GLU A C 1
ATOM 2674 O O . GLU A 1 333 ? -14.551 -1.993 24.688 1.00 97.31 333 GLU A O 1
ATOM 2679 N N . ARG A 1 334 ? -14.835 -4.085 25.477 1.00 96.50 334 ARG A N 1
ATOM 2680 C CA . ARG A 1 334 ? -15.262 -3.675 26.818 1.00 96.50 334 ARG A CA 1
ATOM 2681 C C . ARG A 1 334 ? -14.146 -2.936 27.552 1.00 96.50 334 ARG A C 1
ATOM 2683 O O . ARG A 1 334 ? -14.412 -1.880 28.119 1.00 96.50 334 ARG A O 1
ATOM 2690 N N . GLU A 1 335 ? -12.922 -3.459 27.524 1.00 95.69 335 GLU A N 1
ATOM 2691 C CA . GLU A 1 335 ? -11.759 -2.795 28.131 1.00 95.69 335 GLU A CA 1
ATOM 2692 C C . GLU A 1 335 ? -11.521 -1.414 27.512 1.00 95.69 335 GLU A C 1
ATOM 2694 O O . GLU A 1 335 ? -11.439 -0.413 28.224 1.00 95.69 335 GLU A O 1
ATOM 2699 N N . LEU A 1 336 ? -11.535 -1.330 26.179 1.00 95.81 336 LEU A N 1
ATOM 2700 C CA . LEU A 1 336 ? -11.359 -0.071 25.462 1.00 95.81 336 LEU A CA 1
ATOM 2701 C C . LEU A 1 336 ? -12.435 0.965 25.837 1.00 95.81 336 LEU A C 1
ATOM 2703 O O . LEU A 1 336 ? -12.124 2.149 25.979 1.00 95.81 336 LEU A O 1
ATOM 2707 N N . MET A 1 337 ? -13.691 0.546 26.021 1.00 96.44 337 MET A N 1
ATOM 2708 C CA . MET A 1 337 ? -14.768 1.433 26.481 1.00 96.44 337 MET A CA 1
ATOM 2709 C C . MET A 1 337 ? -14.615 1.866 27.942 1.00 96.44 337 MET A C 1
ATOM 2711 O O . MET A 1 337 ? -14.965 3.000 28.275 1.00 96.44 337 MET A O 1
ATOM 2715 N N . GLU A 1 338 ? -14.119 0.990 28.816 1.00 95.88 338 GLU A N 1
ATOM 2716 C CA . GLU A 1 338 ? -13.849 1.315 30.222 1.00 95.88 338 GLU A CA 1
ATOM 2717 C C . GLU A 1 338 ? -12.729 2.357 30.341 1.00 95.88 338 GLU A C 1
ATOM 2719 O O . GLU A 1 338 ? -12.854 3.323 31.100 1.00 95.88 338 GLU A O 1
ATOM 2724 N N . ASP A 1 339 ? -11.681 2.205 29.533 1.00 94.75 339 ASP A N 1
ATOM 2725 C CA . ASP A 1 339 ? -10.529 3.104 29.499 1.00 94.75 339 ASP A CA 1
ATOM 2726 C C . ASP A 1 339 ? -10.838 4.439 28.811 1.00 94.75 339 ASP A C 1
ATOM 2728 O O . ASP A 1 339 ? -10.389 5.509 29.243 1.00 94.75 339 ASP A O 1
ATOM 2732 N N . PHE A 1 340 ? -11.646 4.398 27.748 1.00 96.25 340 PHE A N 1
ATOM 2733 C CA . PHE A 1 340 ? -12.007 5.559 26.940 1.00 96.25 340 PHE A CA 1
ATOM 2734 C C . PHE A 1 340 ? -13.534 5.705 26.805 1.00 96.25 340 PHE A C 1
ATOM 2736 O O . PHE A 1 340 ? -14.070 5.652 25.698 1.00 96.25 340 PHE A O 1
ATOM 2743 N N . PRO A 1 341 ? -14.263 6.039 27.888 1.00 95.25 341 PRO A N 1
ATOM 2744 C CA . PRO A 1 341 ? -15.734 6.088 27.902 1.00 95.25 341 PRO A CA 1
ATOM 2745 C C . PRO A 1 341 ? -16.350 7.206 27.043 1.00 95.25 341 PRO A C 1
ATOM 2747 O O . PRO A 1 341 ? -17.566 7.371 26.994 1.00 95.25 341 PRO A O 1
ATOM 2750 N N . LYS A 1 342 ? -15.515 8.037 26.413 1.00 95.69 342 LYS A N 1
ATOM 2751 C CA . LYS A 1 342 ? -15.912 9.112 25.490 1.00 95.69 342 LYS A CA 1
ATOM 2752 C C . LYS A 1 342 ? -15.350 8.904 24.083 1.00 95.69 342 LYS A C 1
ATOM 2754 O O . LYS A 1 342 ? -15.357 9.848 23.293 1.00 95.69 342 LYS A O 1
ATOM 2759 N N . LEU A 1 343 ? -14.786 7.730 23.801 1.00 96.62 343 LEU A N 1
ATOM 2760 C CA . LEU A 1 343 ? -14.258 7.414 22.485 1.00 96.62 343 LEU A CA 1
ATOM 2761 C C . LEU A 1 343 ? -15.402 7.435 21.473 1.00 96.62 343 LEU A C 1
ATOM 2763 O O . LEU A 1 343 ? -16.409 6.762 21.644 1.00 96.62 343 LEU A O 1
ATOM 2767 N N . GLN A 1 344 ? -15.222 8.230 20.426 1.00 96.19 344 GLN A N 1
ATOM 2768 C CA . GLN A 1 344 ? -16.112 8.302 19.277 1.00 96.19 344 GLN A CA 1
ATOM 2769 C C . GLN A 1 344 ? -15.267 8.302 18.007 1.00 96.19 344 GLN A C 1
ATOM 2771 O O . GLN A 1 344 ? -14.097 8.716 18.024 1.00 96.19 344 GLN A O 1
ATOM 2776 N N . ALA A 1 345 ? -15.872 7.853 16.913 1.00 96.75 345 ALA A N 1
ATOM 2777 C CA . ALA A 1 345 ? -15.266 7.843 15.591 1.00 96.75 345 ALA A CA 1
ATOM 2778 C C . ALA A 1 345 ? -16.298 8.278 14.553 1.00 96.75 345 ALA A C 1
ATOM 2780 O O . ALA A 1 345 ? -17.454 7.908 14.665 1.00 96.75 345 ALA A O 1
ATOM 2781 N N . ASP A 1 346 ? -15.905 9.026 13.527 1.00 96.75 346 ASP A N 1
ATOM 2782 C CA . ASP A 1 346 ? -16.788 9.295 12.387 1.00 96.75 346 ASP A CA 1
ATOM 2783 C C . ASP A 1 346 ? -16.864 8.079 11.460 1.00 96.75 346 ASP A C 1
ATOM 2785 O O . ASP A 1 346 ? -17.925 7.757 10.922 1.00 96.75 346 ASP A O 1
ATOM 2789 N N . VAL A 1 347 ? -15.719 7.413 11.281 1.00 97.50 347 VAL A N 1
ATOM 2790 C CA . VAL A 1 347 ? -15.545 6.247 10.417 1.00 97.50 347 VAL A CA 1
ATOM 2791 C C . VAL A 1 347 ? -14.940 5.108 11.229 1.00 97.50 347 VAL A C 1
ATOM 2793 O O . VAL A 1 347 ? -13.842 5.234 11.774 1.00 97.50 347 VAL A O 1
ATOM 2796 N N . LEU A 1 348 ? -15.644 3.984 11.277 1.00 98.44 348 LEU A N 1
ATOM 2797 C CA . LEU A 1 348 ? -15.213 2.762 11.940 1.00 98.44 348 LEU A CA 1
ATOM 2798 C C . LEU A 1 348 ? -14.761 1.734 10.900 1.00 98.44 348 LEU A C 1
ATOM 2800 O O . LEU A 1 348 ? -15.552 1.349 10.038 1.00 98.44 348 LEU A O 1
ATOM 2804 N N . LYS A 1 349 ? -13.527 1.231 11.005 1.00 98.06 349 LYS A N 1
ATOM 2805 C CA . LYS A 1 349 ? -13.205 -0.088 10.450 1.00 98.06 349 LYS A CA 1
ATOM 2806 C C . LYS A 1 349 ? -13.838 -1.124 11.370 1.00 98.06 349 LYS A C 1
ATOM 2808 O O . LYS A 1 349 ? -13.500 -1.172 12.546 1.00 98.06 349 LYS A O 1
ATOM 2813 N N . VAL A 1 350 ? -14.778 -1.908 10.859 1.00 97.94 350 VAL A N 1
ATOM 2814 C CA . VAL A 1 350 ? -15.521 -2.901 11.647 1.00 97.94 350 VAL A CA 1
ATOM 2815 C C . VAL A 1 350 ? -14.569 -4.001 12.094 1.00 97.94 350 VAL A C 1
ATOM 2817 O O . VAL A 1 350 ? -13.846 -4.556 11.271 1.00 97.94 350 VAL A O 1
ATOM 2820 N N . ALA A 1 351 ? -14.557 -4.305 13.389 1.00 96.56 351 ALA A N 1
ATOM 2821 C CA . ALA A 1 351 ? -13.621 -5.273 13.944 1.00 96.56 351 ALA A CA 1
ATOM 2822 C C . ALA A 1 351 ? -13.823 -6.672 13.336 1.00 96.56 351 ALA A C 1
ATOM 2824 O O . ALA A 1 351 ? -14.957 -7.070 13.045 1.00 96.56 351 ALA A O 1
ATOM 2825 N N . HIS A 1 352 ? -12.725 -7.406 13.138 1.00 96.19 352 HIS A N 1
ATOM 2826 C CA . HIS A 1 352 ? -12.743 -8.834 12.801 1.00 96.19 352 HIS A CA 1
ATOM 2827 C C . HIS A 1 352 ? -13.589 -9.167 11.574 1.00 96.19 352 HIS A C 1
ATOM 2829 O O . HIS A 1 352 ? -14.355 -10.130 11.550 1.00 96.19 352 HIS A O 1
ATOM 2835 N N . HIS A 1 353 ? -13.504 -8.305 10.556 1.00 96.12 353 HIS A N 1
ATOM 2836 C CA . HIS A 1 353 ? -14.200 -8.443 9.269 1.00 96.12 353 HIS A CA 1
ATOM 2837 C C . HIS A 1 353 ? -15.734 -8.554 9.392 1.00 96.12 353 HIS A C 1
ATOM 2839 O O . HIS A 1 353 ? -16.415 -8.973 8.454 1.00 96.12 353 HIS A O 1
ATOM 2845 N N . GLY A 1 354 ? -16.299 -8.179 10.546 1.00 96.19 354 GLY A N 1
ATOM 2846 C CA . GLY A 1 354 ? -17.701 -8.416 10.897 1.00 96.19 354 GLY A CA 1
ATOM 2847 C C . GLY A 1 354 ? -17.983 -9.810 11.475 1.00 96.19 354 GLY A C 1
ATOM 2848 O O . GLY A 1 354 ? -19.044 -10.386 11.210 1.00 96.19 354 GLY A O 1
ATOM 2849 N N . SER A 1 355 ? -17.048 -10.383 12.233 1.00 96.25 355 SER A N 1
ATOM 2850 C CA . SER A 1 355 ? -17.267 -11.573 13.060 1.00 96.25 355 SER A CA 1
ATOM 2851 C C . SER A 1 355 ? -18.305 -11.308 14.153 1.00 96.25 355 SER A C 1
ATOM 2853 O O . SER A 1 355 ? -18.337 -10.233 14.741 1.00 96.25 355 SER A O 1
ATOM 2855 N N . ARG A 1 356 ? -19.096 -12.333 14.491 1.00 95.81 356 ARG A N 1
ATOM 2856 C CA . ARG A 1 356 ? -20.032 -12.338 15.633 1.00 95.81 356 ARG A CA 1
ATOM 2857 C C . ARG A 1 356 ? -19.356 -12.207 17.007 1.00 95.81 356 ARG A C 1
ATOM 2859 O O . ARG A 1 356 ? -20.023 -12.049 18.021 1.00 95.81 356 ARG A O 1
ATOM 2866 N N . THR A 1 357 ? -18.033 -12.375 17.068 1.00 95.81 357 THR A N 1
ATOM 2867 C CA . THR A 1 357 ? -17.253 -12.236 18.311 1.00 95.81 357 THR A CA 1
ATOM 2868 C C . THR A 1 357 ? -16.858 -10.789 18.609 1.00 95.81 357 THR A C 1
ATOM 2870 O O . THR A 1 357 ? -16.379 -10.504 19.706 1.00 95.81 357 THR A O 1
ATOM 2873 N N . SER A 1 358 ? -17.102 -9.879 17.665 1.00 96.50 358 SER A N 1
ATOM 2874 C CA . SER A 1 358 ? -16.692 -8.478 17.710 1.00 96.50 358 SER A CA 1
ATOM 2875 C C . SER A 1 358 ? -17.839 -7.562 17.283 1.00 96.50 358 SER A C 1
ATOM 2877 O O . SER A 1 358 ? -18.907 -8.005 16.866 1.00 96.50 358 SER A O 1
ATOM 2879 N N . SER A 1 359 ? -17.593 -6.257 17.336 1.00 96.44 359 SER A N 1
ATOM 2880 C CA . SER A 1 359 ? -18.534 -5.189 17.006 1.00 96.44 359 SER A CA 1
ATOM 2881 C C . SER A 1 359 ? -19.844 -5.317 17.783 1.00 96.44 359 SER A C 1
ATOM 2883 O O . SER A 1 359 ? -20.930 -5.272 17.202 1.00 96.44 359 SER A O 1
ATOM 2885 N N . THR A 1 360 ? -19.728 -5.490 19.104 1.00 97.75 360 THR A N 1
ATOM 2886 C CA . THR A 1 360 ? -20.883 -5.651 19.998 1.00 97.75 360 THR A CA 1
ATOM 2887 C C . THR A 1 360 ? -21.839 -4.451 19.916 1.00 97.75 360 THR A C 1
ATOM 2889 O O . THR A 1 360 ? -21.393 -3.321 19.684 1.00 97.75 360 THR A O 1
ATOM 2892 N N . PRO A 1 361 ? -23.157 -4.641 20.127 1.00 97.75 361 PRO A N 1
ATOM 2893 C CA . PRO A 1 361 ? -24.123 -3.543 20.091 1.00 97.75 361 PRO A CA 1
ATOM 2894 C C . PRO A 1 361 ? -23.767 -2.380 21.020 1.00 97.75 361 PRO A C 1
ATOM 2896 O O . PRO A 1 361 ? -23.901 -1.219 20.636 1.00 97.75 361 PRO A O 1
ATOM 2899 N N . GLU A 1 362 ? -23.265 -2.677 22.220 1.00 97.44 362 GLU A N 1
ATOM 2900 C CA . GLU A 1 362 ? -22.820 -1.677 23.188 1.00 97.44 362 GLU A CA 1
ATOM 2901 C C . GLU A 1 362 ? -21.624 -0.876 22.664 1.00 97.44 362 GLU A C 1
ATOM 2903 O O . GLU A 1 362 ? -21.606 0.350 22.795 1.00 97.44 362 GLU A O 1
ATOM 2908 N N . PHE A 1 363 ? -20.659 -1.549 22.031 1.00 97.75 363 PHE A N 1
ATOM 2909 C CA . PHE A 1 363 ? -19.481 -0.910 21.450 1.00 97.75 363 PHE A CA 1
ATOM 2910 C C . PHE A 1 363 ? -19.840 0.001 20.277 1.00 97.75 363 PHE A C 1
ATOM 2912 O O . PHE A 1 363 ? -19.434 1.165 20.243 1.00 97.75 363 PHE A O 1
ATOM 2919 N N . ILE A 1 364 ? -20.668 -0.485 19.349 1.00 98.25 364 ILE A N 1
ATOM 2920 C CA . ILE A 1 364 ? -21.140 0.300 18.203 1.00 98.25 364 ILE A CA 1
ATOM 2921 C C . ILE A 1 364 ? -21.930 1.530 18.664 1.00 98.25 364 ILE A C 1
ATOM 2923 O O . ILE A 1 364 ? -21.672 2.639 18.187 1.00 98.25 364 ILE A O 1
ATOM 2927 N N . ALA A 1 365 ? -22.837 1.363 19.630 1.00 97.25 365 ALA A N 1
ATOM 2928 C CA . ALA A 1 365 ? -23.620 2.467 20.177 1.00 97.25 365 ALA A CA 1
ATOM 2929 C C . ALA A 1 365 ? -22.746 3.503 20.907 1.00 97.25 365 ALA A C 1
ATOM 2931 O O . ALA A 1 365 ? -22.987 4.706 20.787 1.00 97.25 365 ALA A O 1
ATOM 2932 N N . ALA A 1 366 ? -21.719 3.064 21.645 1.00 96.81 366 ALA A N 1
ATOM 2933 C CA . ALA A 1 366 ? -20.800 3.959 22.346 1.00 96.81 366 ALA A CA 1
ATOM 2934 C C . ALA A 1 366 ? -19.945 4.794 21.378 1.00 96.81 366 ALA A C 1
ATOM 2936 O O . ALA A 1 366 ? -19.783 6.001 21.583 1.00 96.81 366 ALA A O 1
ATOM 2937 N N . LEU A 1 367 ? -19.437 4.169 20.309 1.00 97.69 367 LEU A N 1
ATOM 2938 C CA . LEU A 1 367 ? -18.628 4.840 19.289 1.00 97.69 367 LEU A CA 1
ATOM 2939 C C . LEU A 1 367 ? -19.433 5.818 18.427 1.00 97.69 367 LEU A C 1
ATOM 2941 O O . LEU A 1 367 ? -18.871 6.820 17.974 1.00 97.69 367 LEU A O 1
ATOM 2945 N N . ASN A 1 368 ? -20.720 5.521 18.203 1.00 97.06 368 ASN A N 1
ATOM 2946 C CA . ASN A 1 3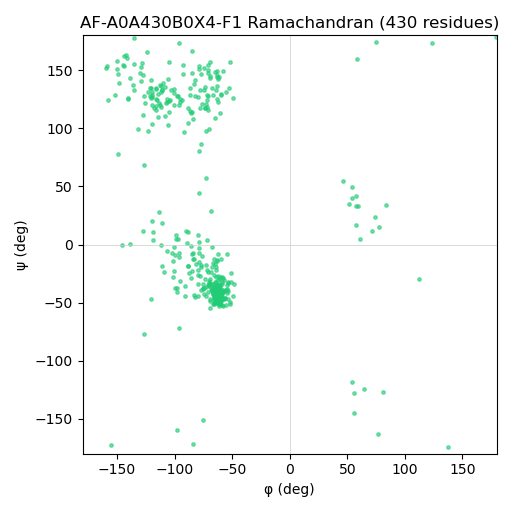68 ? -21.663 6.302 17.399 1.00 97.06 368 ASN A CA 1
ATOM 2947 C C . ASN A 1 368 ? -21.094 6.748 16.027 1.00 97.06 368 ASN A C 1
ATOM 2949 O O . ASN A 1 368 ? -21.068 7.953 15.737 1.00 97.06 368 ASN A O 1
ATOM 2953 N N . PRO A 1 369 ? -20.595 5.816 15.187 1.00 97.56 369 PRO A N 1
ATOM 2954 C CA . PRO A 1 369 ? -20.017 6.170 13.899 1.00 97.56 369 PRO A CA 1
ATOM 2955 C C . PRO A 1 369 ? -21.073 6.558 12.870 1.00 97.56 369 PRO A C 1
ATOM 2957 O O . PRO A 1 369 ? -22.194 6.068 12.886 1.00 97.56 369 PRO A O 1
ATOM 2960 N N . GLN A 1 370 ? -20.696 7.416 11.923 1.00 96.25 370 GLN A N 1
ATOM 2961 C CA . GLN A 1 370 ? -21.547 7.739 10.771 1.00 96.25 370 GLN A CA 1
ATOM 2962 C C . GLN A 1 370 ? -21.351 6.725 9.643 1.00 96.25 370 GLN A C 1
ATOM 2964 O O . GLN A 1 370 ? -22.247 6.490 8.837 1.00 96.25 370 GLN A O 1
ATOM 2969 N N . THR A 1 371 ? -20.161 6.130 9.562 1.00 96.81 371 THR A N 1
ATOM 2970 C CA . THR A 1 371 ? -19.804 5.178 8.515 1.00 96.81 371 THR A CA 1
ATOM 2971 C C . THR A 1 371 ? -19.067 3.981 9.098 1.00 96.81 371 THR A C 1
ATOM 2973 O O . THR A 1 371 ? -18.156 4.144 9.908 1.00 96.81 371 THR A O 1
ATOM 2976 N N . ALA A 1 372 ? -19.416 2.786 8.630 1.00 97.56 372 ALA A N 1
ATOM 2977 C CA . ALA A 1 372 ? -18.750 1.536 8.958 1.00 97.56 372 ALA A CA 1
ATOM 2978 C C . ALA A 1 372 ? -18.187 0.881 7.693 1.00 97.56 372 ALA A C 1
ATOM 2980 O O . ALA A 1 372 ? -18.883 0.736 6.685 1.00 97.56 372 ALA A O 1
ATOM 2981 N N . ILE A 1 373 ? -16.921 0.474 7.750 1.00 97.44 373 ILE A N 1
ATOM 2982 C CA . ILE A 1 373 ? -16.211 -0.179 6.651 1.00 97.44 373 ILE A CA 1
ATOM 2983 C C . ILE A 1 373 ? -15.854 -1.592 7.078 1.00 97.44 373 ILE A C 1
ATOM 2985 O O . ILE A 1 373 ? -15.129 -1.797 8.047 1.00 97.44 373 ILE A O 1
ATOM 2989 N N . ILE A 1 374 ? -16.376 -2.559 6.338 1.00 97.44 374 ILE A N 1
ATOM 2990 C CA . ILE A 1 374 ? -16.160 -3.984 6.544 1.00 97.44 374 ILE A CA 1
ATOM 2991 C C . ILE A 1 374 ? -15.213 -4.466 5.443 1.00 97.44 374 ILE A C 1
ATOM 2993 O O . ILE A 1 374 ? -15.633 -4.650 4.293 1.00 97.44 374 ILE A O 1
ATOM 2997 N N . SER A 1 375 ? -13.944 -4.667 5.790 1.00 94.88 375 SER A N 1
ATOM 2998 C CA . SER A 1 375 ? -13.022 -5.418 4.940 1.00 94.88 375 SER A CA 1
ATOM 2999 C C . SER A 1 375 ? -13.387 -6.893 5.044 1.00 94.88 375 SER A C 1
ATOM 3001 O O . SER A 1 375 ? -13.416 -7.453 6.132 1.00 94.88 375 SER A O 1
ATOM 3003 N N . CYS A 1 376 ?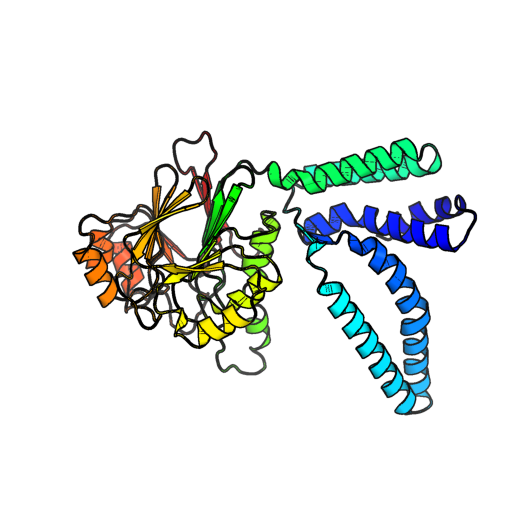 -13.781 -7.509 3.941 1.00 93.06 376 CYS A N 1
ATOM 3004 C CA . CYS A 1 376 ? -14.104 -8.930 3.886 1.00 93.06 376 CYS A CA 1
ATOM 3005 C C . CYS A 1 376 ? -14.001 -9.426 2.445 1.00 93.06 376 CYS A C 1
ATOM 3007 O O . CYS A 1 376 ? -14.176 -8.658 1.492 1.00 93.06 376 CYS A O 1
ATOM 3009 N N . GLY A 1 377 ? -13.735 -10.723 2.290 1.00 89.12 377 GLY A N 1
ATOM 3010 C CA . GLY A 1 377 ? -13.625 -11.359 0.984 1.00 89.12 377 GLY A CA 1
ATOM 3011 C C . GLY A 1 377 ? -14.985 -11.776 0.435 1.00 89.12 377 GLY A C 1
ATOM 3012 O O . GLY A 1 377 ? -15.875 -12.186 1.182 1.00 89.12 377 GLY A O 1
ATOM 3013 N N . ARG A 1 378 ? -15.143 -11.740 -0.892 1.00 86.31 378 ARG A N 1
ATOM 3014 C CA . ARG A 1 378 ? -16.332 -12.301 -1.548 1.00 86.31 378 ARG A CA 1
ATOM 3015 C C . ARG A 1 378 ? -16.393 -13.809 -1.326 1.00 86.31 378 ARG A C 1
ATOM 3017 O O . ARG A 1 378 ? -15.396 -14.491 -1.538 1.00 86.31 378 ARG A O 1
ATOM 3024 N N . ASP A 1 379 ? -17.565 -14.307 -0.934 1.00 84.12 379 ASP A N 1
ATOM 3025 C CA . ASP A 1 379 ? -17.819 -15.733 -0.690 1.00 84.12 379 ASP A CA 1
ATOM 3026 C C . ASP A 1 379 ? -16.773 -16.376 0.253 1.00 84.12 379 ASP A C 1
ATOM 3028 O O . ASP A 1 379 ? -16.388 -17.537 0.090 1.00 84.12 379 ASP A O 1
ATOM 3032 N N . ASN A 1 380 ? -16.280 -15.610 1.240 1.00 86.25 380 ASN A N 1
ATOM 3033 C CA . ASN A 1 380 ? -15.296 -16.099 2.205 1.00 86.25 380 ASN A CA 1
ATOM 3034 C C . ASN A 1 380 ? -15.869 -17.246 3.060 1.00 86.25 380 ASN A C 1
ATOM 3036 O O . ASN A 1 380 ? -17.063 -17.312 3.357 1.00 86.25 380 ASN A O 1
ATOM 3040 N N . ARG A 1 381 ? -14.993 -18.159 3.490 1.00 85.50 381 ARG A N 1
ATOM 3041 C CA . ARG A 1 381 ? -15.385 -19.389 4.202 1.00 85.50 381 ARG A CA 1
ATOM 3042 C C . ARG A 1 381 ? -15.855 -19.158 5.636 1.00 85.50 381 ARG A C 1
ATOM 3044 O O . ARG A 1 381 ? -16.497 -20.042 6.198 1.00 85.50 381 ARG A O 1
ATOM 3051 N N . PHE A 1 382 ? -15.537 -18.004 6.214 1.00 87.75 382 PHE A N 1
ATOM 3052 C CA . PHE A 1 382 ? -15.936 -17.646 7.573 1.00 87.75 382 PHE A CA 1
ATOM 3053 C C . PHE A 1 382 ? -17.389 -17.167 7.648 1.00 87.75 382 PHE A C 1
ATOM 3055 O O . PHE A 1 382 ? -17.964 -17.120 8.732 1.00 87.75 382 PHE A O 1
ATOM 3062 N N . GLY A 1 383 ? -18.002 -16.840 6.504 1.00 90.50 383 GLY A N 1
ATOM 3063 C CA . GLY A 1 383 ? -19.337 -16.248 6.461 1.00 90.50 383 GLY A CA 1
ATOM 3064 C C . GLY A 1 383 ? -19.345 -14.781 6.892 1.00 90.50 383 GLY A C 1
ATOM 3065 O O . GLY A 1 383 ? -20.371 -14.288 7.352 1.00 90.50 383 GLY A O 1
ATOM 3066 N N . HIS A 1 384 ? -18.207 -14.092 6.772 1.00 93.88 384 HIS A N 1
ATOM 3067 C CA . HIS A 1 384 ? -18.074 -12.678 7.101 1.00 93.88 384 HIS A CA 1
ATOM 3068 C C . HIS A 1 384 ? -18.677 -11.770 6.010 1.00 93.88 384 HIS A C 1
ATOM 3070 O O . HIS A 1 384 ? -18.596 -12.095 4.823 1.00 93.88 384 HIS A O 1
ATOM 3076 N N . PRO A 1 385 ? -19.254 -10.613 6.376 1.00 96.56 385 PRO A N 1
ATOM 3077 C CA . PRO A 1 385 ? -19.687 -10.266 7.726 1.00 96.56 385 PRO A CA 1
ATOM 3078 C C . PRO A 1 385 ? -20.926 -11.074 8.132 1.00 96.56 385 PRO A C 1
ATOM 3080 O O . PRO A 1 385 ? -21.778 -11.389 7.298 1.00 96.56 385 PRO A O 1
ATOM 3083 N N . HIS A 1 386 ? -21.061 -11.343 9.429 1.00 97.25 386 HIS A N 1
ATOM 3084 C CA . HIS A 1 386 ? -22.246 -11.982 9.989 1.00 97.25 386 HIS A CA 1
ATOM 3085 C C . HIS A 1 386 ? -23.462 -11.049 9.943 1.00 97.25 386 HIS A C 1
ATOM 3087 O O . HIS A 1 386 ? -23.353 -9.845 10.189 1.00 97.25 386 HIS A O 1
ATOM 3093 N N . GLU A 1 387 ? -24.644 -11.617 9.683 1.00 96.31 387 GLU A N 1
ATOM 3094 C CA . GLU A 1 387 ? -25.900 -10.858 9.592 1.00 96.31 387 GLU A CA 1
ATOM 3095 C C . GLU A 1 387 ? -26.227 -10.083 10.875 1.00 96.31 387 GLU A C 1
ATOM 3097 O O . GLU A 1 387 ? -26.772 -8.989 10.784 1.00 96.31 387 GLU A O 1
ATOM 3102 N N . GLU A 1 388 ? -25.855 -10.591 12.055 1.00 96.56 388 GLU A N 1
ATOM 3103 C CA . GLU A 1 388 ? -26.075 -9.888 13.329 1.00 96.56 388 GLU A CA 1
ATOM 3104 C C . GLU A 1 388 ? -25.264 -8.590 13.449 1.00 96.56 388 GLU A C 1
ATOM 3106 O O . GLU A 1 388 ? -25.769 -7.593 13.965 1.00 96.56 388 GLU A O 1
ATOM 3111 N N . VAL A 1 389 ? -24.035 -8.568 12.922 1.00 97.44 389 VAL A N 1
ATOM 3112 C CA . VAL A 1 389 ? -23.175 -7.380 12.954 1.00 97.44 389 VAL A CA 1
ATOM 3113 C C . VAL A 1 389 ? -23.710 -6.356 11.963 1.00 97.44 389 VAL A C 1
ATOM 3115 O O . VAL A 1 389 ? -23.860 -5.182 12.288 1.00 97.44 389 VAL A O 1
ATOM 3118 N N . VAL A 1 390 ? -24.083 -6.805 10.761 1.00 97.75 390 VAL A N 1
ATOM 3119 C CA . VAL A 1 390 ? -24.730 -5.944 9.759 1.00 97.75 390 VAL A CA 1
ATOM 3120 C C . VAL A 1 390 ? -26.060 -5.394 10.287 1.00 97.75 390 VAL A C 1
ATOM 3122 O O . VAL A 1 390 ? -26.352 -4.220 10.076 1.00 97.75 390 VAL A O 1
ATOM 3125 N N . GLY A 1 391 ? -26.837 -6.217 10.995 1.00 97.88 391 GLY A N 1
ATOM 3126 C CA . GLY A 1 391 ? -28.073 -5.825 11.668 1.00 97.88 391 GLY A CA 1
ATOM 3127 C C . GLY A 1 391 ? -27.830 -4.745 12.716 1.00 97.88 391 GLY A C 1
ATOM 3128 O O . GLY A 1 391 ? -28.436 -3.684 12.631 1.00 97.88 391 GLY A O 1
ATOM 3129 N N . THR A 1 392 ? -26.869 -4.961 13.617 1.00 97.75 392 THR A N 1
ATOM 3130 C CA . THR A 1 392 ? -26.444 -3.977 14.627 1.00 97.75 392 THR A CA 1
ATOM 3131 C C . THR A 1 392 ? -26.072 -2.637 13.990 1.00 97.75 392 THR A C 1
ATOM 3133 O O . THR A 1 392 ? -26.524 -1.584 14.442 1.00 97.75 392 THR A O 1
ATOM 3136 N N . LEU A 1 393 ? -25.282 -2.654 12.912 1.00 98.12 393 LEU A N 1
ATOM 3137 C CA . LEU A 1 393 ? -24.889 -1.435 12.201 1.00 98.12 393 LEU A CA 1
ATOM 3138 C C . LEU A 1 393 ? -26.096 -0.726 11.565 1.00 98.12 393 LEU A C 1
ATOM 3140 O O . LEU A 1 393 ? -26.224 0.493 11.669 1.00 98.12 393 LEU A O 1
ATOM 3144 N N . ALA A 1 394 ? -26.998 -1.484 10.938 1.00 97.31 394 ALA A N 1
ATOM 3145 C CA . ALA A 1 394 ? -28.192 -0.943 10.294 1.00 97.31 394 ALA A CA 1
ATOM 3146 C C . ALA A 1 394 ? -29.207 -0.372 11.301 1.00 97.31 394 ALA A C 1
ATOM 3148 O O . ALA A 1 394 ? -29.806 0.668 11.037 1.00 97.31 394 ALA A O 1
ATOM 3149 N N . GLU A 1 395 ? -29.386 -1.019 12.455 1.00 97.31 395 GLU A N 1
ATOM 3150 C CA . GLU A 1 395 ? -30.260 -0.555 13.544 1.00 97.31 395 GLU A CA 1
ATOM 3151 C C . GLU A 1 395 ? -29.783 0.766 14.160 1.00 97.31 395 GLU A C 1
ATOM 3153 O O . GLU A 1 395 ? -30.603 1.556 14.623 1.00 97.31 395 GLU A O 1
ATOM 3158 N N . ASN A 1 396 ? -28.475 1.030 14.114 1.00 97.44 396 ASN A N 1
ATOM 3159 C CA . ASN A 1 396 ? -27.874 2.298 14.530 1.00 97.44 396 ASN A CA 1
ATOM 3160 C C . ASN A 1 396 ? -27.811 3.340 13.393 1.00 97.44 396 ASN A C 1
ATOM 3162 O O . ASN A 1 396 ? -27.154 4.365 13.546 1.00 97.44 396 ASN A O 1
ATOM 3166 N N . GLU A 1 397 ? -28.481 3.094 12.260 1.00 97.25 397 GLU A N 1
ATOM 3167 C CA . GLU A 1 397 ? -28.529 3.994 11.095 1.00 97.25 397 GLU A CA 1
ATOM 3168 C C . GLU A 1 397 ? -27.137 4.335 10.515 1.00 97.25 397 GLU A C 1
ATOM 3170 O O . GLU A 1 397 ? -26.915 5.428 9.992 1.00 97.25 397 GLU A O 1
ATOM 3175 N N . ILE A 1 398 ? -26.191 3.391 10.590 1.00 97.75 398 ILE A N 1
ATOM 3176 C CA . ILE A 1 398 ? -24.808 3.575 10.127 1.00 97.75 398 ILE A CA 1
ATOM 3177 C C . ILE A 1 398 ? -24.701 3.253 8.631 1.00 97.75 398 ILE A C 1
ATOM 3179 O O . ILE A 1 398 ? -25.163 2.204 8.176 1.00 97.75 398 ILE A O 1
ATOM 3183 N N . ASP A 1 399 ? -24.020 4.104 7.856 1.00 95.81 399 ASP A N 1
ATOM 3184 C CA . ASP A 1 399 ? -23.742 3.819 6.446 1.00 95.81 399 ASP A CA 1
ATOM 3185 C C . ASP A 1 399 ? -22.701 2.693 6.309 1.00 95.81 399 ASP A C 1
ATOM 3187 O O . ASP A 1 399 ? -21.538 2.852 6.689 1.00 95.81 399 ASP A O 1
ATOM 3191 N N . ILE A 1 400 ? -23.097 1.556 5.725 1.00 96.25 400 ILE A N 1
ATOM 3192 C CA . ILE A 1 400 ? -22.249 0.358 5.612 1.00 96.25 400 ILE A CA 1
ATOM 3193 C C . ILE A 1 400 ? -21.557 0.287 4.243 1.00 96.25 400 ILE A C 1
ATOM 3195 O O . ILE A 1 400 ? -22.190 0.313 3.181 1.00 96.25 400 ILE A O 1
ATOM 3199 N N . PHE A 1 401 ? -20.238 0.111 4.259 1.00 95.81 401 PHE A N 1
ATOM 3200 C CA . PHE A 1 401 ? -19.405 -0.119 3.082 1.00 95.81 401 PHE A CA 1
ATOM 3201 C C . PHE A 1 401 ? -18.669 -1.445 3.228 1.00 95.81 401 PHE A C 1
ATOM 3203 O O . PHE A 1 401 ? -17.988 -1.666 4.221 1.00 95.81 401 PHE A O 1
ATOM 3210 N N . ARG A 1 402 ? -18.774 -2.320 2.226 1.00 94.44 402 ARG A N 1
ATOM 3211 C CA . ARG A 1 402 ? -18.076 -3.611 2.215 1.00 94.44 402 ARG A CA 1
ATOM 3212 C C . ARG A 1 402 ? -17.146 -3.726 1.016 1.00 94.44 402 ARG A C 1
ATOM 3214 O O . ARG A 1 402 ? -17.570 -3.385 -0.097 1.00 94.44 402 ARG A O 1
ATOM 3221 N N . THR A 1 403 ? -15.921 -4.203 1.229 1.00 93.12 403 THR A N 1
ATOM 3222 C CA . THR A 1 403 ? -14.920 -4.355 0.157 1.00 93.12 403 THR A CA 1
ATOM 3223 C C . THR A 1 403 ? -15.322 -5.426 -0.856 1.00 93.12 403 THR A C 1
ATOM 3225 O O . THR A 1 403 ? -15.248 -5.178 -2.055 1.00 93.12 403 THR A O 1
ATOM 3228 N N . ASP A 1 404 ? -15.902 -6.547 -0.421 1.00 91.25 404 ASP A N 1
ATOM 3229 C CA . ASP A 1 404 ? -16.382 -7.620 -1.307 1.00 91.25 404 ASP A CA 1
ATOM 3230 C C . ASP A 1 404 ? -17.437 -7.176 -2.345 1.00 91.25 404 ASP A C 1
ATOM 3232 O O . ASP A 1 404 ? -17.551 -7.749 -3.442 1.00 91.25 404 ASP A O 1
ATOM 3236 N N . GLN A 1 405 ? -18.213 -6.144 -2.005 1.00 91.19 405 GLN A N 1
ATOM 3237 C CA . GLN A 1 405 ? -19.258 -5.563 -2.850 1.00 91.19 405 GLN A CA 1
ATOM 3238 C C . GLN A 1 405 ? -18.790 -4.318 -3.607 1.00 91.19 405 GLN A C 1
ATOM 3240 O O . GLN A 1 405 ? -19.151 -4.133 -4.768 1.00 91.19 405 GLN A O 1
ATOM 3245 N N . SER A 1 406 ? -18.026 -3.448 -2.944 1.00 88.69 406 SER A N 1
ATOM 3246 C CA . SER A 1 406 ? -17.685 -2.102 -3.430 1.00 88.69 406 SER A CA 1
ATOM 3247 C C . SER A 1 406 ? -16.270 -1.991 -4.008 1.00 88.69 406 SER A C 1
ATOM 3249 O O . SER A 1 406 ? -15.923 -0.929 -4.529 1.00 88.69 406 SER A O 1
ATOM 3251 N N . GLY A 1 407 ? -15.462 -3.048 -3.878 1.00 90.94 407 GLY A N 1
ATOM 3252 C CA . GLY A 1 407 ? -14.008 -3.005 -3.991 1.00 90.94 407 GLY A CA 1
ATOM 3253 C C . GLY A 1 407 ? -13.394 -1.991 -3.025 1.00 90.94 407 GLY A C 1
ATOM 3254 O O . GLY A 1 407 ? -13.894 -1.793 -1.916 1.00 90.94 407 GLY A O 1
ATOM 3255 N N . MET A 1 408 ? -12.319 -1.323 -3.447 1.00 92.25 408 MET A N 1
ATOM 3256 C CA . MET A 1 408 ? -11.604 -0.365 -2.597 1.00 92.25 408 MET A CA 1
ATOM 3257 C C . MET A 1 408 ? -12.490 0.830 -2.210 1.00 92.25 408 MET A C 1
ATOM 3259 O O . MET A 1 408 ? -13.170 1.421 -3.061 1.00 92.25 408 MET A O 1
ATOM 3263 N N . VAL A 1 409 ? -12.437 1.225 -0.935 1.00 94.44 409 VAL A N 1
ATOM 3264 C CA . VAL A 1 409 ? -13.162 2.387 -0.392 1.00 94.44 409 VAL A CA 1
ATOM 3265 C C . VAL A 1 409 ? -12.170 3.508 -0.108 1.00 94.44 409 VAL A C 1
ATOM 3267 O O . VAL A 1 409 ? -11.228 3.336 0.660 1.00 94.44 409 VAL A O 1
ATOM 3270 N N . TYR A 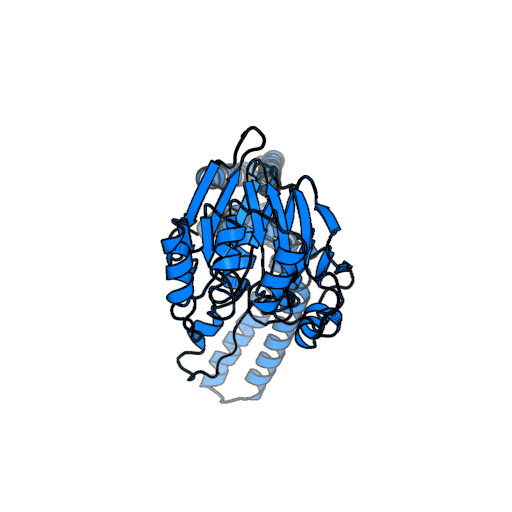1 410 ? -12.382 4.667 -0.728 1.00 93.25 410 TYR A N 1
ATOM 3271 C CA . TYR A 1 410 ? -11.460 5.801 -0.680 1.00 93.25 410 TYR A CA 1
ATOM 3272 C C . TYR A 1 410 ? -12.066 6.964 0.073 1.00 93.25 410 TYR A C 1
ATOM 3274 O O . TYR A 1 410 ? -13.178 7.363 -0.247 1.00 93.25 410 TYR A O 1
ATOM 3282 N N . TYR A 1 411 ? -11.269 7.597 0.918 1.00 93.88 411 TYR A N 1
ATOM 3283 C CA . TYR A 1 411 ? -11.469 8.963 1.368 1.00 93.88 411 TYR A CA 1
ATOM 3284 C C . TYR A 1 411 ? -10.366 9.827 0.776 1.00 93.88 411 TYR A C 1
ATOM 3286 O O . TYR A 1 411 ? -9.198 9.451 0.816 1.00 93.88 411 TYR A O 1
ATOM 3294 N N . GLN A 1 412 ? -10.727 10.974 0.211 1.00 92.19 412 GLN A N 1
ATOM 3295 C CA . GLN A 1 412 ? -9.773 11.905 -0.392 1.00 92.19 412 GLN A CA 1
ATOM 3296 C C . GLN A 1 412 ? -9.960 13.308 0.168 1.00 92.19 412 GLN A C 1
ATOM 3298 O O . GLN A 1 412 ? -11.088 13.728 0.441 1.00 92.19 412 GLN A O 1
ATOM 3303 N N . TRP A 1 413 ? -8.854 14.037 0.298 1.00 91.25 413 TRP A N 1
ATOM 3304 C CA . TRP A 1 413 ? -8.863 15.446 0.679 1.00 91.25 413 TRP A CA 1
ATOM 3305 C C . TRP A 1 413 ? -7.771 16.220 -0.048 1.00 91.25 413 TRP A C 1
ATOM 3307 O O . TRP A 1 413 ? -6.717 15.679 -0.391 1.00 91.25 413 TRP A O 1
ATOM 3317 N N . TYR A 1 414 ? -7.993 17.520 -0.218 1.00 90.69 414 TYR A N 1
ATOM 3318 C CA . TYR A 1 414 ? -6.959 18.445 -0.666 1.00 90.69 414 TYR A CA 1
ATOM 3319 C C . TYR A 1 414 ? -6.446 19.318 0.494 1.00 90.69 414 TYR A C 1
ATOM 3321 O O . TYR A 1 414 ? -7.135 19.516 1.501 1.00 90.69 414 TYR A O 1
ATOM 3329 N N . PRO A 1 415 ? -5.223 19.871 0.399 1.00 86.88 415 PRO A N 1
ATOM 3330 C CA . PRO A 1 415 ? -4.639 20.713 1.443 1.00 86.88 415 PRO A CA 1
ATOM 3331 C C . PRO A 1 415 ? -5.526 21.894 1.847 1.00 86.88 415 PRO A C 1
ATOM 3333 O O . PRO A 1 415 ? -5.620 22.198 3.034 1.00 86.88 415 PRO A O 1
ATOM 3336 N N . TRP A 1 416 ? -6.204 22.510 0.877 1.00 86.12 416 TRP A N 1
ATOM 3337 C CA . TRP A 1 416 ? -7.102 23.654 1.068 1.00 86.12 416 TRP A CA 1
ATOM 3338 C C . TRP A 1 416 ? -8.523 23.279 1.493 1.00 86.12 416 TRP A C 1
ATOM 3340 O O . TRP A 1 416 ? -9.301 24.175 1.815 1.00 86.12 416 TRP A O 1
ATOM 3350 N N . ASP A 1 417 ? -8.873 21.992 1.510 1.00 81.75 417 ASP A N 1
ATOM 3351 C CA . ASP A 1 417 ? -10.198 21.580 1.953 1.00 81.75 417 ASP A CA 1
ATOM 3352 C C . ASP A 1 417 ? -10.305 21.712 3.475 1.00 81.75 417 ASP A C 1
ATOM 3354 O O . ASP A 1 417 ? -9.397 21.320 4.224 1.00 81.75 417 ASP A O 1
ATOM 3358 N N . GLY A 1 418 ? -11.430 22.270 3.925 1.00 73.31 418 GLY A N 1
ATOM 3359 C CA . GLY A 1 418 ? -11.799 22.309 5.340 1.00 73.31 418 GLY A CA 1
ATOM 3360 C C . GLY A 1 418 ? -12.330 20.971 5.861 1.00 73.31 418 GLY A C 1
ATOM 3361 O O . GLY A 1 418 ? -12.340 20.772 7.070 1.00 73.31 418 GLY A O 1
ATOM 3362 N N . SER A 1 419 ? -12.731 20.063 4.964 1.00 75.94 419 SER A N 1
ATOM 3363 C CA . SER A 1 419 ? -13.300 18.755 5.293 1.00 75.94 419 SER A CA 1
ATOM 3364 C C . SER A 1 419 ? -12.837 17.649 4.340 1.00 75.94 419 SER A C 1
ATOM 3366 O O . SER A 1 419 ? -12.326 17.926 3.256 1.00 75.94 419 SER A O 1
ATOM 3368 N N . LEU A 1 420 ? -13.010 16.388 4.740 1.00 82.75 420 LEU A N 1
ATOM 3369 C CA . LEU A 1 420 ? -12.846 15.220 3.867 1.00 82.75 420 LEU A CA 1
ATOM 3370 C C . LEU A 1 420 ? -13.991 15.131 2.855 1.00 82.75 420 LEU A C 1
ATOM 3372 O O . LEU A 1 420 ? -15.168 15.102 3.209 1.00 82.75 420 LEU A O 1
ATOM 3376 N N . THR A 1 421 ? -13.640 15.093 1.573 1.00 65.94 421 THR A N 1
ATOM 3377 C CA . THR A 1 421 ? -14.536 15.584 0.517 1.00 65.94 421 THR A CA 1
ATOM 3378 C C . THR A 1 421 ? -15.280 14.472 -0.213 1.00 65.94 421 THR A C 1
ATOM 3380 O O . THR A 1 421 ? -16.308 14.738 -0.838 1.00 65.94 421 THR A O 1
ATOM 3383 N N . LYS A 1 422 ? -14.777 13.227 -0.206 1.00 68.50 422 LYS A N 1
ATOM 3384 C CA . LYS A 1 422 ? -15.367 12.182 -1.054 1.00 68.50 422 LYS A CA 1
ATOM 3385 C C . LYS A 1 422 ? -15.087 10.757 -0.597 1.00 68.50 422 LYS A C 1
ATOM 3387 O O . LYS A 1 422 ? -13.929 10.353 -0.573 1.00 68.50 422 LYS A O 1
ATOM 3392 N N . ILE A 1 423 ? -16.166 9.995 -0.394 1.00 77.38 423 ILE A N 1
ATOM 3393 C CA . ILE A 1 423 ? -16.131 8.532 -0.411 1.00 77.38 423 ILE A CA 1
ATOM 3394 C C . ILE A 1 423 ? -16.267 8.072 -1.868 1.00 77.38 423 ILE A C 1
ATOM 3396 O O . ILE A 1 423 ? -17.297 8.319 -2.501 1.00 77.38 423 ILE A O 1
ATOM 3400 N N . LYS A 1 424 ? -15.232 7.448 -2.444 1.00 74.44 424 LYS A N 1
ATOM 3401 C CA . LYS A 1 424 ? -15.318 6.788 -3.764 1.00 74.44 424 LYS A CA 1
ATOM 3402 C C . LYS A 1 424 ? -15.227 5.274 -3.563 1.00 74.44 424 LYS A C 1
ATOM 3404 O O . LYS A 1 424 ? -14.424 4.821 -2.761 1.00 74.44 424 LYS A O 1
ATOM 3409 N N . LYS A 1 425 ? -16.038 4.514 -4.299 1.00 77.62 425 LYS A N 1
ATOM 3410 C CA . LYS A 1 425 ? -15.957 3.049 -4.413 1.00 77.62 425 LYS A CA 1
ATOM 3411 C C . LYS A 1 425 ? -15.375 2.694 -5.779 1.00 77.62 425 LYS A C 1
ATOM 3413 O O . LYS A 1 425 ? -15.702 3.375 -6.756 1.00 77.62 425 LYS A O 1
ATOM 3418 N N . VAL A 1 426 ? -14.542 1.663 -5.861 1.00 68.88 426 VAL A N 1
ATOM 3419 C CA . VAL A 1 426 ? -14.027 1.139 -7.135 1.00 68.88 426 VAL A CA 1
ATOM 3420 C C . VAL A 1 426 ? -14.453 -0.315 -7.269 1.00 68.88 426 VAL A C 1
ATOM 3422 O O . VAL A 1 426 ? -13.854 -1.190 -6.659 1.00 68.88 426 VAL A O 1
ATOM 3425 N N . ASN A 1 427 ? -15.463 -0.582 -8.100 1.00 59.03 427 ASN A N 1
ATOM 3426 C CA . ASN A 1 427 ? -15.901 -1.951 -8.369 1.00 59.03 427 ASN A CA 1
ATOM 3427 C C . ASN A 1 427 ? -14.759 -2.740 -9.032 1.00 59.03 427 ASN A C 1
ATOM 3429 O O . ASN A 1 427 ? -14.268 -2.355 -10.098 1.00 59.03 427 ASN A O 1
ATOM 3433 N N . SER A 1 428 ? -14.361 -3.856 -8.417 1.00 46.75 428 SER A N 1
ATOM 3434 C CA . SER A 1 428 ? -13.106 -4.585 -8.664 1.00 46.75 428 SER A CA 1
ATOM 3435 C C . SER A 1 428 ? -12.951 -5.293 -10.025 1.00 46.75 428 SER A C 1
ATOM 3437 O O . SER A 1 428 ? -12.223 -6.274 -10.122 1.00 46.75 428 SER A O 1
ATOM 3439 N N . LYS A 1 429 ? -13.575 -4.830 -11.123 1.00 37.31 429 LYS A N 1
ATOM 3440 C CA . LYS A 1 429 ? -13.361 -5.430 -12.462 1.00 37.31 429 LYS A CA 1
ATOM 3441 C C . LYS A 1 429 ? -13.226 -4.482 -13.662 1.00 37.31 429 LYS A C 1
ATOM 3443 O O . LYS A 1 429 ? -13.037 -4.990 -14.764 1.00 37.31 429 LYS A O 1
ATOM 3448 N N . SER A 1 430 ? -13.294 -3.152 -13.522 1.00 31.42 430 SER A N 1
ATOM 3449 C CA . SER A 1 430 ? -13.252 -2.282 -14.722 1.00 31.42 430 SER A CA 1
ATOM 3450 C C . SER A 1 430 ? -12.550 -0.925 -14.613 1.00 31.42 430 SER A C 1
ATOM 3452 O O . SER A 1 430 ? -12.540 -0.206 -15.609 1.00 31.42 430 SER A O 1
ATOM 3454 N N . GLU A 1 431 ? -12.000 -0.535 -13.459 1.00 34.38 431 GLU A N 1
ATOM 3455 C CA . GLU A 1 431 ? -11.481 0.837 -13.259 1.00 34.38 431 GLU A CA 1
ATOM 3456 C C . GLU A 1 431 ? -10.035 0.943 -12.735 1.00 34.38 431 GLU A C 1
ATOM 3458 O O . GLU A 1 431 ? -9.613 2.046 -12.381 1.00 34.38 431 GLU A O 1
ATOM 3463 N N . LEU A 1 432 ? -9.262 -0.148 -12.724 1.00 36.53 432 LEU A N 1
ATOM 3464 C CA . LEU A 1 432 ? -7.815 -0.101 -12.471 1.00 36.53 432 LEU A CA 1
ATOM 3465 C C . LEU A 1 432 ? -7.019 -0.354 -13.750 1.00 36.53 432 LEU A C 1
ATOM 3467 O O . LEU A 1 432 ? -7.367 -1.317 -14.473 1.00 36.53 432 LEU A O 1
#

Nearest PDB structures (foldseek):
  1wra-assembly2_B  TM=7.036E-01  e=8.533E-16  Streptococcus pneumoniae R6
  2bib-assembly1_A  TM=7.221E-01  e=2.452E-15  Streptococcus pneumoniae
  6kns-assembly3_C-2  TM=6.434E-01  e=2.629E-08  Bacillus subtilis
  4xww-assembly1_B  TM=6.216E-01  e=2.233E-05  Deinococcus radiodurans